Protein AF-A0A416VUP9-F1 (afdb_monomer)

Foldseek 3Di:
DFPWDPLQVVLLLDAQQFKKKWKDQVVPPDHIAIPVFFDFQFKKKWDFLDPDLFFFWQRADWIKIKTKTFQDPDWQAFTWIWMKMASADPLEDEAFQPQVDKHAAQRWHAYPVRFIKGFNHTFKDWDDWDWDWDDDPLQAIKTKTKDFALQQFFKKKKAQADADLPFKKKWKWFDFPVPDHTDIDIDRPDRIDIDTHDNRGGMIMIMMGGRDHPCPRVVSRSVRIIIMTGGGSPPDVNGIDTDPPDDRRPPGDMFTQDTFGWNGWAADPPNGMTMTMTIHPLVCLQVVFQDQLCVLVDPVQWAADDPLEPEAQDAQDWRAQFRKHKDKDWDDPPDPDIDIDIWMKGFRHIDDRVRSRDDLVCLQVVPDDVPVVHNSVNGMDIDPDGHWDKDFLLVSVVSLQVVCCVPPVAHADDDDALRRGPMFTDDRDPDGDGSSLSSSQSRLLRSFGWDQDSRVNYIYGFALDPDDAAEPEPSWPKPPKDWDPDKAWAQFEFEAEPVRHTPGDDPDPDHHYGYCGPRDVVPHHSVRSRVSSCVRPNVPHGDIFIWIWIKTFADSSDDANGKHKYKDWDWDQDPVGDTDTDIDIGIHGQSIWMWTGGSRTMITGGDRHDD

Nearest PDB structures (foldseek):
  6oyc-assembly4_C  TM=4.562E-01  e=1.116E-02  Streptococcus agalactiae 2603V/R
  5vae-assembly1_B  TM=4.341E-01  e=7.888E-02  Streptococcus gordonii
  8xmz-assembly2_B  TM=3.698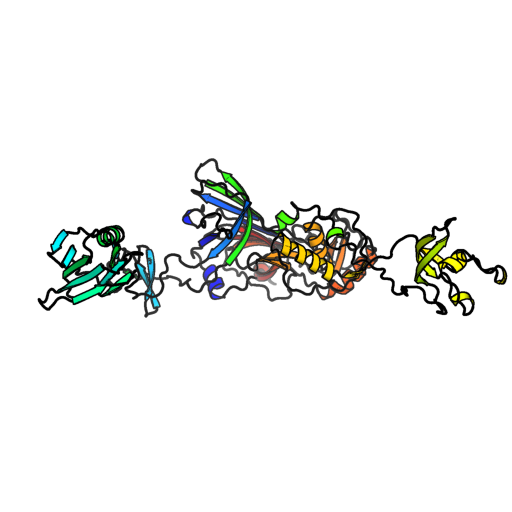E-01  e=6.012E-02  Aquimarina sp. BL5
  7a02-assembly1_A  TM=3.284E-01  e=8.328E-02  Bacillus cereus
  8sml-assembly1_A  TM=3.123E-01  e=9.086E-01  Homo sapiens

Radius of gyration: 38.59 Å; Cα contacts (8 Å, |Δi|>4): 1345; chains: 1; bounding box: 80×87×125 Å

Structure (mmCIF, N/CA/C/O backbone):
data_AF-A0A416VUP9-F1
#
_entry.id   AF-A0A416VUP9-F1
#
loop_
_atom_site.group_PDB
_atom_site.id
_atom_site.type_symbol
_atom_site.label_atom_id
_atom_site.label_alt_id
_atom_site.label_comp_id
_atom_site.label_asym_id
_atom_site.label_entity_id
_atom_site.label_seq_id
_atom_site.pdbx_PDB_ins_code
_atom_site.Cartn_x
_atom_site.Cartn_y
_atom_site.Cartn_z
_atom_site.occupancy
_atom_site.B_iso_or_equiv
_atom_site.auth_seq_id
_atom_site.auth_comp_id
_atom_site.auth_asym_id
_atom_site.auth_atom_id
_atom_site.pdbx_PDB_model_num
ATOM 1 N N . MET A 1 1 ? 12.050 -1.620 0.606 1.00 81.38 1 MET A N 1
ATOM 2 C CA . MET A 1 1 ? 11.192 -2.037 1.721 1.00 81.38 1 MET A CA 1
ATOM 3 C C . MET A 1 1 ? 10.584 -0.799 2.307 1.00 81.38 1 MET A C 1
ATOM 5 O O . MET A 1 1 ? 11.239 0.246 2.308 1.00 81.38 1 MET A O 1
ATOM 9 N N . LEU A 1 2 ? 9.367 -0.918 2.827 1.00 86.62 2 LEU A N 1
ATOM 10 C CA . LEU A 1 2 ? 8.722 0.182 3.527 1.00 86.62 2 LEU A CA 1
ATOM 11 C C . LEU A 1 2 ? 9.530 0.560 4.774 1.00 86.62 2 LEU A C 1
ATOM 13 O O . LEU A 1 2 ? 10.075 -0.298 5.476 1.00 86.62 2 LEU A O 1
ATOM 17 N N . ASN A 1 3 ? 9.617 1.862 5.040 1.00 86.25 3 ASN A N 1
ATOM 18 C CA . ASN A 1 3 ? 10.289 2.383 6.222 1.00 86.25 3 ASN A CA 1
ATOM 19 C C . ASN A 1 3 ? 9.387 2.207 7.451 1.00 86.25 3 ASN A C 1
ATOM 21 O O . ASN A 1 3 ? 8.679 3.124 7.851 1.00 86.25 3 ASN A O 1
ATOM 25 N N . VAL A 1 4 ? 9.397 0.995 7.997 1.00 90.38 4 VAL A N 1
ATOM 26 C CA . VAL A 1 4 ? 8.629 0.580 9.175 1.00 90.38 4 VAL A CA 1
ATOM 27 C C . VAL A 1 4 ? 9.578 0.417 10.364 1.00 90.38 4 VAL A C 1
ATOM 29 O O . VAL A 1 4 ? 10.718 -0.030 10.192 1.00 90.38 4 VAL A O 1
ATOM 32 N N . SER A 1 5 ? 9.124 0.780 11.564 1.00 91.94 5 SER A N 1
ATOM 33 C CA . SER A 1 5 ? 9.890 0.658 12.807 1.00 91.94 5 SER A CA 1
ATOM 34 C C . SER A 1 5 ? 10.304 -0.785 13.085 1.00 91.94 5 SER A C 1
ATOM 36 O O . SER A 1 5 ? 9.571 -1.737 12.809 1.00 91.94 5 SER A O 1
ATOM 38 N N . ASP A 1 6 ? 11.481 -0.955 13.685 1.00 89.62 6 ASP A N 1
ATOM 39 C CA . ASP A 1 6 ? 12.002 -2.287 14.001 1.00 89.62 6 ASP A CA 1
ATOM 40 C C . ASP A 1 6 ? 11.112 -3.017 15.015 1.00 89.62 6 ASP A C 1
ATOM 42 O O . ASP A 1 6 ? 10.849 -4.199 14.830 1.00 89.62 6 ASP A O 1
ATOM 46 N N . LYS A 1 7 ? 10.510 -2.296 15.976 1.00 90.56 7 LYS A N 1
ATOM 47 C CA . LYS A 1 7 ? 9.483 -2.841 16.886 1.00 90.56 7 LYS A CA 1
ATOM 48 C C . LYS A 1 7 ? 8.319 -3.470 16.113 1.00 90.56 7 LYS A C 1
ATOM 50 O O . LYS A 1 7 ? 7.882 -4.567 16.440 1.00 90.56 7 LYS A O 1
ATOM 55 N N . THR A 1 8 ? 7.815 -2.786 15.086 1.00 92.25 8 THR A N 1
ATOM 56 C CA . THR A 1 8 ? 6.719 -3.309 14.259 1.00 92.25 8 THR A CA 1
ATOM 57 C C . THR A 1 8 ? 7.163 -4.551 13.503 1.00 92.25 8 THR A C 1
ATOM 59 O O . THR A 1 8 ? 6.462 -5.559 13.545 1.00 92.25 8 THR A O 1
ATOM 62 N N . LYS A 1 9 ? 8.346 -4.515 12.871 1.00 90.25 9 LYS A N 1
ATOM 63 C CA . LYS A 1 9 ? 8.904 -5.684 12.175 1.00 90.25 9 LYS A CA 1
ATOM 64 C C . LYS A 1 9 ? 9.022 -6.875 13.117 1.00 90.25 9 LYS A C 1
ATOM 66 O O . LYS A 1 9 ? 8.493 -7.920 12.780 1.00 90.25 9 LYS A O 1
ATOM 71 N N . GLU A 1 10 ? 9.641 -6.700 14.285 1.00 88.25 10 GLU A N 1
ATOM 72 C CA . GLU A 1 10 ? 9.840 -7.740 15.303 1.00 88.25 10 GLU A CA 1
ATOM 73 C C . GLU A 1 10 ? 8.518 -8.351 15.781 1.00 88.25 10 GLU A C 1
ATOM 75 O O . GLU A 1 10 ? 8.405 -9.571 15.861 1.00 88.25 10 GLU A O 1
ATOM 80 N N . ILE A 1 11 ? 7.495 -7.534 16.054 1.00 88.88 11 ILE A N 1
ATOM 81 C CA . ILE A 1 11 ? 6.195 -8.040 16.520 1.00 88.88 11 ILE A CA 1
ATOM 82 C C . ILE A 1 11 ? 5.462 -8.805 15.410 1.00 88.88 11 ILE A C 1
ATOM 84 O O . ILE A 1 11 ? 4.829 -9.816 15.705 1.00 88.88 11 ILE A O 1
ATOM 88 N N . TYR A 1 12 ? 5.573 -8.391 14.141 1.00 87.38 12 TYR A N 1
ATOM 89 C CA . TYR A 1 12 ? 4.998 -9.147 13.016 1.00 87.38 12 TYR A CA 1
ATOM 90 C C . TYR A 1 12 ? 5.533 -10.584 12.925 1.00 87.38 12 TYR A C 1
ATOM 92 O O . TYR A 1 12 ? 4.841 -11.443 12.382 1.00 87.38 12 TYR A O 1
ATOM 100 N N . LEU A 1 13 ? 6.729 -10.845 13.467 1.00 82.94 13 LEU A N 1
ATOM 101 C CA . LEU A 1 13 ? 7.374 -12.159 13.445 1.00 82.94 13 LEU A CA 1
ATOM 102 C C . LEU A 1 13 ? 6.831 -13.116 14.516 1.00 82.94 13 LEU A C 1
ATOM 104 O O . LEU A 1 13 ? 7.152 -14.301 14.478 1.00 82.94 13 LEU A O 1
ATOM 108 N N . ASN A 1 14 ? 6.042 -12.626 15.473 1.00 83.06 14 ASN A N 1
ATOM 109 C CA . ASN A 1 14 ? 5.491 -13.451 16.541 1.00 83.06 14 ASN A CA 1
ATOM 110 C C . ASN A 1 14 ? 4.294 -14.272 16.039 1.00 83.06 14 ASN A C 1
ATOM 112 O O . ASN A 1 14 ? 3.268 -13.731 15.608 1.00 83.06 14 ASN A O 1
ATOM 116 N N . GLU A 1 15 ? 4.410 -15.593 16.163 1.00 67.62 15 GLU A N 1
ATOM 117 C CA . GLU A 1 15 ? 3.322 -16.543 15.944 1.00 67.62 15 GLU A CA 1
ATOM 118 C C . GLU A 1 15 ? 2.165 -16.193 16.896 1.00 67.62 15 GLU A C 1
ATOM 120 O O . GLU A 1 15 ? 2.350 -16.148 18.111 1.00 67.62 15 GLU A O 1
ATOM 125 N N . ASN A 1 16 ? 0.970 -15.935 16.357 1.00 75.69 16 ASN A N 1
ATOM 126 C CA . ASN A 1 16 ? -0.257 -15.536 17.074 1.00 75.69 16 ASN A CA 1
ATOM 127 C C . ASN A 1 16 ? -0.460 -14.045 17.372 1.00 75.69 16 ASN A C 1
ATOM 129 O O . ASN A 1 16 ? -1.394 -13.717 18.101 1.00 75.69 16 ASN A O 1
ATOM 133 N N . MET A 1 17 ? 0.316 -13.127 16.790 1.00 86.31 17 MET A N 1
ATOM 134 C CA . MET A 1 17 ? -0.066 -11.711 16.863 1.00 86.31 17 MET A CA 1
ATOM 135 C C . MET A 1 17 ? -1.314 -11.431 16.015 1.00 86.31 17 MET A C 1
ATOM 137 O O . MET A 1 17 ? -1.256 -11.650 14.792 1.00 86.31 17 MET A O 1
ATOM 141 N N . PRO A 1 18 ? -2.416 -10.934 16.622 1.00 88.06 18 PRO A N 1
ATOM 142 C CA . PRO A 1 18 ? -3.596 -10.510 15.884 1.00 88.06 18 PRO A CA 1
ATOM 143 C C . PRO A 1 18 ? -3.248 -9.381 14.922 1.00 88.06 18 PRO A C 1
ATOM 145 O O . PRO A 1 18 ? -2.429 -8.510 15.223 1.00 88.06 18 PRO A O 1
ATOM 148 N N . LYS A 1 19 ? -3.881 -9.409 13.752 1.00 91.12 19 LYS A N 1
ATOM 149 C CA . LYS A 1 19 ? -3.683 -8.420 12.697 1.00 91.12 19 LYS A CA 1
ATOM 150 C C . LYS A 1 19 ? -5.040 -7.874 12.291 1.00 91.12 19 LYS A C 1
ATOM 152 O O . LYS A 1 19 ? -5.973 -8.632 12.011 1.00 91.12 19 LYS A O 1
ATOM 157 N N . TYR A 1 20 ? -5.138 -6.557 12.257 1.00 91.94 20 TYR A N 1
ATOM 158 C CA . TYR A 1 20 ? -6.380 -5.851 12.000 1.00 91.94 20 TYR A CA 1
ATOM 159 C C . TYR A 1 20 ? -6.314 -5.191 10.633 1.00 91.94 20 TYR A C 1
ATOM 161 O O . TYR A 1 20 ? -5.423 -4.384 10.383 1.00 91.94 20 TYR A O 1
ATOM 169 N N . ILE A 1 21 ? -7.236 -5.554 9.747 1.00 95.31 21 ILE A N 1
ATOM 170 C CA . ILE A 1 21 ? -7.403 -4.938 8.438 1.00 95.31 21 ILE A CA 1
ATOM 171 C C . ILE A 1 21 ? -8.558 -3.947 8.509 1.00 95.31 21 ILE A C 1
ATOM 173 O O . ILE A 1 21 ? -9.668 -4.286 8.921 1.00 95.31 21 ILE A O 1
ATOM 177 N N . THR A 1 22 ? -8.294 -2.742 8.019 1.00 96.94 22 THR A N 1
ATOM 178 C CA . THR A 1 22 ? -9.299 -1.703 7.816 1.00 96.94 22 THR A CA 1
ATOM 179 C C . THR A 1 22 ? -9.321 -1.319 6.345 1.00 96.94 22 THR A C 1
ATOM 181 O O . THR A 1 22 ? -8.299 -0.917 5.785 1.00 96.94 22 THR A O 1
ATOM 184 N N . ILE A 1 23 ? -10.492 -1.419 5.721 1.00 98.12 23 ILE A N 1
ATOM 185 C CA . ILE A 1 23 ? -10.776 -0.857 4.401 1.00 98.12 23 ILE A CA 1
ATOM 186 C C . ILE A 1 23 ? -11.492 0.466 4.638 1.00 98.12 23 ILE A C 1
ATOM 188 O O . ILE A 1 23 ? -12.661 0.493 5.026 1.00 98.12 23 ILE A O 1
ATOM 192 N N . SER A 1 24 ? -10.770 1.554 4.414 1.00 97.81 24 SER A N 1
ATOM 193 C CA . SER A 1 24 ? -11.289 2.911 4.560 1.00 97.81 24 SER A CA 1
ATOM 194 C C . SER A 1 24 ? -11.754 3.477 3.225 1.00 97.81 24 SER A C 1
ATOM 196 O O . SER A 1 24 ? -11.226 3.101 2.174 1.00 97.81 24 SER A O 1
ATOM 198 N N . PHE A 1 25 ? -12.724 4.393 3.268 1.00 97.25 25 PHE A N 1
ATOM 199 C CA . PHE A 1 25 ? -13.273 5.082 2.096 1.00 97.25 25 PHE A CA 1
ATOM 200 C C . PHE A 1 25 ? -12.903 6.570 2.158 1.00 97.25 25 PHE A C 1
ATOM 202 O O . PHE A 1 25 ? -13.634 7.351 2.769 1.00 97.25 25 PHE A O 1
ATOM 209 N N . PRO A 1 26 ? -11.791 7.001 1.528 1.00 93.31 26 PRO A N 1
ATOM 210 C CA . PRO A 1 26 ? -11.247 8.354 1.695 1.00 93.31 26 PRO A CA 1
ATOM 211 C C . PRO A 1 26 ? -12.214 9.490 1.334 1.00 93.31 26 PRO A C 1
ATOM 213 O O . PRO A 1 26 ? -12.106 10.590 1.868 1.00 93.31 26 PRO A O 1
ATOM 216 N N . ASN A 1 27 ? -13.180 9.220 0.456 1.00 93.38 27 ASN A N 1
ATOM 217 C CA . ASN A 1 27 ? -14.196 10.186 0.039 1.00 93.38 27 ASN A CA 1
ATOM 218 C C . ASN A 1 27 ? -15.365 10.323 1.036 1.00 93.38 27 ASN A C 1
ATOM 220 O O . ASN A 1 27 ? -16.216 11.189 0.859 1.00 93.38 27 ASN A O 1
ATOM 224 N N . GLY A 1 28 ? -15.433 9.474 2.068 1.00 92.00 28 GLY A N 1
ATOM 225 C CA . GLY A 1 28 ? -16.546 9.432 3.023 1.00 92.00 28 GLY A CA 1
ATOM 226 C C . GLY A 1 28 ? -17.821 8.782 2.475 1.00 92.00 28 GLY A C 1
ATOM 227 O O . GLY A 1 28 ? -18.885 8.917 3.073 1.00 92.00 28 GLY A O 1
ATOM 228 N N . ASP A 1 29 ? -17.728 8.073 1.346 1.00 91.69 29 ASP A N 1
ATOM 229 C CA . ASP A 1 29 ? -18.882 7.493 0.647 1.00 91.69 29 ASP A CA 1
ATOM 230 C C . ASP A 1 29 ? -19.433 6.213 1.308 1.00 91.69 29 ASP A C 1
ATOM 232 O O . ASP A 1 29 ? -20.448 5.684 0.851 1.00 91.69 29 ASP A O 1
ATOM 236 N N . HIS A 1 30 ? -18.742 5.652 2.303 1.00 95.06 30 HIS A N 1
ATOM 237 C CA . HIS A 1 30 ? -19.152 4.482 3.088 1.00 95.06 30 HIS A CA 1
ATOM 238 C C . HIS A 1 30 ? -18.357 4.457 4.409 1.00 95.06 30 HIS A C 1
ATOM 240 O O . HIS A 1 30 ? -17.278 5.042 4.488 1.00 95.06 30 HIS A O 1
ATOM 246 N N . ALA A 1 31 ? -18.884 3.801 5.446 1.00 94.94 31 ALA A N 1
ATOM 247 C CA . ALA A 1 31 ? -18.154 3.599 6.699 1.00 94.94 31 ALA A CA 1
ATOM 248 C C . ALA A 1 31 ? -16.976 2.625 6.514 1.00 94.94 31 ALA A C 1
ATOM 250 O O . ALA A 1 31 ? -16.987 1.788 5.612 1.00 94.94 31 ALA A O 1
ATOM 251 N N . ASP A 1 32 ? -15.968 2.695 7.375 1.00 96.38 32 ASP A N 1
ATOM 252 C CA . ASP A 1 32 ? -14.846 1.761 7.297 1.00 96.38 32 ASP A CA 1
ATOM 253 C C . ASP A 1 32 ? -15.316 0.314 7.522 1.00 96.38 32 ASP A C 1
ATOM 255 O O . ASP A 1 32 ? -16.140 0.033 8.394 1.00 96.38 32 ASP A O 1
ATOM 259 N N . ILE A 1 33 ? -14.779 -0.609 6.727 1.00 96.50 33 ILE A N 1
ATOM 260 C CA . ILE A 1 33 ? -14.987 -2.051 6.892 1.00 96.50 33 ILE A CA 1
ATOM 261 C C . ILE A 1 33 ? -13.790 -2.588 7.672 1.00 96.50 33 ILE A C 1
ATOM 263 O O . ILE A 1 33 ? -12.647 -2.423 7.247 1.00 96.50 33 ILE A O 1
ATOM 267 N N . THR A 1 34 ? -14.047 -3.236 8.803 1.00 95.25 34 THR A N 1
ATOM 268 C CA . THR A 1 34 ? -13.015 -3.784 9.696 1.00 95.25 34 THR A CA 1
ATOM 269 C C . THR A 1 34 ? -13.111 -5.309 9.762 1.00 95.25 34 THR A C 1
ATOM 271 O O . THR A 1 34 ? -13.993 -5.907 9.141 1.00 95.25 34 THR A O 1
ATOM 274 N N . ASN A 1 35 ? -12.240 -5.961 10.540 1.00 91.75 35 ASN A N 1
ATOM 275 C CA . ASN A 1 35 ? -12.264 -7.415 10.744 1.00 91.75 35 ASN A CA 1
ATOM 276 C C . ASN A 1 35 ? -13.652 -7.974 11.109 1.00 91.75 35 ASN A C 1
ATOM 278 O O . ASN A 1 35 ? -13.949 -9.100 10.729 1.00 91.75 35 ASN A O 1
ATOM 282 N N . SER A 1 36 ? -14.527 -7.206 11.777 1.00 91.19 36 SER A N 1
ATOM 283 C CA . SER A 1 36 ? -15.895 -7.647 12.108 1.00 91.19 36 SER A CA 1
ATOM 284 C C . SER A 1 36 ? -16.762 -7.941 10.883 1.00 91.19 36 SER A C 1
ATOM 286 O O . SER A 1 36 ? -17.734 -8.686 10.974 1.00 91.19 36 SER A O 1
ATOM 288 N N . ASN A 1 37 ? -16.423 -7.343 9.744 1.00 94.50 37 ASN A N 1
ATOM 289 C CA . ASN A 1 37 ? -17.130 -7.469 8.478 1.00 94.50 37 ASN A CA 1
ATOM 290 C C . ASN A 1 37 ? -16.315 -8.244 7.442 1.00 94.50 37 ASN A C 1
ATOM 292 O O . ASN A 1 37 ? -16.714 -8.292 6.285 1.00 94.50 37 ASN A O 1
ATOM 296 N N . ILE A 1 38 ? -15.165 -8.812 7.799 1.00 95.00 38 ILE A N 1
ATOM 297 C CA . ILE A 1 38 ? -14.268 -9.474 6.852 1.00 95.00 38 ILE A CA 1
ATOM 298 C C . ILE A 1 38 ? -14.280 -10.973 7.134 1.00 95.00 38 ILE A C 1
ATOM 300 O O . ILE A 1 38 ? -14.120 -11.408 8.270 1.00 95.00 38 ILE A O 1
ATOM 304 N N . LEU A 1 39 ? -14.456 -11.777 6.085 1.00 94.31 39 LEU A N 1
ATOM 305 C CA . LEU A 1 39 ? -14.277 -13.219 6.197 1.00 94.31 39 LEU A CA 1
ATOM 306 C C . LEU A 1 39 ? -12.793 -13.514 6.445 1.00 94.31 39 LEU A C 1
ATOM 308 O O . LEU A 1 39 ? -11.940 -13.103 5.651 1.00 94.31 39 LEU A O 1
ATOM 312 N N . GLU A 1 40 ? -12.495 -14.232 7.525 1.00 90.50 40 GLU A N 1
ATOM 313 C CA . GLU A 1 40 ? -11.126 -14.592 7.904 1.00 90.50 40 GLU A CA 1
ATOM 314 C C . GLU A 1 40 ? -10.361 -15.258 6.754 1.00 90.50 40 GLU A C 1
ATOM 316 O O . GLU A 1 40 ? -10.924 -16.014 5.959 1.00 90.50 40 GLU A O 1
ATOM 321 N N . GLU A 1 41 ? -9.067 -14.936 6.662 1.00 93.50 41 GLU A N 1
ATOM 322 C CA . GLU A 1 41 ? -8.126 -15.458 5.660 1.00 93.50 41 GLU A CA 1
ATOM 323 C C . GLU A 1 41 ? -8.539 -15.257 4.183 1.00 93.50 41 GLU A C 1
ATOM 325 O O . GLU A 1 41 ? -7.942 -15.848 3.285 1.00 93.50 41 GLU A O 1
ATOM 330 N N . SER A 1 42 ? -9.533 -14.405 3.896 1.00 95.94 42 SER A N 1
ATOM 331 C CA . SER A 1 42 ? -10.026 -14.172 2.526 1.00 95.94 42 SER A CA 1
ATOM 332 C C . SER A 1 42 ? -9.241 -13.128 1.727 1.00 95.94 42 SER A C 1
ATOM 334 O O . SER A 1 42 ? -9.477 -12.984 0.527 1.00 95.94 42 SER A O 1
ATOM 336 N N . MET A 1 43 ? -8.342 -12.379 2.374 1.00 97.44 43 MET A N 1
ATOM 337 C CA . MET A 1 43 ? -7.576 -11.316 1.726 1.00 97.44 43 MET A CA 1
ATOM 338 C C . MET A 1 43 ? -6.507 -11.894 0.800 1.00 97.44 43 MET A C 1
ATOM 340 O O . MET A 1 43 ? -5.806 -12.844 1.157 1.00 97.44 43 MET A O 1
ATOM 344 N N . LYS A 1 44 ? -6.369 -11.287 -0.377 1.00 98.50 44 LYS A N 1
ATOM 345 C CA . LYS A 1 44 ? -5.308 -11.571 -1.337 1.00 98.50 44 LYS A CA 1
ATOM 346 C C . LYS A 1 44 ? -4.880 -10.290 -2.048 1.00 98.50 44 LYS A C 1
ATOM 348 O O . LYS A 1 44 ? -5.705 -9.568 -2.597 1.00 98.50 44 LYS A O 1
ATOM 353 N N . LEU A 1 45 ? -3.579 -10.036 -2.089 1.00 98.50 45 LEU A N 1
ATOM 354 C CA . LEU A 1 45 ? -2.954 -8.914 -2.778 1.00 98.50 45 LEU A CA 1
ATOM 355 C C . LEU A 1 45 ? -1.889 -9.444 -3.741 1.00 98.50 45 LEU A C 1
ATOM 357 O O . LEU A 1 45 ? -0.868 -9.984 -3.319 1.00 98.50 45 LEU A O 1
ATOM 361 N N . VAL A 1 46 ? -2.126 -9.276 -5.040 1.00 98.19 46 VAL A N 1
ATOM 362 C CA . VAL A 1 46 ? -1.194 -9.657 -6.108 1.00 98.19 46 VAL A CA 1
ATOM 363 C C . VAL A 1 46 ? -0.492 -8.408 -6.616 1.00 98.19 46 VAL A C 1
ATOM 365 O O . VAL A 1 46 ? -1.147 -7.439 -7.000 1.00 98.19 46 VAL A O 1
ATOM 368 N N . GLN A 1 47 ? 0.840 -8.433 -6.643 1.00 96.38 47 GLN A N 1
ATOM 369 C CA . GLN A 1 47 ? 1.653 -7.327 -7.150 1.00 96.38 47 GLN A CA 1
ATOM 370 C C . GLN A 1 47 ? 2.801 -7.860 -8.005 1.00 96.38 47 GLN A C 1
ATOM 372 O O . GLN A 1 47 ? 3.397 -8.894 -7.700 1.00 96.38 47 GLN A O 1
ATOM 377 N N . SER A 1 48 ? 3.147 -7.140 -9.068 1.00 94.06 48 SER A N 1
ATOM 378 C CA . SER A 1 48 ? 4.263 -7.495 -9.940 1.00 94.06 48 SER A CA 1
ATOM 379 C C . SER A 1 48 ? 4.889 -6.247 -10.547 1.00 94.06 48 SER A C 1
ATOM 381 O O . SER A 1 48 ? 4.199 -5.287 -10.863 1.00 94.06 48 SER A O 1
ATOM 383 N N . ILE A 1 49 ? 6.202 -6.282 -10.739 1.00 91.56 49 ILE A N 1
ATOM 384 C CA . ILE A 1 49 ? 6.942 -5.324 -11.567 1.00 91.56 49 ILE A CA 1
ATOM 385 C C . ILE A 1 49 ? 7.468 -5.970 -12.855 1.00 91.56 49 ILE A C 1
ATOM 387 O O . ILE A 1 49 ? 7.865 -5.266 -13.779 1.00 91.56 49 ILE A O 1
ATOM 391 N N . CYS A 1 50 ? 7.463 -7.305 -12.940 1.00 89.19 50 CYS A N 1
ATOM 392 C CA . CYS A 1 50 ? 7.858 -8.078 -14.114 1.00 89.19 50 CYS A CA 1
ATOM 393 C C . CYS A 1 50 ? 7.090 -9.408 -14.137 1.00 89.19 50 CYS A C 1
ATOM 395 O O . CYS A 1 50 ? 7.202 -10.202 -13.204 1.00 89.19 50 CYS A O 1
ATOM 397 N N . GLU A 1 51 ? 6.324 -9.655 -15.202 1.00 86.00 51 GLU A N 1
ATOM 398 C CA . GLU A 1 51 ? 5.579 -10.914 -15.414 1.00 86.00 51 GLU A CA 1
ATOM 399 C C . GLU A 1 51 ? 6.291 -11.870 -16.377 1.00 86.00 51 GLU A C 1
ATOM 401 O O . GLU A 1 51 ? 5.938 -13.040 -16.490 1.00 86.00 51 GLU A O 1
ATOM 406 N N . GLU A 1 52 ? 7.301 -11.362 -17.073 1.00 85.44 52 GLU A N 1
ATOM 407 C CA . GLU A 1 52 ? 8.011 -12.069 -18.126 1.00 85.44 52 GLU A CA 1
ATOM 408 C C . GLU A 1 52 ? 9.106 -12.962 -17.536 1.00 85.44 52 GLU A C 1
ATOM 410 O O . GLU A 1 52 ? 9.807 -12.572 -16.599 1.00 85.44 52 GLU A O 1
ATOM 415 N N . ASN A 1 53 ? 9.326 -14.129 -18.147 1.00 83.56 53 ASN A N 1
ATOM 416 C CA . ASN A 1 53 ? 10.417 -15.036 -17.767 1.00 83.56 53 ASN A CA 1
ATOM 417 C C . ASN A 1 53 ? 11.805 -14.462 -18.076 1.00 83.56 53 ASN A C 1
ATOM 419 O O . ASN A 1 53 ? 12.806 -14.984 -17.601 1.00 83.56 53 ASN A O 1
ATOM 423 N N . LYS A 1 54 ? 11.889 -13.405 -18.889 1.00 82.75 54 LYS A N 1
ATOM 424 C CA . LYS A 1 54 ? 13.115 -12.638 -19.121 1.00 82.75 54 LYS A CA 1
ATOM 425 C C . LYS A 1 54 ? 12.890 -11.224 -18.601 1.00 82.75 54 LYS A C 1
ATOM 427 O O . LYS A 1 54 ? 11.923 -10.601 -19.038 1.00 82.75 54 LYS A O 1
ATOM 432 N N . PRO A 1 55 ? 13.767 -10.683 -17.734 1.00 82.44 55 PRO A N 1
ATOM 433 C CA . PRO A 1 55 ? 13.652 -9.312 -17.263 1.00 82.44 55 PRO A CA 1
ATOM 434 C C . PRO A 1 55 ? 13.546 -8.330 -18.434 1.00 82.44 55 PRO A C 1
ATOM 436 O O . PRO A 1 55 ? 14.496 -8.117 -19.196 1.00 82.44 55 PRO A O 1
ATOM 439 N N . ILE A 1 56 ? 12.367 -7.729 -18.570 1.00 84.62 56 ILE A N 1
ATOM 440 C CA . ILE A 1 56 ? 12.071 -6.689 -19.550 1.00 84.62 56 ILE A CA 1
ATOM 441 C C . ILE A 1 56 ? 11.816 -5.399 -18.783 1.00 84.62 56 ILE A C 1
ATOM 443 O O . ILE A 1 56 ? 10.936 -5.339 -17.929 1.00 84.62 56 ILE A O 1
ATOM 447 N N . ALA A 1 57 ? 12.587 -4.355 -19.085 1.00 78.94 57 ALA A N 1
ATOM 448 C CA . ALA A 1 57 ? 12.419 -3.071 -18.415 1.00 78.94 57 ALA A CA 1
ATOM 449 C C . ALA A 1 57 ? 11.030 -2.483 -18.699 1.00 78.94 57 ALA A C 1
ATOM 451 O O . ALA A 1 57 ? 10.437 -2.730 -19.751 1.00 78.94 57 ALA A O 1
ATOM 452 N N . GLY A 1 58 ? 10.534 -1.629 -17.811 1.00 79.81 58 GLY A N 1
ATOM 453 C CA . GLY A 1 58 ? 9.302 -0.880 -18.039 1.00 79.81 58 GLY A CA 1
ATOM 454 C C . GLY A 1 58 ? 7.998 -1.608 -17.741 1.00 79.81 58 GLY A C 1
ATOM 455 O O . GLY A 1 58 ? 6.955 -1.129 -18.182 1.00 79.81 58 GLY A O 1
ATOM 456 N N . GLY A 1 59 ? 8.030 -2.714 -16.991 1.00 82.00 59 GLY A N 1
ATOM 457 C CA . GLY A 1 59 ? 6.812 -3.247 -16.375 1.00 82.00 59 GLY A CA 1
ATOM 458 C C . GLY A 1 59 ? 6.150 -2.167 -15.519 1.00 82.00 59 GLY A C 1
ATOM 459 O O . GLY A 1 59 ? 6.837 -1.509 -14.747 1.00 82.00 59 GLY A O 1
ATOM 460 N N . CYS A 1 60 ? 4.859 -1.925 -15.735 1.00 88.31 60 CYS A N 1
ATOM 461 C CA . CYS A 1 60 ? 4.024 -0.966 -15.000 1.00 88.31 60 CYS A CA 1
ATOM 462 C C . CYS A 1 60 ? 2.713 -1.680 -14.664 1.00 88.31 60 CYS A C 1
ATOM 464 O O . CYS A 1 60 ? 1.644 -1.297 -15.135 1.00 88.31 60 CYS A O 1
ATOM 466 N N . ASN A 1 61 ? 2.823 -2.802 -13.958 1.00 91.56 61 ASN A N 1
ATOM 467 C CA . ASN A 1 61 ? 1.695 -3.702 -13.768 1.00 91.56 61 ASN A CA 1
ATOM 468 C C . ASN A 1 61 ? 0.859 -3.209 -12.586 1.00 91.56 61 ASN A C 1
ATOM 470 O O . ASN A 1 61 ? 1.403 -2.810 -11.555 1.00 91.56 61 ASN A O 1
ATOM 474 N N . SER A 1 62 ? -0.461 -3.232 -12.741 1.00 93.12 62 SER A N 1
ATOM 475 C CA . SER A 1 62 ? -1.379 -2.865 -11.667 1.00 93.12 62 SER A CA 1
ATOM 476 C C . SER A 1 62 ? -1.409 -3.932 -10.580 1.00 93.12 62 SER A C 1
ATOM 478 O O . SER A 1 62 ? -1.494 -5.125 -10.877 1.00 93.12 62 SER A O 1
ATOM 480 N N . SER A 1 63 ? -1.431 -3.499 -9.328 1.00 96.12 63 SER A N 1
ATOM 481 C CA . SER A 1 63 ? -1.742 -4.347 -8.181 1.00 96.12 63 SER A CA 1
ATOM 482 C C . SER A 1 63 ? -3.229 -4.701 -8.173 1.00 96.12 63 SER A C 1
ATOM 484 O O . SER A 1 63 ? -4.077 -3.853 -8.460 1.00 96.12 63 SER A 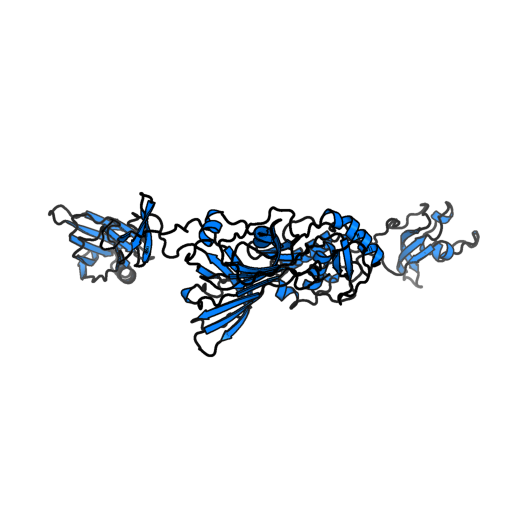O 1
ATOM 486 N N . GLN A 1 64 ? -3.544 -5.935 -7.787 1.00 98.00 64 GLN A N 1
ATOM 487 C CA . GLN A 1 64 ? -4.912 -6.420 -7.607 1.00 98.00 64 GLN A CA 1
ATOM 488 C C . GLN A 1 64 ? -5.134 -6.811 -6.150 1.00 98.00 64 GLN A C 1
ATOM 490 O O . GLN A 1 64 ? -4.388 -7.625 -5.606 1.00 98.00 64 GLN A O 1
ATOM 495 N N . PHE A 1 65 ? -6.178 -6.260 -5.543 1.00 98.62 65 PHE A N 1
ATOM 496 C CA . PHE A 1 65 ? -6.609 -6.578 -4.189 1.00 98.62 65 PHE A CA 1
ATOM 497 C C . PHE A 1 65 ? -7.963 -7.284 -4.217 1.00 98.62 65 PHE A C 1
ATOM 499 O O . PHE A 1 65 ? -8.901 -6.833 -4.874 1.00 98.62 65 PHE A O 1
ATOM 506 N N . GLU A 1 66 ? -8.068 -8.384 -3.483 1.00 98.50 66 GLU A N 1
ATOM 507 C CA . GLU A 1 66 ? -9.278 -9.179 -3.330 1.00 98.50 66 GLU A CA 1
ATOM 508 C C . GLU A 1 66 ? -9.555 -9.429 -1.849 1.00 98.50 66 GLU A C 1
ATOM 510 O O . GLU A 1 66 ? -8.635 -9.696 -1.073 1.00 98.50 66 GLU A O 1
ATOM 515 N N . ILE A 1 67 ? -10.827 -9.368 -1.455 1.00 97.88 67 ILE A N 1
ATOM 516 C CA . ILE A 1 67 ? -11.260 -9.733 -0.102 1.00 97.88 67 ILE A CA 1
ATOM 517 C C . ILE A 1 67 ? -12.751 -10.076 -0.078 1.00 97.88 67 ILE A C 1
ATOM 519 O O . ILE A 1 67 ? -13.541 -9.514 -0.842 1.00 97.88 67 ILE A O 1
ATOM 523 N N . THR A 1 68 ? -13.161 -10.981 0.811 1.00 96.88 68 THR A N 1
ATOM 524 C CA . THR A 1 68 ? -14.580 -11.279 1.040 1.00 96.88 68 THR A CA 1
ATOM 525 C C . THR A 1 68 ? -15.076 -10.542 2.283 1.00 96.88 68 THR A C 1
ATOM 527 O O . THR A 1 68 ? -14.529 -10.703 3.372 1.00 96.88 68 THR A O 1
ATOM 530 N N . VAL A 1 69 ? -16.158 -9.780 2.132 1.00 95.81 69 VAL A N 1
ATOM 531 C CA . VAL A 1 69 ? -16.813 -9.035 3.218 1.00 95.81 69 VAL A CA 1
ATOM 532 C C . VAL A 1 69 ? -18.204 -9.588 3.521 1.00 95.81 69 VAL A C 1
ATOM 534 O O . VAL A 1 69 ? -18.852 -10.162 2.644 1.00 95.81 69 VAL A O 1
ATOM 537 N N . ALA A 1 70 ? -18.664 -9.415 4.756 1.00 93.94 70 ALA A N 1
ATOM 538 C CA . ALA A 1 70 ? -19.944 -9.850 5.292 1.00 93.94 70 ALA A CA 1
ATOM 539 C C . ALA A 1 70 ? -20.807 -8.654 5.718 1.00 93.94 70 ALA A C 1
ATOM 541 O O . ALA A 1 70 ? -20.297 -7.628 6.169 1.00 93.94 70 ALA A O 1
ATOM 542 N N . ASP A 1 71 ? -22.124 -8.818 5.594 1.00 91.44 71 ASP A N 1
ATOM 543 C CA . ASP A 1 71 ? -23.150 -7.877 6.062 1.00 91.44 71 ASP A CA 1
ATOM 544 C C . ASP A 1 71 ? -23.031 -6.465 5.455 1.00 91.44 71 ASP A C 1
ATOM 546 O O . ASP A 1 71 ? -23.416 -5.464 6.053 1.00 91.44 71 ASP A O 1
ATOM 550 N N . ILE A 1 72 ? -22.535 -6.398 4.214 1.00 89.81 72 ILE A N 1
ATOM 551 C CA . ILE A 1 72 ? -22.537 -5.193 3.381 1.00 89.81 72 ILE A CA 1
ATOM 552 C C . ILE A 1 72 ? -23.683 -5.300 2.374 1.00 89.81 72 ILE A C 1
ATOM 554 O O . ILE A 1 72 ? -23.629 -6.087 1.424 1.00 89.81 72 ILE A O 1
ATOM 558 N N . ASP A 1 73 ? -24.741 -4.514 2.561 1.00 84.69 73 ASP A N 1
ATOM 559 C CA . ASP A 1 73 ? -25.907 -4.542 1.670 1.00 84.69 73 ASP A CA 1
ATOM 560 C C . ASP A 1 73 ? -25.726 -3.687 0.410 1.00 84.69 73 ASP A C 1
ATOM 562 O O . ASP A 1 73 ? -26.312 -4.000 -0.633 1.00 84.69 73 ASP A O 1
ATOM 566 N N . GLU A 1 74 ? -24.867 -2.673 0.469 1.00 88.62 74 GLU A N 1
ATOM 567 C CA . GLU A 1 74 ? -24.606 -1.734 -0.621 1.00 88.62 74 GLU A CA 1
ATOM 568 C C . GLU A 1 74 ? -23.676 -2.319 -1.699 1.00 88.62 74 GLU A C 1
ATOM 570 O O . GLU A 1 74 ? -22.873 -3.220 -1.451 1.00 88.62 74 GLU A O 1
ATOM 575 N N . ASP A 1 75 ? -23.797 -1.816 -2.930 1.00 90.88 75 ASP A N 1
ATOM 576 C CA . ASP A 1 75 ? -22.797 -2.048 -3.975 1.00 90.88 75 ASP A CA 1
ATOM 577 C C . ASP A 1 75 ? -21.681 -1.008 -3.826 1.00 90.88 75 ASP A C 1
ATOM 579 O O . ASP A 1 75 ? -21.932 0.198 -3.828 1.00 90.88 75 ASP A O 1
ATOM 583 N N . LEU A 1 76 ? -20.448 -1.488 -3.674 1.00 95.75 76 LEU A N 1
ATOM 584 C CA . LEU A 1 76 ? -19.268 -0.657 -3.443 1.00 95.75 76 LEU A CA 1
ATOM 585 C C . LEU A 1 76 ? -18.465 -0.385 -4.725 1.00 95.75 76 LEU A C 1
ATOM 587 O O . LEU A 1 76 ? -17.423 0.263 -4.667 1.00 95.75 76 LEU A O 1
ATOM 591 N N . THR A 1 77 ? -18.927 -0.878 -5.877 1.00 96.00 77 THR A N 1
ATOM 592 C CA . THR A 1 77 ? -18.258 -0.694 -7.172 1.00 96.00 77 THR A CA 1
ATOM 593 C C . THR A 1 77 ? -18.019 0.795 -7.471 1.00 96.00 77 THR A C 1
ATOM 595 O O . THR A 1 77 ? -18.882 1.634 -7.217 1.00 96.00 77 THR A O 1
ATOM 598 N N . ASN A 1 78 ? -16.851 1.125 -8.030 1.00 93.75 78 ASN A N 1
ATOM 599 C CA . ASN A 1 78 ? -16.328 2.474 -8.293 1.00 93.75 78 ASN A CA 1
ATOM 600 C C . ASN A 1 78 ? -15.944 3.327 -7.073 1.00 93.75 78 ASN A C 1
ATOM 602 O O . ASN A 1 78 ? -15.474 4.449 -7.267 1.00 93.75 78 ASN A O 1
ATOM 606 N N . LYS A 1 79 ? -16.093 2.839 -5.836 1.00 95.81 79 LYS A N 1
ATOM 607 C CA . LYS A 1 79 ? -15.610 3.578 -4.661 1.00 95.81 79 LYS A CA 1
ATOM 608 C C . LYS A 1 79 ? -14.089 3.449 -4.527 1.00 95.81 79 LYS A C 1
ATOM 610 O O . LYS A 1 79 ? -13.520 2.382 -4.772 1.00 95.81 79 LYS A O 1
ATOM 615 N N . MET A 1 80 ? -13.452 4.545 -4.121 1.00 95.44 80 MET A N 1
ATOM 616 C CA . MET A 1 80 ? -12.036 4.572 -3.753 1.00 95.44 80 MET A CA 1
ATOM 617 C C . MET A 1 80 ? -11.851 3.952 -2.373 1.00 95.44 80 MET A C 1
ATOM 619 O O . MET A 1 80 ? -12.637 4.235 -1.465 1.00 95.44 80 MET A O 1
ATOM 623 N N . ILE A 1 81 ? -10.810 3.140 -2.217 1.00 97.31 81 ILE A N 1
ATOM 624 C CA . ILE A 1 81 ? -10.475 2.478 -0.962 1.00 97.31 81 ILE A CA 1
ATOM 625 C C . ILE A 1 81 ? -8.997 2.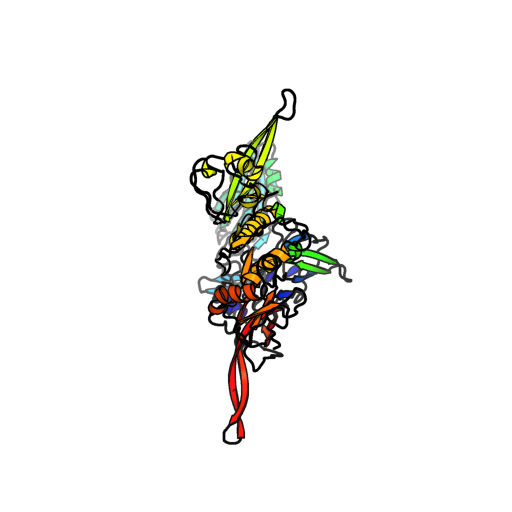610 -0.626 1.00 97.31 81 ILE A C 1
ATOM 627 O O . ILE A 1 81 ? -8.135 2.616 -1.505 1.00 97.31 81 ILE A O 1
ATOM 631 N N . LYS A 1 82 ? -8.716 2.627 0.675 1.00 97.69 82 LYS A N 1
ATOM 632 C CA . LYS A 1 82 ? -7.374 2.451 1.224 1.00 97.69 82 LYS A CA 1
ATOM 633 C C . LYS A 1 82 ? -7.405 1.337 2.255 1.00 97.69 82 LYS A C 1
ATOM 635 O O . LYS A 1 82 ? -8.176 1.402 3.214 1.00 97.69 82 LYS A O 1
ATOM 640 N N . VAL A 1 83 ? -6.585 0.319 2.027 1.00 98.06 83 VAL A N 1
ATOM 641 C CA . VAL A 1 83 ? -6.495 -0.877 2.862 1.00 98.06 83 VAL A CA 1
ATOM 642 C C . VAL A 1 83 ? -5.256 -0.773 3.730 1.00 98.06 83 VAL A C 1
ATOM 644 O O . VAL A 1 83 ? -4.134 -0.695 3.226 1.00 98.06 83 VAL A O 1
ATOM 647 N N . THR A 1 84 ? -5.470 -0.814 5.036 1.00 97.38 84 THR A N 1
ATOM 648 C CA . THR A 1 84 ? -4.417 -0.722 6.044 1.00 97.38 84 THR A CA 1
ATOM 649 C C . THR A 1 84 ? -4.437 -1.967 6.910 1.00 97.38 84 THR A C 1
ATOM 651 O O . THR A 1 84 ? -5.511 -2.442 7.275 1.00 97.38 84 THR A O 1
ATOM 654 N N . ILE A 1 85 ? -3.257 -2.473 7.256 1.00 95.31 85 ILE A N 1
ATOM 655 C CA . ILE A 1 85 ? -3.074 -3.513 8.262 1.00 95.31 85 ILE A CA 1
ATOM 656 C C . ILE A 1 85 ? -2.355 -2.942 9.486 1.00 95.31 85 ILE A C 1
ATOM 658 O O . ILE A 1 85 ? -1.376 -2.203 9.361 1.00 95.31 85 ILE A O 1
ATOM 662 N N . SER A 1 86 ? -2.849 -3.278 10.673 1.00 94.12 86 SER A N 1
ATOM 663 C CA . SER A 1 86 ? -2.333 -2.802 11.953 1.00 94.12 86 SER A CA 1
ATOM 664 C C . SER A 1 86 ? -2.160 -3.949 12.942 1.00 94.12 86 SER A C 1
ATOM 666 O O . SER A 1 86 ? -2.933 -4.907 12.948 1.00 94.12 86 SER A O 1
ATOM 668 N N . LEU A 1 87 ? -1.150 -3.826 13.802 1.00 93.31 87 LEU A N 1
ATOM 669 C CA . LEU A 1 87 ? -0.972 -4.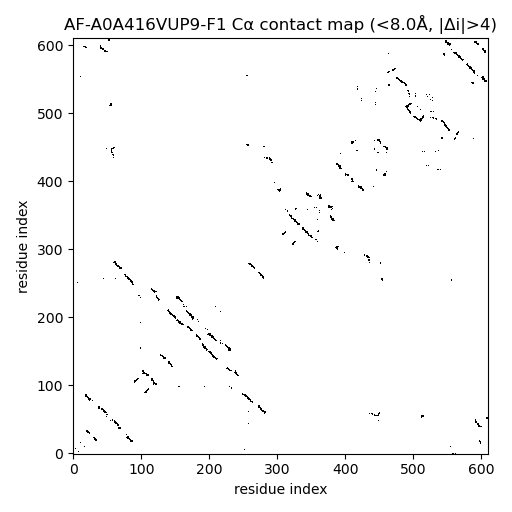676 14.982 1.00 93.31 87 LEU A CA 1
ATOM 670 C C . LEU A 1 87 ? -1.585 -4.050 16.241 1.00 93.31 87 LEU A C 1
ATOM 672 O O . LEU A 1 87 ? -1.612 -4.697 17.289 1.00 93.31 87 LEU A O 1
ATOM 676 N N . LYS A 1 88 ? -2.034 -2.790 16.174 1.00 92.44 88 LYS A N 1
ATOM 677 C CA . LYS A 1 88 ? -2.575 -2.071 17.330 1.00 92.44 88 LYS A CA 1
ATOM 678 C C . LYS A 1 88 ? -3.818 -2.781 17.830 1.00 92.44 88 LYS A C 1
ATOM 680 O O . LYS A 1 88 ? -4.776 -2.952 17.081 1.00 92.44 88 LYS A O 1
ATOM 685 N N . ASP A 1 89 ? -3.795 -3.160 19.100 1.00 89.25 89 ASP A N 1
ATOM 686 C CA . ASP A 1 89 ? -4.947 -3.772 19.740 1.00 89.25 89 ASP A CA 1
ATOM 687 C C . ASP A 1 89 ? -6.084 -2.735 19.864 1.00 89.25 89 ASP A C 1
ATOM 689 O O . ASP A 1 89 ? -5.919 -1.734 20.575 1.00 89.25 89 ASP A O 1
ATOM 693 N N . PRO A 1 90 ? -7.241 -2.941 19.202 1.00 87.81 90 PRO A N 1
ATOM 694 C CA . PRO A 1 90 ? -8.387 -2.049 19.315 1.00 87.81 90 PRO A CA 1
ATOM 695 C C . PRO A 1 90 ? -8.998 -2.045 20.720 1.00 87.81 90 PRO A C 1
ATOM 697 O O . PRO A 1 90 ? -9.816 -1.170 21.009 1.00 87.81 90 PRO A O 1
ATOM 700 N N . HIS A 1 91 ? -8.614 -2.971 21.601 1.00 89.06 91 HIS A N 1
ATOM 701 C CA . HIS A 1 91 ? -9.033 -3.030 22.999 1.00 89.06 91 HIS A CA 1
ATOM 702 C C . HIS A 1 91 ? -8.074 -2.315 23.955 1.00 89.06 91 HIS A C 1
ATOM 704 O O . HIS A 1 91 ? -8.436 -2.064 25.102 1.00 89.06 91 HIS A O 1
ATOM 710 N N . TYR A 1 92 ? -6.893 -1.879 23.507 1.00 91.19 92 TYR A N 1
ATOM 711 C CA . TYR A 1 92 ? -5.985 -1.129 24.371 1.00 91.19 92 TYR A CA 1
ATOM 712 C C . TYR A 1 92 ? -6.514 0.288 24.659 1.00 91.19 92 TYR A C 1
ATOM 714 O O . TYR A 1 92 ? -6.903 1.041 23.761 1.00 91.19 92 TYR A O 1
ATOM 722 N N . ARG A 1 93 ? -6.532 0.680 25.937 1.00 90.06 93 ARG A N 1
ATOM 723 C CA . ARG A 1 93 ? -7.078 1.965 26.428 1.00 90.06 93 ARG A CA 1
ATOM 724 C C . ARG A 1 93 ? -6.034 2.865 27.097 1.00 90.06 93 ARG A C 1
ATOM 726 O O . ARG A 1 93 ? -6.373 3.944 27.605 1.00 90.06 93 ARG A O 1
ATOM 733 N N . GLY A 1 94 ? -4.759 2.478 27.042 1.00 88.94 94 GLY A N 1
ATOM 734 C CA . GLY A 1 94 ? -3.632 3.246 27.572 1.00 88.94 94 GLY A CA 1
ATOM 735 C C . GLY A 1 94 ? -3.342 2.961 29.046 1.00 88.94 94 GLY A C 1
ATOM 736 O O . GLY A 1 94 ? -3.465 1.829 29.509 1.00 88.94 94 GLY A O 1
ATOM 737 N N . PHE A 1 95 ? -2.910 3.984 29.787 1.00 88.38 95 PHE A N 1
ATOM 738 C CA . PHE A 1 95 ? -2.524 3.820 31.189 1.00 88.38 95 PHE A CA 1
ATOM 739 C C . PHE A 1 95 ? -3.716 3.557 32.111 1.00 88.38 95 PHE A C 1
ATOM 741 O O . PHE A 1 95 ? -4.749 4.222 32.039 1.00 88.38 95 PHE A O 1
ATOM 748 N N . PHE A 1 96 ? -3.510 2.621 33.030 1.00 85.19 96 PHE A N 1
ATOM 749 C CA . PHE A 1 96 ? -4.399 2.331 34.140 1.00 85.19 96 PHE A CA 1
ATOM 750 C C . PHE A 1 96 ? -4.430 3.495 35.130 1.00 85.19 96 PHE A C 1
ATOM 752 O O . PHE A 1 96 ? -3.399 4.124 35.380 1.00 85.19 96 PHE A O 1
ATOM 759 N N . GLY A 1 97 ? -5.586 3.745 35.744 1.00 74.44 97 GLY A N 1
ATOM 760 C CA . GLY A 1 97 ? -5.731 4.809 36.742 1.00 74.44 97 GLY A CA 1
ATOM 761 C C . GLY A 1 97 ? -6.480 6.051 36.261 1.00 74.44 97 GLY A C 1
ATOM 762 O O . GLY A 1 97 ? -6.715 6.956 37.059 1.00 74.44 97 GLY A O 1
ATOM 763 N N . ASP A 1 98 ? -6.858 6.121 34.982 1.00 79.69 98 ASP A N 1
ATOM 764 C CA . ASP A 1 98 ? -7.725 7.193 34.492 1.00 79.69 98 ASP A CA 1
ATOM 765 C C . ASP A 1 98 ? -9.181 6.910 34.882 1.00 79.69 98 ASP A C 1
ATOM 767 O O . ASP A 1 98 ? -9.904 6.191 34.190 1.00 79.69 98 ASP A O 1
ATOM 771 N N . LEU A 1 99 ? -9.586 7.488 36.015 1.00 73.38 99 LEU A N 1
ATOM 772 C CA . LEU A 1 99 ? -10.922 7.364 36.605 1.00 73.38 99 LEU A CA 1
ATOM 773 C C . LEU A 1 99 ? -12.033 8.027 35.769 1.00 73.38 99 LEU A C 1
ATOM 775 O O . LEU A 1 99 ? -13.205 7.916 36.120 1.00 73.38 99 LEU A O 1
ATOM 779 N N . SER A 1 100 ? -11.690 8.742 34.692 1.00 73.88 100 SER A N 1
ATOM 780 C CA . SER A 1 100 ? -12.670 9.363 33.791 1.00 73.88 100 SER A CA 1
ATOM 781 C C . SER A 1 100 ? -13.091 8.474 32.618 1.00 73.88 100 SER A C 1
ATOM 783 O O . SER A 1 100 ? -14.056 8.794 31.912 1.00 73.88 100 SER A O 1
ATOM 785 N N . LYS A 1 101 ? -12.361 7.377 32.394 1.00 85.38 101 LYS A N 1
ATOM 786 C CA . LYS A 1 101 ? -12.588 6.459 31.282 1.00 85.38 101 LYS A CA 1
ATOM 787 C C . LYS A 1 101 ? -13.547 5.344 31.664 1.00 85.38 101 LYS A C 1
ATOM 789 O O . LYS A 1 101 ? -13.531 4.821 32.773 1.00 85.38 101 LYS A O 1
ATOM 794 N N . GLU A 1 102 ? -14.357 4.980 30.686 1.00 88.50 102 GLU A N 1
ATOM 795 C CA . GLU A 1 102 ? -15.235 3.822 30.734 1.00 88.50 102 GLU A CA 1
ATOM 796 C C . GLU A 1 102 ? -14.496 2.658 30.080 1.00 88.50 102 GLU A C 1
ATOM 798 O O . GLU A 1 102 ? -13.973 2.814 28.973 1.00 88.50 102 GLU A O 1
ATOM 803 N N . TYR A 1 103 ? -14.437 1.524 30.773 1.00 89.50 103 TYR A N 1
ATOM 804 C CA . TYR A 1 103 ? -13.820 0.305 30.268 1.00 89.50 103 TYR A CA 1
ATOM 805 C C . TYR A 1 103 ? -14.896 -0.766 30.118 1.00 89.50 103 TYR A C 1
ATOM 807 O O . TYR A 1 103 ? -15.711 -0.973 31.024 1.00 89.50 103 TYR A O 1
ATOM 815 N N . ASN A 1 104 ? -14.920 -1.404 28.952 1.00 91.94 104 ASN A N 1
ATOM 816 C CA . ASN A 1 104 ? -15.778 -2.549 28.669 1.00 91.94 104 ASN A CA 1
ATOM 817 C C . ASN A 1 104 ? -15.010 -3.851 28.901 1.00 91.94 104 ASN A C 1
ATOM 819 O O . ASN A 1 104 ? -13.781 -3.860 28.899 1.00 91.94 104 ASN A O 1
ATOM 823 N N . GLU A 1 105 ? -15.742 -4.954 29.044 1.00 92.38 105 GLU A N 1
ATOM 824 C CA . GLU A 1 105 ? -15.139 -6.288 29.066 1.00 92.38 105 GLU A CA 1
ATOM 825 C C . GLU A 1 105 ? -14.268 -6.514 27.811 1.00 92.38 105 GLU A C 1
ATOM 827 O O . GLU A 1 105 ? -14.669 -6.169 26.696 1.00 92.38 105 GLU A O 1
ATOM 832 N N . GLY A 1 106 ? -13.058 -7.037 28.013 1.00 91.00 106 GLY A N 1
ATOM 833 C CA . GLY A 1 106 ? -12.005 -7.211 27.011 1.00 91.00 106 GLY A CA 1
ATOM 834 C C . GLY A 1 106 ? -11.045 -6.023 26.856 1.00 91.00 106 GLY A C 1
ATOM 835 O O . GLY A 1 106 ? -9.987 -6.188 26.257 1.00 91.00 106 GLY A O 1
ATOM 836 N N . ASP A 1 107 ? -11.353 -4.830 27.386 1.00 92.38 107 ASP A N 1
ATOM 837 C CA . ASP A 1 107 ? -10.443 -3.678 27.284 1.00 92.38 107 ASP A CA 1
ATOM 838 C C . ASP A 1 107 ? -9.142 -3.901 28.081 1.00 92.38 107 ASP A C 1
ATOM 840 O O . ASP A 1 107 ? -9.164 -4.363 29.221 1.00 92.38 107 ASP A O 1
ATOM 844 N N . VAL A 1 108 ? -7.997 -3.497 27.518 1.00 92.25 108 VAL A N 1
ATOM 845 C CA . VAL A 1 108 ? -6.665 -3.692 28.116 1.00 92.25 108 VAL A CA 1
ATOM 846 C C . VAL A 1 108 ? -6.023 -2.365 28.518 1.00 92.25 108 VAL A C 1
ATOM 848 O O . VAL A 1 108 ? -6.084 -1.364 27.802 1.00 92.25 108 VAL A O 1
ATOM 851 N N . VAL A 1 109 ? -5.346 -2.349 29.665 1.00 91.06 109 VAL A N 1
ATOM 852 C CA . VAL A 1 109 ? -4.685 -1.169 30.246 1.00 91.06 109 VAL A CA 1
ATOM 853 C C . VAL A 1 109 ? -3.301 -1.494 30.797 1.00 91.06 109 VAL A C 1
ATOM 855 O O . VAL A 1 109 ? -3.026 -2.613 31.227 1.00 91.06 109 VAL A O 1
ATOM 858 N N . LYS A 1 110 ? -2.425 -0.487 30.834 1.00 91.56 110 LYS A N 1
ATOM 859 C CA . LYS A 1 110 ? -1.049 -0.590 31.337 1.00 91.56 110 LYS A CA 1
ATOM 860 C C . LYS A 1 110 ? -0.892 0.100 32.68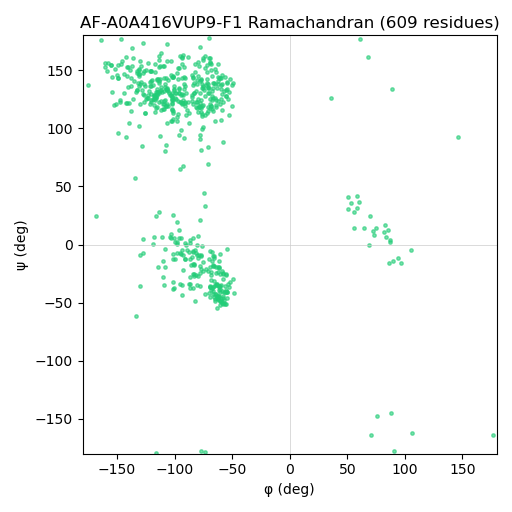4 1.00 91.56 110 LYS A C 1
ATOM 862 O O . LYS A 1 110 ? -1.071 1.309 32.804 1.00 91.56 110 LYS A O 1
ATOM 867 N N . SER A 1 111 ? -0.520 -0.644 33.713 1.00 88.69 111 SER A N 1
ATOM 868 C CA . SER A 1 111 ? -0.230 -0.089 35.037 1.00 88.69 111 SER A CA 1
ATOM 869 C C . SER A 1 111 ? 1.048 0.759 35.056 1.00 88.69 111 SER A C 1
ATOM 871 O O . SER A 1 111 ? 1.936 0.610 34.216 1.00 88.69 111 SER A O 1
ATOM 873 N N . GLY A 1 112 ? 1.192 1.613 36.075 1.00 85.06 112 GLY A N 1
ATOM 874 C CA . GLY A 1 112 ? 2.427 2.377 36.300 1.00 85.06 112 GLY A CA 1
ATOM 875 C C . GLY A 1 112 ? 3.663 1.509 36.588 1.00 85.06 112 GLY A C 1
ATOM 876 O O . GLY A 1 112 ? 4.783 1.976 36.402 1.00 85.06 112 GLY A O 1
ATOM 877 N N . SER A 1 113 ? 3.477 0.248 37.003 1.00 85.38 113 SER A N 1
ATOM 878 C CA . SER A 1 113 ? 4.543 -0.757 37.146 1.00 85.38 113 SER A CA 1
ATOM 879 C C . SER A 1 113 ? 4.915 -1.448 35.827 1.00 85.38 113 SER A C 1
ATOM 881 O O . SER A 1 113 ? 5.860 -2.231 35.809 1.00 85.38 113 SER A O 1
ATOM 883 N N . GLY A 1 114 ? 4.209 -1.160 34.728 1.00 87.12 114 GLY A N 1
ATOM 884 C CA . GLY A 1 114 ? 4.440 -1.754 33.407 1.00 87.12 114 GLY A CA 1
ATOM 885 C C . GLY A 1 114 ? 3.699 -3.071 33.152 1.00 87.12 114 GLY A C 1
ATOM 886 O O . GLY A 1 114 ? 3.855 -3.646 32.081 1.00 87.12 114 GLY A O 1
ATOM 887 N N . GLU A 1 115 ? 2.890 -3.541 34.102 1.00 91.06 115 GLU A N 1
ATOM 888 C CA . GLU A 1 115 ? 2.053 -4.741 33.965 1.00 91.06 115 GLU A CA 1
ATOM 889 C C . GLU A 1 115 ? 0.746 -4.415 33.232 1.00 91.06 115 GLU A C 1
ATOM 891 O O . GLU A 1 115 ? 0.209 -3.318 33.422 1.00 91.06 115 GLU A O 1
ATOM 896 N N . TYR A 1 116 ? 0.209 -5.372 32.475 1.00 92.94 116 TYR A N 1
ATOM 897 C CA . TYR A 1 116 ? -1.057 -5.229 31.752 1.00 92.94 116 TYR A CA 1
ATOM 898 C C . TYR A 1 116 ? -2.206 -5.917 32.480 1.00 92.94 116 TYR A C 1
ATOM 900 O O . TYR A 1 116 ? -2.023 -6.976 33.084 1.00 92.94 116 TYR A O 1
ATOM 908 N N . TYR A 1 117 ? -3.385 -5.307 32.402 1.00 91.31 117 TYR A N 1
ATOM 909 C CA . TYR A 1 117 ? -4.624 -5.824 32.971 1.00 91.31 117 TYR A CA 1
ATOM 910 C C . TYR A 1 117 ? -5.721 -5.788 31.913 1.00 91.31 117 TYR A C 1
ATOM 912 O O . TYR A 1 117 ? -5.828 -4.813 31.173 1.00 91.31 117 TYR A O 1
ATOM 920 N N . GLU A 1 118 ? -6.513 -6.848 31.857 1.00 92.94 118 GLU A N 1
ATOM 921 C CA . GLU A 1 118 ? -7.714 -6.955 31.038 1.00 92.94 118 GLU A CA 1
ATOM 922 C C . GLU A 1 118 ? -8.938 -6.710 31.921 1.00 92.94 118 GLU A C 1
ATOM 924 O O . GLU A 1 118 ? -9.010 -7.185 33.060 1.00 92.94 118 GLU A O 1
ATOM 929 N N . CYS A 1 119 ? -9.879 -5.932 31.402 1.00 91.94 119 CYS A N 1
ATOM 930 C CA . CYS A 1 119 ? -11.161 -5.686 32.026 1.00 91.94 119 CYS A CA 1
ATOM 931 C C . CYS A 1 119 ? -12.045 -6.920 31.819 1.00 91.94 119 CYS A C 1
ATOM 933 O O . CYS A 1 119 ? -12.436 -7.220 30.699 1.00 91.94 119 CYS A O 1
ATOM 935 N N . ILE A 1 120 ? -12.366 -7.645 32.885 1.00 92.69 120 ILE A N 1
ATOM 936 C CA . ILE A 1 120 ? -13.204 -8.860 32.829 1.00 92.69 120 ILE A CA 1
ATOM 937 C C . ILE A 1 120 ? -14.681 -8.572 33.117 1.00 92.69 120 ILE A C 1
ATOM 939 O O . ILE A 1 120 ? -15.535 -9.446 32.999 1.00 92.69 120 ILE A O 1
ATOM 943 N N . LYS A 1 121 ? -14.985 -7.340 33.526 1.00 90.75 121 LYS A N 1
ATOM 944 C CA . LYS A 1 121 ? -16.334 -6.853 33.792 1.00 90.75 121 LYS A CA 1
ATOM 945 C C . LYS A 1 121 ? -16.338 -5.343 33.615 1.00 90.75 121 LYS A C 1
ATOM 947 O O . LYS A 1 121 ? -15.488 -4.665 34.187 1.00 90.75 121 LYS A O 1
ATOM 952 N N . GLN A 1 122 ? -17.307 -4.828 32.858 1.00 90.06 122 GLN A N 1
ATOM 953 C CA . GLN A 1 122 ? -17.431 -3.392 32.590 1.00 90.06 122 GLN A CA 1
ATOM 954 C C . GLN A 1 122 ? -17.348 -2.554 33.879 1.00 90.06 122 GLN A C 1
ATOM 956 O O . GLN A 1 122 ? -17.938 -2.908 34.900 1.00 90.06 122 GLN A O 1
ATOM 961 N N . THR A 1 123 ? -16.642 -1.425 33.829 1.00 88.62 123 THR A N 1
ATOM 962 C CA . THR A 1 123 ? -16.355 -0.601 35.021 1.00 88.62 123 THR A CA 1
ATOM 963 C C . THR A 1 123 ? -17.331 0.553 35.216 1.00 88.62 123 THR A C 1
ATOM 965 O O . THR A 1 123 ? -17.048 1.483 35.976 1.00 88.62 123 THR A O 1
ATOM 968 N N . TYR A 1 124 ? -18.441 0.552 34.483 1.00 88.88 124 TYR A N 1
ATOM 969 C CA . TYR A 1 124 ? -19.441 1.604 34.543 1.00 88.88 124 TYR A CA 1
ATOM 970 C C . TYR A 1 124 ? -20.857 1.038 34.518 1.00 88.88 124 TYR A C 1
ATOM 972 O O . TYR A 1 124 ? -21.130 0.003 33.910 1.00 88.88 124 TYR A O 1
ATOM 980 N N . GLU A 1 125 ? -21.764 1.765 35.159 1.00 89.44 125 GLU A N 1
ATOM 981 C CA . GLU A 1 125 ? -23.193 1.489 35.153 1.00 89.44 125 GLU A CA 1
ATOM 982 C C . GLU A 1 125 ? -23.949 2.727 34.661 1.00 89.44 125 GLU A C 1
ATOM 984 O O . GLU A 1 125 ? -23.781 3.833 35.188 1.00 89.44 125 GLU A O 1
ATOM 989 N N . ILE A 1 126 ? -24.788 2.539 33.641 1.00 89.56 126 ILE A N 1
ATOM 990 C CA . ILE A 1 126 ? -25.675 3.583 33.121 1.00 89.56 126 ILE A CA 1
ATOM 991 C C . ILE A 1 126 ? -26.897 3.673 34.034 1.00 89.56 126 ILE A C 1
ATOM 993 O O . ILE A 1 126 ? -27.621 2.693 34.210 1.00 89.56 126 ILE A O 1
ATOM 997 N N . GLN A 1 127 ? -27.152 4.858 34.585 1.00 91.69 127 GLN A N 1
ATOM 998 C CA . GLN A 1 127 ? -28.226 5.061 35.548 1.00 91.69 127 GLN A CA 1
ATOM 999 C C . GLN A 1 127 ? -29.519 5.510 34.872 1.00 91.69 127 GLN A C 1
ATOM 1001 O O . GLN A 1 127 ? -29.561 6.504 34.148 1.00 91.69 127 GLN A O 1
ATOM 1006 N N . SER A 1 128 ? -30.609 4.809 35.179 1.00 86.38 128 SER A N 1
ATOM 1007 C CA . SER A 1 128 ? -31.960 5.255 34.834 1.00 86.38 128 SER A CA 1
ATOM 1008 C C . SER A 1 128 ? -32.498 6.151 35.948 1.00 86.38 128 SER A C 1
ATOM 1010 O O . SER A 1 128 ? -32.725 5.692 37.065 1.00 86.38 128 SER A O 1
ATOM 1012 N N . LEU A 1 129 ? -32.690 7.440 35.660 1.00 89.31 129 LEU A N 1
ATOM 1013 C CA . LEU A 1 129 ? -33.120 8.427 36.653 1.00 89.31 129 LEU A CA 1
ATOM 1014 C C . LEU A 1 129 ? -34.637 8.622 36.651 1.00 89.31 129 LEU A C 1
ATOM 1016 O O . LEU A 1 129 ? -35.221 9.067 35.662 1.00 89.31 129 LEU A O 1
ATOM 1020 N N . GLU A 1 130 ? -35.266 8.397 37.803 1.00 88.81 130 GLU A N 1
ATOM 1021 C CA . GLU A 1 130 ? -36.661 8.766 38.040 1.00 88.81 130 GLU A CA 1
ATOM 1022 C C . GLU A 1 130 ? -36.741 10.106 38.781 1.00 88.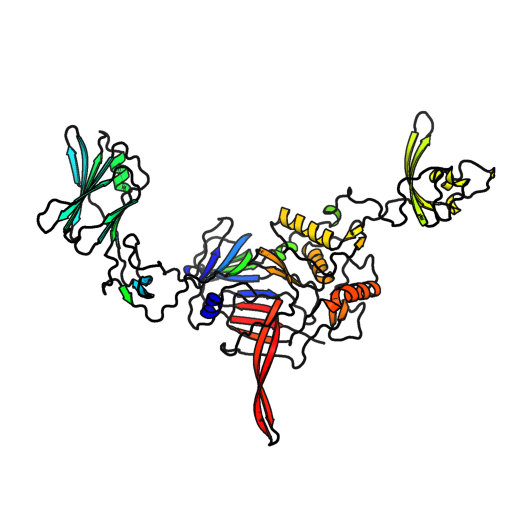81 130 GLU A C 1
ATOM 1024 O O . GLU A 1 130 ? -36.390 10.222 39.958 1.00 88.81 130 GLU A O 1
ATOM 1029 N N . PHE A 1 131 ? -37.205 11.148 38.087 1.00 89.12 131 PHE A N 1
ATOM 1030 C CA . PHE A 1 131 ? -37.322 12.486 38.662 1.00 89.12 131 PHE A CA 1
ATOM 1031 C C . PHE A 1 131 ? -38.673 12.704 39.347 1.00 89.12 131 PHE A C 1
ATOM 1033 O O . PHE A 1 131 ? -39.731 12.684 38.716 1.00 89.12 131 PHE A O 1
ATOM 1040 N N . SER A 1 132 ? -38.625 13.041 40.632 1.00 86.69 132 SER A N 1
ATOM 1041 C CA . SER A 1 132 ? -39.757 13.623 41.356 1.00 86.69 132 SER A CA 1
ATOM 1042 C C . SER A 1 132 ? -39.852 15.127 41.071 1.00 86.69 132 SER A C 1
ATOM 1044 O O . SER A 1 132 ? -38.830 15.802 40.948 1.00 86.69 132 SER A O 1
ATOM 1046 N N . THR A 1 133 ? -41.071 15.660 40.932 1.00 80.12 133 THR A N 1
ATOM 1047 C CA . THR A 1 133 ? -41.303 17.087 40.638 1.00 80.12 133 THR A CA 1
ATOM 1048 C C . THR A 1 133 ? -41.846 17.802 41.866 1.00 80.12 133 THR A C 1
ATOM 1050 O O . THR A 1 133 ? -42.788 17.322 42.497 1.00 80.12 133 THR A O 1
ATOM 1053 N N . GLN A 1 134 ? -41.285 18.970 42.171 1.00 77.31 134 GLN A N 1
ATOM 1054 C CA . GLN A 1 134 ? -41.785 19.868 43.201 1.00 77.31 134 GLN A CA 1
ATOM 1055 C C . GLN A 1 134 ? -41.906 21.286 42.636 1.00 77.31 134 GLN A C 1
ATOM 1057 O O . GLN A 1 134 ? -40.918 21.887 42.210 1.00 77.31 134 GLN A O 1
ATOM 1062 N N . ASP A 1 135 ? -43.119 21.838 42.665 1.00 69.38 135 ASP A N 1
ATOM 1063 C CA . ASP A 1 135 ? -43.343 23.251 42.360 1.00 69.38 135 ASP A CA 1
ATOM 1064 C C . ASP A 1 135 ? -42.970 24.090 43.583 1.00 69.38 135 ASP A C 1
ATOM 1066 O O . ASP A 1 135 ? -43.565 23.942 44.656 1.00 69.38 135 ASP A O 1
ATOM 1070 N N . ILE A 1 136 ? -41.979 24.973 43.435 1.00 67.62 136 ILE A N 1
ATOM 1071 C CA . ILE A 1 136 ? -41.549 25.852 44.524 1.00 67.62 136 ILE A CA 1
ATOM 1072 C C . ILE A 1 136 ? -42.134 27.249 44.288 1.00 67.62 136 ILE A C 1
ATOM 1074 O O . ILE A 1 136 ? -41.761 27.919 43.316 1.00 67.62 136 ILE A O 1
ATOM 1078 N N . PRO A 1 137 ? -43.024 27.737 45.175 1.00 62.72 137 PRO A N 1
ATOM 1079 C CA . PRO A 1 137 ? -43.626 29.057 45.031 1.00 62.72 137 PRO A CA 1
ATOM 1080 C C . PRO A 1 137 ? -42.559 30.151 44.883 1.00 62.72 137 PRO A C 1
ATOM 1082 O O . PRO A 1 137 ? -41.695 30.290 45.745 1.00 62.72 137 PRO A O 1
ATOM 1085 N N . ASN A 1 138 ? -42.651 30.946 43.811 1.00 62.75 138 ASN A N 1
ATOM 1086 C CA . ASN A 1 138 ? -41.773 32.087 43.497 1.00 62.75 138 ASN A CA 1
ATOM 1087 C C . ASN A 1 138 ? -40.289 31.758 43.211 1.00 62.75 138 ASN A C 1
ATOM 1089 O O . ASN A 1 138 ? -39.467 32.672 43.210 1.00 62.75 138 ASN A O 1
ATOM 1093 N N . VAL A 1 139 ? -39.936 30.487 42.974 1.00 59.53 139 VAL A N 1
ATOM 1094 C CA . VAL A 1 139 ? -38.531 30.033 42.842 1.00 59.53 139 VAL A CA 1
ATOM 1095 C C . VAL A 1 139 ? -38.279 29.174 41.582 1.00 59.53 139 VAL A C 1
ATOM 1097 O O . VAL A 1 139 ? -37.121 28.928 41.236 1.00 59.53 139 VAL A O 1
ATOM 1100 N N . GLY A 1 140 ? -39.339 28.782 40.862 1.00 74.88 140 GLY A N 1
ATOM 1101 C CA . GLY A 1 140 ? -39.271 28.020 39.607 1.00 74.88 140 GLY A CA 1
ATOM 1102 C C . GLY A 1 140 ? -39.685 26.550 39.765 1.00 74.88 140 GLY A C 1
ATOM 1103 O O . GLY A 1 140 ? -40.333 26.191 40.754 1.00 74.88 140 GLY A O 1
ATOM 1104 N N . LYS A 1 141 ? -39.323 25.699 38.796 1.00 83.44 141 LYS A N 1
ATOM 1105 C CA . LYS A 1 141 ? -39.564 24.243 38.852 1.00 83.44 141 LYS A CA 1
ATOM 1106 C C . LYS A 1 141 ? -38.325 23.517 39.371 1.00 83.44 141 LYS A C 1
ATOM 1108 O O . LYS A 1 141 ? -37.216 23.782 38.908 1.00 83.44 141 LYS A O 1
ATOM 1113 N N . LEU A 1 142 ? -38.517 22.584 40.305 1.00 87.06 142 LEU A N 1
ATOM 1114 C CA . LEU A 1 142 ? -37.458 21.719 40.823 1.00 87.06 142 LEU A CA 1
ATOM 1115 C C . LEU A 1 142 ? -37.766 20.261 40.484 1.00 87.06 142 LEU A C 1
ATOM 1117 O O . LEU A 1 142 ? -38.853 19.764 40.788 1.00 87.06 142 LEU A O 1
ATOM 1121 N N . LYS A 1 143 ? -36.792 19.565 39.898 1.00 90.25 143 LYS A N 1
ATOM 1122 C CA . LYS A 1 143 ? -36.835 18.112 39.740 1.00 90.25 143 LYS A CA 1
ATOM 1123 C C . LYS A 1 143 ? -35.652 17.464 40.438 1.00 90.25 143 LYS A C 1
ATOM 1125 O O . LYS A 1 143 ? -34.525 17.942 40.328 1.00 90.25 143 LYS A O 1
ATOM 1130 N N . THR A 1 144 ? -35.925 16.371 41.141 1.00 91.69 144 THR A N 1
ATOM 1131 C CA . THR A 1 144 ? -34.925 15.675 41.951 1.00 91.69 144 THR A CA 1
ATOM 1132 C C . THR A 1 144 ? -34.975 14.175 41.701 1.00 91.69 144 THR A C 1
ATOM 1134 O O . THR A 1 144 ? -36.054 13.583 41.770 1.00 91.69 144 THR A O 1
ATOM 1137 N N . ALA A 1 145 ? -33.814 13.575 41.450 1.00 94.31 145 ALA A N 1
ATOM 1138 C CA . ALA A 1 145 ? -33.604 12.132 41.366 1.00 94.31 145 ALA A CA 1
ATOM 1139 C C . ALA A 1 145 ? -32.572 11.694 42.416 1.00 94.31 145 ALA A C 1
ATOM 1141 O O . ALA A 1 145 ? -31.687 12.473 42.782 1.00 94.31 145 ALA A O 1
ATOM 1142 N N . ILE A 1 146 ? -32.697 10.465 42.916 1.00 93.81 146 ILE A N 1
ATOM 1143 C CA . ILE A 1 146 ? -31.818 9.909 43.952 1.00 93.81 146 ILE A CA 1
ATOM 1144 C C . ILE A 1 146 ? -31.254 8.581 43.456 1.00 93.81 146 ILE A C 1
ATOM 1146 O O . ILE A 1 146 ? -32.009 7.706 43.044 1.00 93.81 146 ILE A O 1
ATOM 1150 N N . LEU A 1 147 ? -29.935 8.444 43.539 1.00 92.88 147 LEU A N 1
ATOM 1151 C CA . LEU A 1 147 ? -29.199 7.205 43.332 1.00 92.88 147 LEU A CA 1
ATOM 1152 C C . LEU A 1 147 ? -28.775 6.661 44.701 1.00 92.88 147 LEU A C 1
ATOM 1154 O O . LEU A 1 147 ? -28.201 7.404 45.504 1.00 92.88 147 LEU A O 1
ATOM 1158 N N . ASN A 1 148 ? -29.071 5.392 44.972 1.00 90.00 148 ASN A N 1
ATOM 1159 C CA . ASN A 1 148 ? -28.731 4.707 46.224 1.00 90.00 148 ASN A CA 1
ATOM 1160 C C . ASN A 1 148 ? -27.586 3.708 45.998 1.00 90.00 148 ASN A C 1
ATOM 1162 O O . ASN A 1 148 ? -27.185 3.488 44.862 1.00 90.00 148 ASN A O 1
ATOM 1166 N N . ASP A 1 149 ? -27.072 3.121 47.081 1.00 84.94 149 ASP A N 1
ATOM 1167 C CA . ASP A 1 149 ? -26.095 2.020 47.051 1.00 84.94 149 ASP A CA 1
ATOM 1168 C C . ASP A 1 149 ? -24.782 2.352 46.311 1.00 84.94 149 ASP A C 1
ATOM 1170 O O . ASP A 1 149 ? -24.202 1.545 45.599 1.00 84.94 149 ASP A O 1
ATOM 1174 N N . ILE A 1 150 ? -24.261 3.564 46.535 1.00 87.25 150 ILE A N 1
ATOM 1175 C CA . ILE A 1 150 ? -23.112 4.126 45.794 1.00 87.25 150 ILE A CA 1
ATOM 1176 C C . ILE A 1 150 ? -21.740 3.606 46.284 1.00 87.25 150 ILE A C 1
ATOM 1178 O O . ILE A 1 150 ? -20.686 4.074 45.865 1.00 87.25 150 ILE A O 1
ATOM 1182 N N . THR A 1 151 ? -21.714 2.632 47.191 1.00 76.31 151 THR A N 1
ATOM 1183 C CA . THR A 1 151 ? -20.519 2.292 47.983 1.00 76.31 151 THR A CA 1
ATOM 1184 C C . THR A 1 151 ? -19.344 1.713 47.192 1.00 76.31 151 THR A C 1
ATOM 1186 O O . THR A 1 151 ? -18.224 1.729 47.696 1.00 76.31 151 THR A O 1
ATOM 1189 N N . GLU A 1 152 ? -19.573 1.212 45.979 1.00 77.81 152 GLU A N 1
ATOM 1190 C CA . GLU A 1 152 ? -18.539 0.639 45.100 1.00 77.81 152 GLU A CA 1
ATOM 1191 C C . GLU A 1 152 ? -18.010 1.622 44.037 1.00 77.81 152 GLU A C 1
ATOM 1193 O O . GLU A 1 152 ? -17.018 1.351 43.358 1.00 77.81 152 GLU A O 1
ATOM 1198 N N . TYR A 1 153 ? -18.615 2.808 43.919 1.00 87.06 153 TYR A N 1
ATOM 1199 C CA . TYR A 1 153 ? -18.312 3.766 42.859 1.00 87.06 153 TYR A CA 1
ATOM 1200 C C . TYR A 1 153 ? -17.408 4.902 43.333 1.00 87.06 153 TYR A C 1
ATOM 1202 O O . TYR A 1 153 ? -17.505 5.396 44.455 1.00 87.06 153 TYR A O 1
ATOM 1210 N N . SER A 1 154 ? -16.517 5.349 42.450 1.00 87.38 154 SER A N 1
ATOM 1211 C CA . SER A 1 154 ? -15.558 6.426 42.739 1.00 87.38 154 SER A CA 1
ATOM 1212 C C . SER A 1 154 ? -15.778 7.679 41.912 1.00 87.38 154 SER A C 1
ATOM 1214 O O . SER A 1 154 ? -15.298 8.747 42.294 1.00 87.38 154 SER A O 1
ATOM 1216 N N . VAL A 1 155 ? -16.490 7.576 40.791 1.00 91.00 155 VAL A N 1
ATOM 1217 C CA . VAL A 1 155 ? -16.738 8.705 39.897 1.00 91.00 155 VAL A CA 1
ATOM 1218 C C . VAL A 1 155 ? -18.183 8.702 39.418 1.00 91.00 155 VAL A C 1
ATOM 1220 O O . VAL A 1 155 ? -18.731 7.671 39.044 1.00 91.00 155 VAL A O 1
ATOM 1223 N N . LEU A 1 156 ? -18.787 9.888 39.416 1.00 92.50 156 LEU A N 1
ATOM 1224 C CA . LEU A 1 156 ? -20.046 10.187 38.755 1.00 92.50 156 LEU A CA 1
ATOM 1225 C C . LEU A 1 156 ? -19.732 11.013 37.510 1.00 92.50 156 LEU A C 1
ATOM 1227 O O . LEU A 1 156 ? -19.193 12.119 37.610 1.00 92.50 156 LEU A O 1
ATOM 1231 N N . LYS A 1 157 ? -20.090 10.491 36.344 1.00 92.12 157 LYS A N 1
ATOM 1232 C CA . LYS A 1 157 ? -20.003 11.213 35.079 1.00 92.12 157 LYS A CA 1
ATOM 1233 C C . LYS A 1 157 ? -21.393 11.689 34.687 1.00 92.12 157 LYS A C 1
ATOM 1235 O O . LYS A 1 157 ? -22.338 10.903 34.674 1.00 92.12 157 LYS A O 1
ATOM 1240 N N . VAL A 1 158 ? -21.509 12.980 34.398 1.00 91.94 158 VAL A N 1
ATOM 1241 C CA . VAL A 1 158 ? -22.773 13.636 34.057 1.00 91.94 158 VAL A CA 1
ATOM 1242 C C . VAL A 1 158 ? -22.610 14.342 32.722 1.00 91.94 158 VAL A C 1
ATOM 1244 O O . VAL A 1 158 ? -21.878 15.325 32.620 1.00 91.94 158 VAL A O 1
ATOM 1247 N N . ASN A 1 159 ? -23.322 13.862 31.709 1.00 91.56 159 ASN A N 1
ATOM 1248 C CA . ASN A 1 159 ? -23.400 14.502 30.406 1.00 91.56 159 ASN A CA 1
ATOM 1249 C C . ASN A 1 159 ? -24.790 15.106 30.224 1.00 91.56 159 ASN A C 1
ATOM 1251 O O . ASN A 1 159 ? -25.811 14.434 30.354 1.00 91.56 159 ASN A O 1
ATOM 1255 N N . THR A 1 160 ? -24.821 16.402 29.949 1.00 87.88 160 THR A N 1
ATOM 1256 C CA . THR A 1 160 ? -26.056 17.188 29.851 1.00 87.88 160 THR A CA 1
ATOM 1257 C C . THR A 1 160 ? -26.474 17.439 28.401 1.00 87.88 160 THR A C 1
ATOM 1259 O O . THR A 1 160 ? -27.579 17.921 28.140 1.00 87.88 160 THR A O 1
ATOM 1262 N N . GLY A 1 161 ? -25.609 17.086 27.441 1.00 84.06 161 GLY A N 1
ATOM 1263 C CA . GLY A 1 161 ? -25.747 17.445 26.036 1.00 84.06 161 GLY A CA 1
ATOM 1264 C C . GLY A 1 161 ? -25.739 18.962 25.812 1.00 84.06 161 GLY A C 1
ATOM 1265 O O . GLY A 1 161 ? -25.700 19.766 26.739 1.00 84.06 161 GLY A O 1
ATOM 1266 N N . SER A 1 162 ? -25.797 19.395 24.550 1.00 85.69 162 SER A N 1
ATOM 1267 C CA . SER A 1 162 ? -25.889 20.831 24.258 1.00 85.69 162 SER A CA 1
ATOM 1268 C C . SER A 1 162 ? -27.256 21.392 24.680 1.00 85.69 162 SER A C 1
ATOM 1270 O O . SER A 1 162 ? -28.298 20.968 24.154 1.00 85.69 162 SER A O 1
ATOM 1272 N N . ILE A 1 163 ? -27.237 22.328 25.636 1.00 86.44 163 ILE A N 1
ATOM 1273 C CA . ILE A 1 163 ? -28.411 22.994 26.205 1.00 86.44 163 ILE A CA 1
ATOM 1274 C C . ILE A 1 163 ? -28.102 24.433 26.652 1.00 86.44 163 ILE A C 1
ATOM 1276 O O . ILE A 1 163 ? -26.955 24.765 26.955 1.00 86.44 163 ILE A O 1
ATOM 1280 N N . ASP A 1 164 ? -29.130 25.284 26.691 1.00 85.81 164 ASP A N 1
ATOM 1281 C CA . ASP A 1 164 ? -29.049 26.635 27.252 1.00 85.81 164 ASP A CA 1
ATOM 1282 C C . ASP A 1 164 ? -29.187 26.598 28.781 1.00 85.81 164 ASP A C 1
ATOM 1284 O O . ASP A 1 164 ? -30.216 26.197 29.324 1.00 85.81 164 ASP A O 1
ATOM 1288 N N . TRP A 1 165 ? -28.143 27.051 29.473 1.00 88.88 165 TRP A N 1
ATOM 1289 C CA . TRP A 1 165 ? -28.070 27.069 30.930 1.00 88.88 165 TRP A CA 1
ATOM 1290 C C . TRP A 1 165 ? -28.571 28.367 31.578 1.00 88.88 165 TRP A C 1
ATOM 1292 O O . TRP A 1 165 ? -28.545 28.481 32.801 1.00 88.88 165 TRP A O 1
ATOM 1302 N N . SER A 1 166 ? -29.055 29.342 30.801 1.00 87.69 166 SER A N 1
ATOM 1303 C CA . SER A 1 166 ? -29.385 30.697 31.283 1.00 87.69 166 SER A CA 1
ATOM 1304 C C . SER A 1 166 ? -30.303 30.733 32.515 1.00 87.69 166 SER A C 1
ATOM 1306 O O . SER A 1 166 ? -30.168 31.624 33.353 1.00 87.69 166 SER A O 1
ATOM 1308 N N . ASN A 1 167 ? -31.205 29.755 32.651 1.00 86.31 167 ASN A N 1
ATOM 1309 C CA . ASN A 1 167 ? -32.109 29.618 33.799 1.00 86.31 167 ASN A CA 1
ATOM 1310 C C . ASN A 1 167 ? -31.928 28.309 34.582 1.00 86.31 167 ASN A C 1
ATOM 1312 O O . ASN A 1 167 ? -32.629 28.104 35.574 1.00 86.31 167 ASN A O 1
ATOM 1316 N N . LEU A 1 168 ? -31.001 27.441 34.170 1.00 88.69 168 LEU A N 1
ATOM 1317 C CA . LEU A 1 168 ? -30.810 26.122 34.763 1.00 88.69 168 LEU A CA 1
ATOM 1318 C C . LEU A 1 168 ? -29.684 26.127 35.794 1.00 88.69 168 LEU A C 1
ATOM 1320 O O . LEU A 1 168 ? -28.641 26.756 35.628 1.00 88.69 168 LEU A O 1
ATOM 1324 N N . GLN A 1 169 ? -29.888 25.371 36.863 1.00 90.31 169 GLN A N 1
ATOM 1325 C CA . GLN A 1 169 ? -28.856 25.060 37.836 1.00 90.31 169 GLN A CA 1
ATOM 1326 C C . GLN A 1 169 ? -29.020 23.610 38.275 1.00 90.31 169 GLN A C 1
ATOM 1328 O O . GLN A 1 169 ? -30.068 23.237 38.799 1.00 90.31 169 GLN A O 1
ATOM 1333 N N . MET A 1 170 ? -27.978 22.803 38.092 1.00 92.94 170 MET A N 1
ATOM 1334 C CA . MET A 1 170 ? -27.943 21.426 38.572 1.00 92.94 170 MET A CA 1
ATOM 1335 C C . MET A 1 170 ? -27.032 21.341 39.794 1.00 92.94 170 MET A C 1
ATOM 1337 O O . MET A 1 170 ? -25.916 21.849 39.781 1.00 92.94 170 MET A O 1
ATOM 1341 N N . ASN A 1 171 ? -27.502 20.701 40.857 1.00 94.06 171 ASN A N 1
ATOM 1342 C CA . ASN A 1 171 ? -26.732 20.412 42.055 1.00 94.06 171 ASN A CA 1
ATOM 1343 C C . ASN A 1 171 ? -26.644 18.898 42.237 1.00 94.06 171 ASN A C 1
ATOM 1345 O O . ASN A 1 171 ? -27.663 18.207 42.262 1.00 94.06 171 ASN A O 1
ATOM 1349 N N . ILE A 1 172 ? -25.424 18.409 42.400 1.00 95.88 172 ILE A N 1
ATOM 1350 C CA . ILE A 1 172 ? -25.100 17.031 42.747 1.00 95.88 172 ILE A CA 1
ATOM 1351 C C . ILE A 1 172 ? -24.752 17.019 44.229 1.00 95.88 172 ILE A C 1
ATOM 1353 O O . ILE A 1 172 ? -23.807 17.682 44.651 1.00 95.88 172 ILE A O 1
ATOM 1357 N N . ILE A 1 173 ? -25.545 16.310 45.023 1.00 95.75 173 ILE A N 1
ATOM 1358 C CA . ILE A 1 173 ? -25.465 16.311 46.483 1.00 95.75 173 ILE A CA 1
ATOM 1359 C C . ILE A 1 173 ? -25.115 14.897 46.939 1.00 95.75 173 ILE A C 1
ATOM 1361 O O . ILE A 1 173 ? -25.913 13.978 46.776 1.00 95.75 173 ILE A O 1
ATOM 1365 N N . GLN A 1 174 ? -23.935 14.723 47.523 1.00 95.56 174 GLN A N 1
ATOM 1366 C CA . GLN A 1 174 ? -23.443 13.436 48.008 1.00 95.56 174 GLN A CA 1
ATOM 1367 C C . GLN A 1 174 ? -23.701 13.310 49.512 1.00 95.56 174 GLN A C 1
ATOM 1369 O O . GLN A 1 174 ? -23.101 14.032 50.316 1.00 95.56 174 GLN A O 1
ATOM 1374 N N . ALA A 1 175 ? -24.589 12.398 49.909 1.00 92.38 175 ALA A N 1
ATOM 1375 C CA . ALA A 1 175 ? -24.865 12.115 51.315 1.00 92.38 175 ALA A CA 1
ATOM 1376 C C . ALA A 1 175 ? -23.801 11.177 51.900 1.00 92.38 175 ALA A C 1
ATOM 1378 O O . ALA A 1 175 ? -23.409 10.211 51.246 1.00 92.38 175 ALA A O 1
ATOM 1379 N N . LYS A 1 176 ? -23.350 11.443 53.132 1.00 87.25 176 LYS A N 1
ATOM 1380 C CA . LYS A 1 176 ? -22.256 10.708 53.789 1.00 87.25 176 LYS A CA 1
ATOM 1381 C C . LYS A 1 176 ? -22.765 9.814 54.917 1.00 87.25 176 LYS A C 1
ATOM 1383 O O . LYS A 1 176 ? -23.582 10.239 55.733 1.00 87.25 176 LYS A O 1
ATOM 1388 N N . SER A 1 177 ? -22.220 8.602 55.007 1.00 85.62 177 SER A N 1
ATOM 1389 C CA . SER A 1 177 ? -22.554 7.613 56.047 1.00 85.62 177 SER A CA 1
ATOM 1390 C C . SER A 1 177 ? -22.192 8.049 57.469 1.00 85.62 177 SER A C 1
ATOM 1392 O O . SER A 1 177 ? -22.794 7.572 58.428 1.00 85.62 177 SER A O 1
ATOM 1394 N N . ASP A 1 178 ? -21.227 8.956 57.626 1.00 84.19 178 ASP A N 1
ATOM 1395 C CA . ASP A 1 178 ? -20.725 9.404 58.930 1.00 84.19 178 ASP A CA 1
ATOM 1396 C C . ASP A 1 178 ? -21.518 10.570 59.546 1.00 84.19 178 ASP A C 1
ATOM 1398 O O . ASP A 1 178 ? -21.145 11.081 60.602 1.00 84.19 178 ASP A O 1
ATOM 1402 N N . GLY A 1 179 ? -22.610 10.994 58.899 1.00 77.75 179 GLY A N 1
ATOM 1403 C CA . GLY A 1 179 ? -23.475 12.074 59.375 1.00 77.75 179 GLY A CA 1
ATOM 1404 C C . GLY A 1 179 ? -22.875 13.477 59.238 1.00 77.75 179 GLY A C 1
ATOM 1405 O O . GLY A 1 179 ? -23.454 14.435 59.753 1.00 77.75 179 GLY A O 1
ATOM 1406 N N . THR A 1 180 ? -21.731 13.625 58.562 1.00 88.50 180 THR A N 1
ATOM 1407 C CA . THR A 1 180 ? -21.181 14.945 58.226 1.00 88.50 180 THR A CA 1
ATOM 1408 C C . THR A 1 180 ? -21.972 15.613 57.097 1.00 88.50 180 THR A C 1
ATOM 1410 O O . THR A 1 180 ? -22.730 14.963 56.374 1.00 88.50 180 THR A O 1
ATOM 1413 N N . SER A 1 181 ? -21.820 16.936 56.949 1.00 88.81 181 SER A N 1
ATOM 1414 C CA . SER A 1 181 ? -22.518 17.701 55.909 1.00 88.81 181 SER A CA 1
ATOM 1415 C C . SER A 1 181 ? -22.269 17.117 54.510 1.00 88.81 181 SER A C 1
ATOM 1417 O O . SER A 1 181 ? -21.121 16.755 54.206 1.00 88.81 181 SER A O 1
ATOM 1419 N N . PRO A 1 182 ? -23.308 17.048 53.654 1.00 91.75 182 PRO A N 1
ATOM 1420 C CA . PRO A 1 182 ? -23.176 16.508 52.308 1.00 91.75 182 PRO A CA 1
ATOM 1421 C C . PRO A 1 182 ? -22.232 17.366 51.463 1.00 91.75 182 PRO A C 1
ATOM 1423 O O . PRO A 1 182 ? -22.163 18.585 51.644 1.00 91.75 182 PRO A O 1
ATOM 1426 N N . ASP A 1 183 ? -21.523 16.730 50.531 1.00 92.38 183 ASP A N 1
ATOM 1427 C CA . ASP A 1 183 ? -20.742 17.459 49.529 1.00 92.38 183 ASP A CA 1
ATOM 1428 C C . ASP A 1 183 ? -21.683 17.903 48.405 1.00 92.38 183 ASP A C 1
ATOM 1430 O O . ASP A 1 183 ? -22.491 17.108 47.926 1.00 92.38 183 ASP A O 1
ATOM 1434 N N . VAL A 1 184 ? -21.606 19.172 48.000 1.00 94.25 184 VAL A N 1
ATOM 1435 C CA . VAL A 1 184 ? -22.463 19.736 46.948 1.00 94.25 184 VAL A CA 1
ATOM 1436 C C . VAL A 1 184 ? -21.600 20.256 45.809 1.00 94.25 184 VAL A C 1
ATOM 1438 O O . VAL A 1 184 ? -20.759 21.132 46.009 1.00 94.25 184 VAL A O 1
ATOM 1441 N N . THR A 1 185 ? -21.842 19.747 44.606 1.00 95.00 185 THR A N 1
ATOM 1442 C CA . THR A 1 185 ? -21.237 20.230 43.363 1.00 95.00 185 THR A CA 1
ATOM 1443 C C . THR A 1 185 ? -22.314 20.876 42.505 1.00 95.00 185 THR A C 1
ATOM 1445 O O . THR A 1 185 ? -23.317 20.242 42.188 1.00 95.00 185 THR A O 1
ATOM 1448 N N . THR A 1 186 ? -22.118 22.135 42.121 1.00 93.38 186 THR A N 1
ATOM 1449 C CA . THR A 1 186 ? -23.060 22.867 41.267 1.00 93.38 186 THR A CA 1
ATOM 1450 C C . THR A 1 186 ? -22.539 22.942 39.834 1.00 93.38 186 THR A C 1
ATOM 1452 O O . THR A 1 186 ? -21.416 23.386 39.609 1.00 93.38 186 THR A O 1
ATOM 1455 N N . ILE A 1 187 ? -23.379 22.560 38.874 1.00 89.19 187 ILE A N 1
ATOM 1456 C CA . ILE A 1 187 ? -23.142 22.662 37.433 1.00 89.19 187 ILE A CA 1
ATOM 1457 C C . ILE A 1 187 ? -24.047 23.770 36.878 1.00 89.19 187 ILE A C 1
ATOM 1459 O O . ILE A 1 187 ? -25.266 23.746 37.077 1.00 89.19 187 ILE A O 1
ATOM 1463 N N . THR A 1 188 ? -23.447 24.755 36.200 1.00 84.00 188 THR A N 1
ATOM 1464 C CA . THR A 1 188 ? -24.165 25.916 35.637 1.00 84.00 188 THR A CA 1
ATOM 1465 C C . THR A 1 188 ? -23.905 26.177 34.157 1.00 84.00 188 THR A C 1
ATOM 1467 O O . THR A 1 188 ? -24.524 27.085 33.621 1.00 84.00 188 THR A O 1
ATOM 1470 N N . ASN A 1 189 ? -22.972 25.479 33.502 1.00 81.81 189 ASN A N 1
ATOM 1471 C CA . ASN A 1 189 ? -22.663 25.678 32.075 1.00 81.81 189 ASN A CA 1
ATOM 1472 C C . ASN A 1 189 ? -21.762 24.586 31.465 1.00 81.81 189 ASN A C 1
ATOM 1474 O O . ASN A 1 189 ? -21.059 24.859 30.493 1.00 81.81 189 ASN A O 1
ATOM 1478 N N . ASP A 1 190 ? -21.745 23.379 32.029 1.00 74.31 190 ASP A N 1
ATOM 1479 C CA . ASP A 1 190 ? -20.848 22.313 31.575 1.00 74.31 190 ASP A CA 1
ATOM 1480 C C . ASP A 1 190 ? -21.624 21.206 30.850 1.00 74.31 190 ASP A C 1
ATOM 1482 O O . ASP A 1 190 ? -22.694 20.775 31.292 1.00 74.31 190 ASP A O 1
ATOM 1486 N N . PHE A 1 191 ? -21.079 20.768 29.716 1.00 78.88 191 PHE A N 1
ATOM 1487 C CA . PHE A 1 191 ? -21.644 19.702 28.895 1.00 78.88 191 PHE A CA 1
ATOM 1488 C C . PHE A 1 191 ? -21.257 18.312 29.398 1.00 78.88 191 PHE A C 1
ATOM 1490 O O . PHE A 1 191 ? -22.005 17.364 29.170 1.00 78.88 191 PHE A O 1
ATOM 1497 N N . ASN A 1 192 ? -20.109 18.175 30.068 1.00 87.06 192 ASN A N 1
ATOM 1498 C CA . ASN A 1 192 ? -19.602 16.884 30.517 1.00 87.06 192 ASN A CA 1
ATOM 1499 C C . ASN A 1 192 ? -18.789 17.044 31.805 1.00 87.06 192 ASN A C 1
ATOM 1501 O O . ASN A 1 192 ? -17.595 17.340 31.769 1.00 87.06 192 ASN A O 1
ATOM 1505 N N . SER A 1 193 ? -19.443 16.823 32.942 1.00 89.94 193 SER A N 1
ATOM 1506 C CA . SER A 1 193 ? -18.832 16.968 34.259 1.00 89.94 193 SER A CA 1
ATOM 1507 C C . SER A 1 193 ? -18.427 15.612 34.831 1.00 89.94 193 SER A C 1
ATOM 1509 O O . SER A 1 193 ? -19.210 14.662 34.848 1.00 89.94 193 SER A O 1
ATOM 1511 N N . ILE A 1 194 ? -17.204 15.544 35.356 1.00 90.56 194 ILE A N 1
ATOM 1512 C CA . ILE A 1 194 ? -16.667 14.387 36.078 1.00 90.56 194 ILE A CA 1
ATOM 1513 C C . ILE A 1 194 ? -16.554 14.772 37.550 1.00 90.56 194 ILE A C 1
ATOM 1515 O O . ILE A 1 194 ? -15.871 15.736 37.898 1.00 90.56 194 ILE A O 1
ATOM 1519 N N . ILE A 1 195 ? -17.235 14.028 38.416 1.00 91.44 195 ILE A N 1
ATOM 1520 C CA . ILE A 1 195 ? -17.336 14.326 39.844 1.00 91.44 195 ILE A CA 1
ATOM 1521 C C . ILE A 1 195 ? -16.784 13.141 40.625 1.00 91.44 195 ILE A C 1
ATOM 1523 O O . ILE A 1 195 ? -17.295 12.029 40.526 1.00 91.44 195 ILE A O 1
ATOM 1527 N N . MET A 1 196 ? -15.756 13.389 41.436 1.00 91.31 196 MET A N 1
ATOM 1528 C CA . MET A 1 196 ? -15.246 12.389 42.371 1.00 91.31 196 MET A CA 1
ATOM 1529 C C . MET A 1 196 ? -16.292 12.116 43.453 1.00 91.31 196 MET A C 1
ATOM 1531 O O . MET A 1 196 ? -16.790 13.040 44.105 1.00 91.31 196 MET A O 1
ATOM 1535 N N . ILE A 1 197 ? -16.606 10.842 43.648 1.00 90.56 197 ILE A N 1
ATOM 1536 C CA . ILE A 1 197 ? -17.506 10.380 44.694 1.00 90.56 197 ILE A CA 1
ATOM 1537 C C . ILE A 1 197 ? -16.705 10.248 45.990 1.00 90.56 197 ILE A C 1
ATOM 1539 O O . ILE A 1 197 ? -15.618 9.672 46.030 1.00 90.56 197 ILE A O 1
ATOM 1543 N N . ASN A 1 198 ? -17.230 10.819 47.069 1.00 89.50 198 ASN A N 1
ATOM 1544 C CA . ASN A 1 198 ? -16.647 10.696 48.393 1.00 89.50 198 ASN A CA 1
ATOM 1545 C C . ASN A 1 198 ? -16.668 9.222 48.827 1.00 89.50 198 ASN A C 1
ATOM 1547 O O . ASN A 1 198 ? -17.707 8.577 48.738 1.00 89.50 198 ASN A O 1
ATOM 1551 N N . SER A 1 199 ? -15.571 8.699 49.380 1.00 85.31 199 SER A N 1
ATOM 1552 C CA . SER A 1 199 ? -15.489 7.292 49.811 1.00 85.31 199 SER A CA 1
ATOM 1553 C C . SER A 1 199 ? -16.488 6.901 50.908 1.00 85.31 199 SER A C 1
ATOM 1555 O O . SER A 1 199 ? -16.687 5.721 51.176 1.00 85.31 199 SER A O 1
ATOM 1557 N N . LYS A 1 200 ? -17.118 7.882 51.566 1.00 88.00 200 LYS A N 1
ATOM 1558 C CA . LYS A 1 200 ? -18.192 7.677 52.547 1.00 88.00 200 LYS A CA 1
ATOM 1559 C C . LYS A 1 200 ? -19.590 7.916 51.972 1.00 88.00 200 LYS A C 1
ATOM 1561 O O . LYS A 1 200 ? -20.550 7.937 52.746 1.00 88.00 200 LYS A O 1
ATOM 1566 N N . CYS A 1 201 ? -19.711 8.164 50.669 1.00 90.38 201 CYS A N 1
ATOM 1567 C CA . CYS A 1 201 ? -20.985 8.440 50.026 1.00 90.38 201 CYS A CA 1
ATOM 1568 C C . CYS A 1 201 ? -21.880 7.196 50.043 1.00 90.38 201 CYS A C 1
ATOM 1570 O O . CYS A 1 201 ? -21.438 6.102 49.708 1.00 90.38 201 CYS A O 1
ATOM 1572 N N . THR A 1 202 ? -23.137 7.363 50.449 1.00 89.88 202 THR A N 1
ATOM 1573 C CA . THR A 1 202 ? -24.141 6.284 50.430 1.00 89.88 202 THR A CA 1
ATOM 1574 C C . THR A 1 202 ? -25.225 6.507 49.387 1.00 89.88 202 THR A C 1
ATOM 1576 O O . THR A 1 202 ? -25.810 5.548 48.895 1.00 89.88 202 THR A O 1
ATOM 1579 N N . SER A 1 203 ? -25.505 7.767 49.055 1.00 92.69 203 SER A N 1
ATOM 1580 C CA . SER A 1 203 ? -26.474 8.150 48.031 1.00 92.69 203 SER A CA 1
ATOM 1581 C C . SER A 1 203 ? -26.100 9.486 47.401 1.00 92.69 203 SER A C 1
ATOM 1583 O O . SER A 1 203 ? -25.498 10.355 48.045 1.00 92.69 203 SER A O 1
ATOM 1585 N N . ILE A 1 204 ? -26.485 9.652 46.139 1.00 95.62 204 ILE A N 1
ATOM 1586 C CA . ILE A 1 204 ? -26.302 10.881 45.371 1.00 95.62 204 ILE A CA 1
ATOM 1587 C C . ILE A 1 204 ? -27.676 11.411 44.988 1.00 95.62 204 ILE A C 1
ATOM 1589 O O . ILE A 1 204 ? -28.477 10.720 44.369 1.00 95.62 204 ILE A O 1
ATOM 1593 N N . THR A 1 205 ? -27.943 12.664 45.334 1.00 95.44 205 THR A N 1
ATOM 1594 C CA . THR A 1 205 ? -29.139 13.382 44.895 1.00 95.44 205 THR A CA 1
ATOM 1595 C C . THR A 1 205 ? -28.773 14.341 43.770 1.00 95.44 205 THR A C 1
ATOM 1597 O O . THR A 1 205 ? -27.916 15.207 43.941 1.00 95.44 205 THR A O 1
ATOM 1600 N N . ILE A 1 206 ? -29.449 14.207 42.633 1.00 95.31 206 ILE A N 1
ATOM 1601 C CA . ILE A 1 206 ? -29.340 15.110 41.488 1.00 95.31 206 ILE A CA 1
ATOM 1602 C C . ILE A 1 206 ? -30.554 16.024 41.514 1.00 95.31 206 ILE A C 1
ATOM 1604 O O . ILE A 1 206 ? -31.686 15.571 41.354 1.00 95.31 206 ILE A O 1
ATOM 1608 N N . SER A 1 207 ? -30.319 17.313 41.725 1.00 92.94 207 SER A N 1
ATOM 1609 C CA . SER A 1 207 ? -31.363 18.326 41.817 1.00 92.94 207 SER A CA 1
ATOM 1610 C C . SER A 1 207 ? -31.189 19.349 40.708 1.00 92.94 207 SER A C 1
ATOM 1612 O O . SER A 1 207 ? -30.154 20.003 40.629 1.00 92.94 207 SER A O 1
ATOM 1614 N N . ILE A 1 208 ? -32.192 19.490 39.847 1.00 91.81 208 ILE A N 1
ATOM 1615 C CA . ILE A 1 208 ? -32.173 20.431 38.731 1.00 91.81 208 ILE A CA 1
ATOM 1616 C C . ILE A 1 208 ? -33.259 21.470 38.959 1.00 91.81 208 ILE A C 1
ATOM 1618 O O . ILE A 1 208 ? -34.448 21.150 39.028 1.00 91.81 208 ILE A O 1
ATOM 1622 N N . GLN A 1 209 ? -32.829 22.717 39.079 1.00 89.19 209 GLN A N 1
ATOM 1623 C CA . GLN A 1 209 ? -33.691 23.871 39.222 1.00 89.19 209 GLN A CA 1
ATOM 1624 C C . GLN A 1 209 ? -33.736 24.643 37.908 1.00 89.19 209 GLN A C 1
ATOM 1626 O O . GLN A 1 209 ? -32.694 25.006 37.364 1.00 89.19 209 GLN A O 1
ATOM 1631 N N . ASP A 1 210 ? -34.943 24.956 37.455 1.00 88.25 210 ASP A N 1
ATOM 1632 C CA . ASP A 1 210 ? -35.184 25.924 36.392 1.00 88.25 210 ASP A CA 1
ATOM 1633 C C . ASP A 1 210 ? -35.839 27.164 36.991 1.00 88.25 210 ASP A C 1
ATOM 1635 O O . ASP A 1 210 ? -36.929 27.092 37.561 1.00 88.25 210 ASP A O 1
ATOM 1639 N N . LYS A 1 211 ? -35.139 28.296 36.902 1.00 84.50 211 LYS A N 1
ATOM 1640 C CA . LYS A 1 211 ? -35.582 29.597 37.421 1.00 84.50 211 LYS A CA 1
ATOM 1641 C C . LYS A 1 211 ? -36.622 30.258 36.512 1.00 84.50 211 LYS A C 1
ATOM 1643 O O . LYS A 1 211 ? -37.217 31.260 36.911 1.00 84.50 211 LYS A O 1
ATOM 1648 N N . SER A 1 212 ? -36.848 29.723 35.311 1.00 79.31 212 SER A N 1
ATOM 1649 C CA . SER A 1 212 ? -37.943 30.141 34.442 1.00 79.31 212 SER A CA 1
ATOM 1650 C C . SER A 1 212 ? -39.283 29.584 34.936 1.00 79.31 212 SER A C 1
ATOM 1652 O O . SER A 1 212 ? -39.357 28.609 35.685 1.00 79.31 212 SER A O 1
ATOM 1654 N N . SER A 1 213 ? -40.379 30.217 34.519 1.00 69.75 213 SER A N 1
ATOM 1655 C CA . SER A 1 213 ? -41.731 29.741 34.820 1.00 69.75 213 SER A CA 1
ATOM 1656 C C . SER A 1 213 ? -42.224 28.651 33.858 1.00 69.75 213 SER A C 1
ATOM 1658 O O . SER A 1 213 ? -43.186 27.958 34.191 1.00 69.75 213 SER A O 1
ATOM 1660 N N . ASP A 1 214 ? -41.602 28.480 32.683 1.00 75.31 214 ASP A N 1
ATOM 1661 C CA . ASP A 1 214 ? -42.070 27.535 31.659 1.00 75.31 214 ASP A CA 1
ATOM 1662 C C . ASP A 1 214 ? -41.533 26.103 31.854 1.00 75.31 214 ASP A C 1
ATOM 1664 O O . ASP A 1 214 ? -42.288 25.143 31.666 1.00 75.31 214 ASP A O 1
ATOM 1668 N N . GLY A 1 215 ? -40.302 25.928 32.352 1.00 72.44 215 GLY A N 1
ATOM 1669 C CA . GLY A 1 215 ? -39.693 24.613 32.583 1.00 72.44 215 GLY A CA 1
ATOM 1670 C C . GLY A 1 215 ? -39.274 23.861 31.318 1.00 72.44 215 GLY A C 1
ATOM 1671 O O . GLY A 1 215 ? -39.014 22.662 31.381 1.00 72.44 215 GLY A O 1
ATOM 1672 N N . SER A 1 216 ? -39.263 24.521 30.163 1.00 80.19 216 SER A N 1
ATOM 1673 C CA . SER A 1 216 ? -38.981 23.888 28.871 1.00 80.19 216 SER A CA 1
ATOM 1674 C C . SER A 1 216 ? -37.534 23.397 28.773 1.00 80.19 216 SER A C 1
ATOM 1676 O O . SER A 1 216 ? -37.282 22.286 28.304 1.00 80.19 216 SER A O 1
ATOM 1678 N N . ALA A 1 217 ? -36.584 24.184 29.283 1.00 82.25 217 ALA A N 1
ATOM 1679 C CA . ALA A 1 217 ? -35.176 23.812 29.339 1.00 82.25 217 ALA A CA 1
ATOM 1680 C C . ALA A 1 217 ? -34.943 22.637 30.307 1.00 82.25 217 ALA A C 1
ATOM 1682 O O . ALA A 1 217 ? -34.159 21.738 30.007 1.00 82.25 217 ALA A O 1
ATOM 1683 N N . LEU A 1 218 ? -35.676 22.589 31.425 1.00 86.00 218 LEU A N 1
ATOM 1684 C CA . LEU A 1 218 ? -35.630 21.478 32.380 1.00 86.00 218 LEU A CA 1
ATOM 1685 C C . LEU A 1 218 ? -36.023 20.140 31.744 1.00 86.00 218 LEU A C 1
ATOM 1687 O O . LEU A 1 218 ? -35.338 19.136 31.935 1.00 86.00 218 LEU A O 1
ATOM 1691 N N . ASP A 1 219 ? -37.122 20.121 30.990 1.00 84.50 219 ASP A N 1
ATOM 1692 C CA . ASP A 1 219 ? -37.616 18.895 30.361 1.00 84.50 219 ASP A CA 1
ATOM 1693 C C . ASP A 1 219 ? -36.687 18.417 29.233 1.00 84.50 219 ASP A C 1
ATOM 1695 O O . ASP A 1 219 ? -36.456 17.214 29.101 1.00 84.50 219 ASP A O 1
ATOM 1699 N N . ILE A 1 220 ? -36.087 19.341 28.471 1.00 86.62 220 ILE A N 1
ATOM 1700 C CA . ILE A 1 220 ? -35.071 19.016 27.455 1.00 86.62 220 ILE A CA 1
ATOM 1701 C C . ILE A 1 220 ? -33.808 18.444 28.107 1.00 86.62 220 ILE A C 1
ATOM 1703 O O . ILE A 1 220 ? -33.256 17.470 27.594 1.00 86.62 220 ILE A O 1
ATOM 1707 N N . LEU A 1 221 ? -33.355 19.022 29.227 1.00 88.25 221 LEU A N 1
ATOM 1708 C CA . LEU A 1 221 ? -32.186 18.526 29.952 1.00 88.25 221 LEU A CA 1
ATOM 1709 C C . LEU A 1 221 ? -32.400 17.081 30.387 1.00 88.25 221 LEU A C 1
ATOM 1711 O O . LEU A 1 221 ? -31.569 16.232 30.103 1.00 88.25 221 LEU A O 1
ATOM 1715 N N . ILE A 1 222 ? -33.534 16.789 31.022 1.00 88.56 222 ILE A N 1
ATOM 1716 C CA . ILE A 1 222 ? -33.835 15.448 31.539 1.00 88.56 222 ILE A CA 1
ATOM 1717 C C . ILE A 1 222 ? -33.878 14.399 30.426 1.00 88.56 222 ILE A C 1
ATOM 1719 O O . ILE A 1 222 ? -33.431 13.281 30.643 1.00 88.56 222 ILE A O 1
ATOM 1723 N N . GLN A 1 223 ? -34.363 14.750 29.231 1.00 87.19 223 GLN A N 1
ATOM 1724 C CA . GLN A 1 223 ? -34.366 13.831 28.086 1.00 87.19 223 GLN A CA 1
ATOM 1725 C C . GLN A 1 223 ? -32.965 13.512 27.550 1.00 87.19 223 GLN A C 1
ATOM 1727 O O . GLN A 1 223 ? -32.777 12.470 26.930 1.00 87.19 223 GLN A O 1
ATOM 1732 N N . LYS A 1 224 ? -32.000 14.417 27.739 1.00 88.50 224 LYS A N 1
ATOM 1733 C CA . LYS A 1 224 ? -30.622 14.273 27.247 1.00 88.50 224 LYS A CA 1
ATOM 1734 C C . LYS A 1 224 ? -29.631 13.836 28.321 1.00 88.50 224 LYS A C 1
ATOM 1736 O O . LYS A 1 224 ? -28.496 13.520 27.982 1.00 88.50 224 LYS A O 1
ATOM 1741 N N . LEU A 1 225 ? -30.036 13.891 29.587 1.00 90.94 225 LEU A N 1
ATOM 1742 C CA . LEU A 1 225 ? -29.165 13.669 30.724 1.00 90.94 225 LEU A CA 1
ATOM 1743 C C . LEU A 1 225 ? -28.698 12.210 30.748 1.00 90.94 225 LEU A C 1
ATOM 1745 O O . LEU A 1 225 ? -29.498 11.302 30.955 1.00 90.94 225 LEU A O 1
ATOM 1749 N N . ASP A 1 226 ? -27.397 12.011 30.572 1.00 92.12 226 ASP A N 1
ATOM 1750 C CA . ASP A 1 226 ? -26.732 10.717 30.690 1.00 92.12 226 ASP A CA 1
ATOM 1751 C C . ASP A 1 226 ? -25.871 10.732 31.954 1.00 92.12 226 ASP A C 1
ATOM 1753 O O . ASP A 1 226 ? -24.953 11.549 32.095 1.00 92.12 226 ASP A O 1
ATOM 1757 N N . VAL A 1 227 ? -26.215 9.864 32.905 1.00 92.88 227 VAL A N 1
ATOM 1758 C CA . VAL A 1 227 ? -25.516 9.737 34.183 1.00 92.88 227 VAL A CA 1
ATOM 1759 C C . VAL A 1 227 ? -24.949 8.341 34.302 1.00 92.88 227 VAL A C 1
ATOM 1761 O O . VAL A 1 227 ? -25.673 7.349 34.219 1.00 92.88 227 VAL A O 1
ATOM 1764 N N . ARG A 1 228 ? -23.641 8.278 34.541 1.00 92.69 228 ARG A N 1
ATOM 1765 C CA . ARG A 1 228 ? -22.903 7.026 34.682 1.00 92.69 228 ARG A CA 1
ATOM 1766 C C . ARG A 1 228 ? -22.152 7.011 36.001 1.00 92.69 228 ARG A C 1
ATOM 1768 O O . ARG A 1 228 ? -21.527 8.006 36.377 1.00 92.69 228 ARG A O 1
ATOM 1775 N N . LEU A 1 229 ? -22.214 5.878 36.686 1.00 91.56 229 LEU A N 1
ATOM 1776 C CA . LEU A 1 229 ? -21.386 5.591 37.850 1.00 91.56 229 LEU A CA 1
ATOM 1777 C C . LEU A 1 229 ? -20.208 4.738 37.403 1.00 91.56 229 LEU A C 1
ATOM 1779 O O . LEU A 1 229 ? -20.399 3.762 36.688 1.00 91.56 229 LEU A O 1
ATOM 1783 N N . LEU A 1 230 ? -18.999 5.136 37.783 1.00 89.69 230 LEU A N 1
ATOM 1784 C CA . LEU A 1 230 ? -17.763 4.453 37.423 1.00 89.69 230 LEU A CA 1
ATOM 1785 C C . LEU A 1 230 ? -17.110 3.896 38.689 1.00 89.69 230 LEU A C 1
ATOM 1787 O O . LEU A 1 230 ? -16.942 4.605 39.693 1.00 89.69 230 LEU A O 1
ATOM 1791 N N . VAL A 1 231 ? -16.753 2.616 38.635 1.00 85.50 231 VAL A N 1
ATOM 1792 C CA . VAL A 1 231 ? -16.019 1.920 39.697 1.00 85.50 231 VAL A CA 1
ATOM 1793 C C . VAL A 1 231 ? -14.603 2.490 39.769 1.00 85.50 231 VAL A C 1
ATOM 1795 O O . VAL A 1 231 ? -14.055 2.982 38.779 1.00 85.50 231 VAL A O 1
ATOM 1798 N N . SER A 1 232 ? -14.003 2.471 40.961 1.00 68.69 232 SER A N 1
ATOM 1799 C CA . SER A 1 232 ? -12.599 2.858 41.109 1.00 68.69 232 SER A CA 1
ATOM 1800 C C . SER A 1 232 ? -11.735 2.005 40.177 1.00 68.69 232 SER A C 1
ATOM 1802 O O . SER A 1 232 ? -11.839 0.783 40.196 1.00 68.69 232 SER A O 1
ATOM 1804 N N . SER A 1 233 ? -10.819 2.611 39.423 1.00 62.19 233 SER A N 1
ATOM 1805 C CA . SER A 1 233 ? -9.800 1.876 38.660 1.00 62.19 233 SER A CA 1
ATOM 1806 C C . SER A 1 233 ? -8.704 1.305 39.579 1.00 62.19 233 SER A C 1
ATOM 1808 O O . SER A 1 233 ? -7.520 1.332 39.245 1.00 62.19 233 SER A O 1
ATOM 1810 N N . GLY A 1 234 ? -9.057 0.911 40.803 1.00 61.28 234 GLY A N 1
ATOM 1811 C CA . GLY A 1 234 ? -8.192 0.131 41.672 1.00 61.28 234 GLY A CA 1
ATOM 1812 C C . GLY A 1 234 ? -8.044 -1.278 41.107 1.00 61.28 234 GLY A C 1
ATOM 1813 O O . GLY A 1 234 ? -8.895 -1.738 40.353 1.00 61.28 234 GLY A O 1
ATOM 1814 N N . ARG A 1 235 ? -6.956 -1.970 41.459 1.00 60.50 235 ARG A N 1
ATOM 1815 C CA . ARG A 1 235 ? -6.800 -3.402 41.161 1.00 60.50 235 ARG A CA 1
ATOM 1816 C C . ARG A 1 235 ? -7.753 -4.201 42.055 1.00 60.50 235 ARG A C 1
ATOM 1818 O O . ARG A 1 235 ? -7.306 -4.811 43.023 1.00 60.50 235 ARG A O 1
ATOM 1825 N N . ASP A 1 236 ? -9.053 -4.097 41.814 1.00 72.25 236 ASP A N 1
ATOM 1826 C CA . ASP A 1 236 ? -9.987 -5.081 42.333 1.00 72.25 236 ASP A CA 1
ATOM 1827 C C . ASP A 1 236 ? -9.914 -6.331 41.446 1.00 72.25 236 ASP A C 1
ATOM 1829 O O . ASP A 1 236 ? -9.721 -6.255 40.235 1.00 72.25 236 ASP A O 1
ATOM 1833 N N . GLU A 1 237 ? -9.979 -7.506 42.066 1.00 77.94 237 GLU A N 1
ATOM 1834 C CA . GLU A 1 237 ? -9.964 -8.783 41.338 1.00 77.94 237 GLU A CA 1
ATOM 1835 C C . GLU A 1 237 ? -11.327 -9.069 40.675 1.00 77.94 237 GLU A C 1
ATOM 1837 O O . GLU A 1 237 ? -11.492 -10.089 40.012 1.00 77.94 237 GLU A O 1
ATOM 1842 N N . GLU A 1 238 ? -12.315 -8.183 40.864 1.00 86.19 238 GLU A N 1
ATOM 1843 C CA . GLU A 1 238 ? -13.668 -8.319 40.319 1.00 86.19 238 GLU A CA 1
ATOM 1844 C C . GLU A 1 238 ? -13.808 -7.754 38.901 1.00 86.19 238 GLU A C 1
ATOM 1846 O O . GLU A 1 238 ? -14.541 -8.333 38.099 1.00 86.19 238 GLU A O 1
ATOM 1851 N N . HIS A 1 239 ? -13.137 -6.640 38.583 1.00 87.12 239 HIS A N 1
ATOM 1852 C CA . HIS A 1 239 ? -13.209 -6.009 37.262 1.00 87.12 239 HIS A CA 1
ATOM 1853 C C . HIS A 1 239 ? -11.929 -6.186 36.452 1.00 87.12 239 HIS A C 1
ATOM 1855 O O . HIS A 1 239 ? -11.974 -6.051 35.229 1.00 87.12 239 HIS A O 1
ATOM 1861 N N . TRP A 1 240 ? -10.804 -6.507 37.100 1.00 88.88 240 TRP A N 1
ATOM 1862 C CA . TRP A 1 240 ? -9.497 -6.557 36.451 1.00 88.88 240 TRP A CA 1
ATOM 1863 C C . TRP A 1 240 ? -8.759 -7.865 36.702 1.00 88.88 240 TRP A C 1
ATOM 1865 O O . TRP A 1 240 ? -8.583 -8.304 37.837 1.00 88.88 240 TRP A O 1
ATOM 1875 N N . GLN A 1 241 ? -8.220 -8.436 35.627 1.00 91.69 241 GLN A N 1
ATOM 1876 C CA . GLN A 1 241 ? -7.339 -9.596 35.678 1.00 91.69 241 GLN A CA 1
ATOM 1877 C C . GLN A 1 241 ? -5.991 -9.263 35.038 1.00 91.69 241 GLN A C 1
ATOM 1879 O O . GLN A 1 241 ? -5.929 -8.634 33.985 1.00 91.69 241 GLN A O 1
ATOM 1884 N N . GLN A 1 242 ? -4.884 -9.679 35.663 1.00 91.69 242 GLN A N 1
ATOM 1885 C CA . GLN A 1 242 ? -3.557 -9.487 35.074 1.00 91.69 242 GLN A CA 1
ATOM 1886 C C . GLN A 1 242 ? -3.426 -10.309 33.782 1.00 91.69 242 GLN A C 1
ATOM 1888 O O . GLN A 1 242 ? -3.614 -11.527 33.797 1.00 91.69 242 GLN A O 1
ATOM 1893 N N . SER A 1 243 ? -3.058 -9.648 32.682 1.00 89.50 243 SER A N 1
ATOM 1894 C CA . SER A 1 243 ? -2.849 -10.281 31.378 1.00 89.50 243 SER A CA 1
ATOM 1895 C C . SER A 1 243 ? -1.371 -10.630 31.202 1.00 89.50 243 SER A C 1
ATOM 1897 O O . SER A 1 243 ? -0.522 -9.780 30.913 1.00 89.50 243 SER A O 1
ATOM 1899 N N . TYR A 1 244 ? -1.034 -11.894 31.452 1.00 87.38 244 TYR A N 1
ATOM 1900 C CA . TYR A 1 244 ? 0.332 -12.386 31.299 1.00 87.38 244 TYR A CA 1
ATOM 1901 C C . TYR A 1 244 ? 0.661 -12.625 29.825 1.00 87.38 244 TYR A C 1
ATOM 1903 O O . TYR A 1 244 ? -0.071 -13.315 29.124 1.00 87.38 244 TYR A O 1
ATOM 1911 N N . GLY A 1 245 ? 1.802 -12.099 29.373 1.00 84.25 245 GLY A N 1
ATOM 1912 C CA . GLY A 1 245 ? 2.261 -12.270 27.991 1.00 84.25 245 GLY A CA 1
ATOM 1913 C C . GLY A 1 245 ? 1.658 -11.283 26.991 1.00 84.25 245 GLY A C 1
ATOM 1914 O O . GLY A 1 245 ? 1.930 -11.415 25.803 1.00 84.25 245 GLY A O 1
ATOM 1915 N N . TYR A 1 246 ? 0.892 -10.284 27.447 1.00 88.50 246 TYR A N 1
ATOM 1916 C CA . TYR A 1 246 ? 0.413 -9.207 26.581 1.00 88.50 246 TYR A CA 1
ATOM 1917 C C . TYR A 1 246 ? 1.586 -8.455 25.935 1.00 88.50 246 TYR A C 1
ATOM 1919 O O . TYR A 1 246 ? 2.520 -8.018 26.617 1.00 88.50 246 TYR A O 1
ATOM 1927 N N . ILE A 1 247 ? 1.523 -8.290 24.615 1.00 88.12 247 ILE A N 1
ATOM 1928 C CA . ILE A 1 247 ? 2.531 -7.588 23.821 1.00 88.12 247 ILE A CA 1
ATOM 1929 C C . ILE A 1 247 ? 2.000 -6.194 23.493 1.00 88.12 247 ILE A C 1
ATOM 1931 O O . ILE A 1 247 ? 0.957 -6.042 22.868 1.00 88.12 247 ILE A O 1
ATOM 1935 N N . ASP A 1 248 ? 2.737 -5.164 23.904 1.00 88.06 248 ASP A N 1
ATOM 1936 C CA . ASP A 1 248 ? 2.340 -3.769 23.709 1.00 88.06 248 ASP A CA 1
ATOM 1937 C C . ASP A 1 248 ? 2.533 -3.305 22.264 1.00 88.06 248 ASP A C 1
ATOM 1939 O O . ASP A 1 248 ? 3.645 -2.954 21.839 1.00 88.06 248 ASP A O 1
ATOM 1943 N N . THR A 1 249 ? 1.431 -3.265 21.523 1.00 91.25 249 THR A N 1
ATOM 1944 C CA . THR A 1 249 ? 1.400 -2.852 20.121 1.00 91.25 249 THR A CA 1
ATOM 1945 C C . THR A 1 249 ? 1.059 -1.375 19.916 1.00 91.25 249 THR A C 1
ATOM 1947 O O . THR A 1 249 ? 0.965 -0.945 18.767 1.00 91.25 249 THR A O 1
ATOM 1950 N N . SER A 1 250 ? 0.929 -0.559 20.975 1.00 88.19 250 SER A N 1
ATOM 1951 C CA . SER A 1 250 ? 0.475 0.840 20.842 1.00 88.19 250 SER A CA 1
ATOM 1952 C C . SER A 1 250 ? 1.368 1.699 19.949 1.00 88.19 250 SER A C 1
ATOM 1954 O O . SER A 1 250 ? 0.878 2.565 19.227 1.00 88.19 250 SER A O 1
ATOM 1956 N N . ASP A 1 251 ? 2.673 1.429 19.983 1.00 89.50 251 ASP A N 1
ATOM 1957 C CA . ASP A 1 251 ? 3.693 2.181 19.241 1.00 89.50 251 ASP A CA 1
ATOM 1958 C C . ASP A 1 251 ? 4.087 1.492 17.924 1.00 89.50 251 ASP A C 1
ATOM 1960 O O . ASP A 1 251 ? 5.184 1.719 17.417 1.00 89.50 251 ASP A O 1
ATOM 1964 N N . THR A 1 252 ? 3.251 0.582 17.417 1.00 94.19 252 THR A N 1
ATOM 1965 C CA . THR A 1 252 ? 3.474 -0.042 16.105 1.00 94.19 252 THR A CA 1
ATOM 1966 C C . THR A 1 252 ? 2.974 0.852 14.974 1.00 94.19 252 THR A C 1
ATOM 1968 O O . THR A 1 252 ? 2.098 1.699 15.168 1.00 94.19 252 THR A O 1
ATOM 1971 N N . ASP A 1 253 ? 3.544 0.679 13.785 1.00 94.81 253 ASP A N 1
ATOM 1972 C CA . ASP A 1 253 ? 3.140 1.408 12.588 1.00 94.81 253 ASP A CA 1
ATOM 1973 C C . ASP A 1 253 ? 1.948 0.728 11.912 1.00 94.81 253 ASP A C 1
ATOM 1975 O O . ASP A 1 253 ? 1.873 -0.501 11.823 1.00 94.81 253 ASP A O 1
ATOM 1979 N N . ASP A 1 254 ? 1.049 1.546 11.370 1.00 94.88 254 ASP A N 1
ATOM 1980 C CA . ASP A 1 254 ? -0.002 1.076 10.476 1.00 94.88 254 ASP A CA 1
ATOM 1981 C C . ASP A 1 254 ? 0.561 1.006 9.051 1.00 94.88 254 ASP A C 1
ATOM 1983 O O . ASP A 1 254 ? 1.157 1.966 8.554 1.00 94.88 254 ASP A O 1
ATOM 1987 N N . ILE A 1 255 ? 0.389 -0.133 8.382 1.00 95.75 255 ILE A N 1
ATOM 1988 C CA . ILE A 1 255 ? 0.968 -0.378 7.059 1.00 95.75 255 ILE A CA 1
ATOM 1989 C C . ILE A 1 255 ? -0.142 -0.328 6.015 1.00 95.75 255 ILE A C 1
ATOM 1991 O O . ILE A 1 255 ? -1.085 -1.115 6.055 1.00 95.75 255 ILE A O 1
ATOM 1995 N N . VAL A 1 256 ? -0.019 0.582 5.050 1.00 96.56 256 VAL A N 1
ATOM 1996 C CA . VAL A 1 256 ? -0.931 0.642 3.903 1.00 96.56 256 VAL A CA 1
ATOM 1997 C C . VAL A 1 256 ? -0.550 -0.459 2.917 1.00 96.56 256 VAL A C 1
ATOM 1999 O O . VAL A 1 256 ? 0.533 -0.425 2.336 1.00 96.56 256 VAL A O 1
ATOM 2002 N N . LEU A 1 257 ? -1.443 -1.430 2.735 1.00 96.25 257 LEU A N 1
ATOM 2003 C CA . LEU A 1 257 ? -1.258 -2.551 1.812 1.00 96.25 257 LEU A CA 1
ATOM 2004 C C . LEU A 1 257 ? -1.664 -2.192 0.386 1.00 96.25 257 LEU A C 1
ATOM 2006 O O . LEU A 1 257 ? -1.044 -2.651 -0.571 1.00 96.25 257 LEU A O 1
ATOM 2010 N N . PHE A 1 258 ? -2.729 -1.404 0.243 1.00 97.62 258 PHE A N 1
ATOM 2011 C CA . PHE A 1 258 ? -3.341 -1.127 -1.049 1.00 97.62 258 PHE A CA 1
ATOM 2012 C C . PHE A 1 258 ? -4.075 0.217 -1.047 1.00 97.62 258 PHE A C 1
ATOM 2014 O O . PHE A 1 258 ? -4.684 0.606 -0.050 1.00 97.62 258 PHE A O 1
ATOM 2021 N N . ASP A 1 259 ? -4.032 0.910 -2.180 1.00 95.69 259 ASP A N 1
ATOM 2022 C CA . ASP A 1 259 ? -4.730 2.169 -2.440 1.00 95.69 259 ASP A CA 1
ATOM 2023 C C . ASP A 1 259 ? -5.219 2.127 -3.895 1.00 95.69 259 ASP A C 1
ATOM 2025 O O . ASP A 1 259 ? -4.431 1.885 -4.815 1.00 95.69 259 ASP A O 1
ATOM 2029 N N . GLY A 1 260 ? -6.527 2.258 -4.106 1.00 95.12 260 GLY A N 1
ATOM 2030 C CA . GLY A 1 260 ? -7.118 2.033 -5.420 1.00 95.12 260 GLY A CA 1
ATOM 2031 C C . GLY A 1 260 ? -8.636 2.140 -5.446 1.00 95.12 260 GLY A C 1
ATOM 2032 O O . GLY A 1 260 ? -9.265 2.676 -4.535 1.00 95.12 260 GLY A O 1
ATOM 2033 N N . LYS A 1 261 ? -9.240 1.621 -6.514 1.00 95.06 261 LYS A N 1
ATOM 2034 C CA . LYS A 1 261 ? -10.688 1.684 -6.754 1.00 95.06 261 LYS A CA 1
ATOM 2035 C C . LYS A 1 261 ? -11.269 0.281 -6.867 1.00 95.06 261 LYS A C 1
ATOM 2037 O O . LYS A 1 261 ? -10.662 -0.594 -7.487 1.00 95.06 261 LYS A O 1
ATOM 2042 N N . ILE A 1 262 ? -12.455 0.085 -6.295 1.00 97.25 262 ILE A N 1
ATOM 2043 C CA . ILE A 1 262 ? -13.211 -1.164 -6.414 1.00 97.25 262 ILE A CA 1
ATOM 2044 C C . ILE A 1 262 ? -13.740 -1.301 -7.841 1.00 97.25 262 ILE A C 1
ATOM 2046 O O . ILE A 1 262 ? -14.566 -0.503 -8.284 1.00 97.25 262 ILE A O 1
ATOM 2050 N N . GLU A 1 263 ? -13.307 -2.356 -8.521 1.00 96.75 263 GLU A N 1
ATOM 2051 C CA . GLU A 1 263 ? -13.758 -2.718 -9.865 1.00 96.75 263 GLU A CA 1
ATOM 2052 C C . GLU A 1 263 ? -15.010 -3.598 -9.810 1.00 96.75 263 GLU A C 1
ATOM 2054 O O . GLU A 1 263 ? -15.905 -3.494 -10.646 1.00 96.75 263 GLU A O 1
ATOM 2059 N N . SER A 1 264 ? -15.126 -4.458 -8.794 1.00 96.69 264 SER A N 1
ATOM 2060 C CA . SER A 1 264 ? -16.342 -5.248 -8.610 1.00 96.69 264 SER A CA 1
ATOM 2061 C C . SER A 1 264 ? -16.650 -5.564 -7.151 1.00 96.69 264 SER A C 1
ATOM 2063 O O . SER A 1 264 ? -15.749 -5.844 -6.365 1.00 96.69 264 SER A O 1
ATOM 2065 N N . CYS A 1 265 ? -17.943 -5.556 -6.813 1.00 94.81 265 CYS A N 1
ATOM 2066 C CA . CYS A 1 265 ? -18.479 -5.980 -5.518 1.00 94.81 265 CYS A CA 1
ATOM 2067 C C . CYS A 1 265 ? -19.615 -7.002 -5.727 1.00 94.81 265 CYS A C 1
ATOM 2069 O O . CYS A 1 265 ? -20.802 -6.668 -5.811 1.00 94.81 265 CYS A O 1
ATOM 2071 N N . LYS A 1 266 ? -19.256 -8.282 -5.880 1.00 92.62 266 LYS A N 1
ATOM 2072 C CA . LYS A 1 266 ? -20.194 -9.335 -6.305 1.00 92.62 266 LYS A CA 1
ATOM 2073 C C . LYS A 1 266 ? -20.770 -10.093 -5.122 1.00 92.62 266 LYS A C 1
ATOM 2075 O O . LYS A 1 266 ? -20.045 -10.606 -4.281 1.00 92.62 266 LYS A O 1
ATOM 2080 N N . LYS A 1 267 ? -22.095 -10.231 -5.097 1.00 88.94 267 LYS A N 1
ATOM 2081 C CA . LYS A 1 267 ? -22.808 -11.017 -4.085 1.00 88.94 267 LYS A CA 1
ATOM 2082 C C . LYS A 1 267 ? -22.552 -12.516 -4.272 1.00 88.94 267 LYS A C 1
ATOM 2084 O O . LYS A 1 267 ? -22.728 -13.029 -5.378 1.00 88.94 267 LYS A O 1
ATOM 2089 N N . LYS A 1 268 ? -22.180 -13.213 -3.197 1.00 84.44 268 LYS A N 1
ATOM 2090 C CA . LYS A 1 268 ? -22.039 -14.676 -3.181 1.00 84.44 268 LYS A CA 1
ATOM 2091 C C . LYS A 1 268 ? -23.405 -15.367 -3.069 1.00 84.44 268 LYS A C 1
ATOM 2093 O O . LYS A 1 268 ? -24.437 -14.734 -2.841 1.00 84.44 268 LYS A O 1
ATOM 2098 N N . ASN A 1 269 ? -23.408 -16.693 -3.248 1.00 79.56 269 ASN A N 1
ATOM 2099 C CA . ASN A 1 269 ? -24.611 -17.526 -3.095 1.00 79.56 269 ASN A CA 1
ATOM 2100 C C . ASN A 1 269 ? -25.254 -17.350 -1.711 1.00 79.56 269 ASN A C 1
ATOM 2102 O O . ASN A 1 269 ? -26.479 -17.290 -1.598 1.00 79.56 269 ASN A O 1
ATOM 2106 N N . ASP A 1 270 ? -24.423 -17.235 -0.674 1.00 73.75 270 ASP A N 1
ATOM 2107 C CA . ASP A 1 270 ? -24.856 -16.746 0.627 1.00 73.75 270 ASP A CA 1
ATOM 2108 C C . ASP A 1 270 ? -25.006 -15.223 0.559 1.00 73.75 270 ASP A C 1
ATOM 2110 O O . ASP A 1 270 ? -24.056 -14.486 0.291 1.00 73.75 270 ASP A O 1
ATOM 2114 N N . ARG A 1 271 ? -26.234 -14.759 0.797 1.00 70.81 271 ARG A N 1
ATOM 2115 C CA . ARG A 1 271 ? -26.637 -13.365 0.610 1.00 70.81 271 ARG A CA 1
ATOM 2116 C C . ARG A 1 271 ? -25.949 -12.388 1.566 1.00 70.81 271 ARG A C 1
ATOM 2118 O O . ARG A 1 271 ? -26.130 -11.189 1.358 1.00 70.81 271 ARG A O 1
ATOM 2125 N N . ARG A 1 272 ? -25.229 -12.878 2.578 1.00 85.44 272 ARG A N 1
ATOM 2126 C CA . ARG A 1 272 ? -24.464 -12.054 3.522 1.00 85.44 272 ARG A CA 1
ATOM 2127 C C . ARG A 1 272 ? -23.082 -11.679 3.007 1.00 85.44 272 ARG A C 1
ATOM 2129 O O . ARG A 1 272 ? -22.571 -10.648 3.415 1.00 85.44 272 ARG A O 1
ATOM 2136 N N . PHE A 1 273 ? -22.498 -12.472 2.106 1.00 92.69 273 PHE A N 1
ATOM 2137 C CA . PHE A 1 273 ? -21.122 -12.266 1.659 1.00 92.69 273 PHE A CA 1
ATOM 2138 C C . PHE A 1 273 ? -21.035 -11.594 0.288 1.00 92.69 273 PHE A C 1
ATOM 2140 O O . PHE A 1 273 ? -21.822 -11.876 -0.627 1.00 92.69 273 PHE A O 1
ATOM 2147 N N . ARG A 1 274 ? -20.022 -10.744 0.126 1.00 94.12 274 ARG A N 1
ATOM 2148 C CA . ARG A 1 274 ? -19.637 -10.135 -1.147 1.00 94.12 274 ARG A CA 1
ATOM 2149 C C . ARG A 1 274 ? -18.138 -10.268 -1.369 1.00 94.12 274 ARG A C 1
ATOM 2151 O O . ARG A 1 274 ? -17.363 -10.074 -0.441 1.00 94.12 274 ARG A O 1
ATOM 2158 N N . ASP A 1 275 ? -17.748 -10.569 -2.599 1.00 95.62 275 ASP A N 1
ATOM 2159 C CA . ASP A 1 275 ? -16.354 -10.538 -3.031 1.00 95.62 275 ASP A CA 1
ATOM 2160 C C . ASP A 1 275 ? -16.050 -9.164 -3.622 1.00 95.62 275 ASP A C 1
ATOM 2162 O O . ASP A 1 275 ? -16.716 -8.725 -4.567 1.00 95.62 275 ASP A O 1
ATOM 2166 N N . ILE A 1 276 ? -15.059 -8.495 -3.042 1.00 97.44 276 ILE A N 1
ATOM 2167 C CA . ILE A 1 276 ? -14.508 -7.237 -3.528 1.00 97.44 276 ILE A CA 1
ATOM 2168 C C . ILE A 1 276 ? -13.268 -7.562 -4.351 1.00 97.44 276 ILE A C 1
ATOM 2170 O O . ILE A 1 276 ? -12.387 -8.279 -3.884 1.00 97.44 276 ILE A O 1
ATOM 2174 N N . VAL A 1 277 ? -13.200 -7.001 -5.556 1.00 98.19 277 VAL A N 1
ATOM 2175 C CA . VAL A 1 277 ? -11.987 -6.952 -6.380 1.00 98.19 277 VAL A CA 1
ATOM 2176 C C . VAL A 1 277 ? -11.702 -5.491 -6.686 1.00 98.19 277 VAL A C 1
ATOM 2178 O O . VAL A 1 277 ? -12.580 -4.779 -7.181 1.00 98.19 277 VAL A O 1
ATOM 2181 N N . ALA A 1 278 ? -10.492 -5.047 -6.382 1.00 98.12 278 ALA A N 1
ATOM 2182 C CA . ALA A 1 278 ? -10.033 -3.686 -6.589 1.00 98.12 278 ALA A CA 1
ATOM 2183 C C . ALA A 1 278 ? -8.682 -3.678 -7.304 1.00 98.12 278 ALA A C 1
ATOM 2185 O O . ALA A 1 278 ? -7.866 -4.585 -7.132 1.00 98.12 278 ALA A O 1
ATOM 2186 N N . TYR A 1 279 ? -8.446 -2.617 -8.066 1.00 96.94 279 TYR A N 1
ATOM 2187 C CA . TYR A 1 279 ? -7.171 -2.365 -8.726 1.00 96.94 279 TYR A CA 1
ATOM 2188 C C . TYR A 1 279 ? -6.624 -0.994 -8.349 1.00 96.94 279 TYR A C 1
ATOM 2190 O O . TYR A 1 279 ? -7.387 -0.076 -8.022 1.00 96.94 279 TYR A O 1
ATOM 2198 N N . ASP A 1 280 ? -5.301 -0.878 -8.341 1.00 94.38 280 ASP A N 1
ATOM 2199 C CA . ASP A 1 280 ? -4.645 0.406 -8.133 1.00 94.38 280 ASP A CA 1
ATOM 2200 C C . ASP A 1 280 ? -4.833 1.341 -9.342 1.00 94.38 280 ASP A C 1
ATOM 2202 O O . ASP A 1 280 ? -5.440 0.997 -10.362 1.00 94.38 280 ASP A O 1
ATOM 2206 N N . TYR A 1 281 ? -4.316 2.563 -9.226 1.00 88.44 281 TYR A N 1
ATOM 2207 C CA . TYR A 1 281 ? -4.473 3.590 -10.256 1.00 88.44 281 TYR A CA 1
ATOM 2208 C C . TYR A 1 281 ? -3.880 3.206 -11.614 1.00 88.44 281 TYR A C 1
ATOM 2210 O O . TYR A 1 281 ? -4.358 3.718 -12.627 1.00 88.44 281 TYR A O 1
ATOM 2218 N N . LEU A 1 282 ? -2.880 2.314 -11.665 1.00 90.38 282 LEU A N 1
ATOM 2219 C CA . LEU A 1 282 ? -2.268 1.905 -12.928 1.00 90.38 282 LEU A CA 1
ATOM 2220 C C . LEU A 1 282 ? -3.302 1.230 -13.831 1.00 90.38 282 LEU A C 1
ATOM 2222 O O . LEU A 1 282 ? -3.357 1.536 -15.018 1.00 90.38 282 LEU A O 1
ATOM 2226 N N . HIS A 1 283 ? -4.198 0.416 -13.276 1.00 90.25 283 HIS A N 1
ATOM 2227 C CA . HIS A 1 283 ? -5.235 -0.272 -14.050 1.00 90.25 283 HIS A CA 1
ATOM 2228 C C . HIS A 1 283 ? -6.094 0.689 -14.888 1.00 90.25 283 HIS A C 1
ATOM 2230 O O . HIS A 1 283 ? -6.366 0.457 -16.065 1.00 90.25 283 HIS A O 1
ATOM 2236 N N . TYR A 1 284 ? -6.441 1.840 -14.313 1.00 82.25 284 TYR A N 1
ATOM 2237 C CA . TYR A 1 284 ? -7.336 2.816 -14.936 1.00 82.25 284 TYR A CA 1
ATOM 2238 C C . TYR A 1 284 ? -6.635 3.770 -15.914 1.00 82.25 284 TYR A C 1
ATOM 2240 O O . TYR A 1 284 ? -7.308 4.538 -16.615 1.00 82.25 284 TYR A O 1
ATOM 2248 N N . LEU A 1 285 ? -5.299 3.718 -16.005 1.00 79.81 285 LEU A N 1
ATOM 2249 C CA . LEU A 1 285 ? -4.547 4.443 -17.034 1.00 79.81 285 LEU A CA 1
ATOM 2250 C C . LEU A 1 285 ? -4.750 3.837 -18.430 1.00 79.81 285 LEU A C 1
ATOM 2252 O O . LEU A 1 285 ? -4.571 4.549 -19.422 1.00 79.81 285 LEU A O 1
ATOM 2256 N N . ASP A 1 286 ? -5.139 2.561 -18.515 1.00 67.06 286 ASP A N 1
ATOM 2257 C CA . ASP A 1 286 ? -5.472 1.891 -19.776 1.00 67.06 286 ASP A CA 1
ATOM 2258 C C . ASP A 1 286 ? -6.935 2.089 -20.197 1.00 67.06 286 ASP A C 1
ATOM 2260 O O . ASP A 1 286 ? -7.219 2.140 -21.393 1.00 67.06 286 ASP A O 1
ATOM 2264 N N . GLU A 1 287 ? -7.866 2.291 -19.264 1.00 58.88 287 GLU A N 1
ATOM 2265 C CA . GLU A 1 287 ? -9.297 2.438 -19.582 1.00 58.88 287 GLU A CA 1
ATOM 2266 C C . GLU A 1 287 ? -9.673 3.829 -20.129 1.00 58.88 287 GLU A C 1
ATOM 2268 O O . GLU A 1 287 ? -10.630 3.969 -20.890 1.00 58.88 287 GLU A O 1
ATOM 2273 N N . ASN A 1 288 ? -8.891 4.868 -19.810 1.00 56.38 288 ASN A N 1
ATOM 2274 C CA . ASN A 1 288 ? -9.185 6.273 -20.151 1.00 56.38 288 ASN A CA 1
ATOM 2275 C C . ASN A 1 288 ? -8.396 6.817 -21.364 1.00 56.38 288 ASN A C 1
ATOM 2277 O O . ASN A 1 288 ? -8.116 8.012 -21.468 1.00 56.38 288 ASN A O 1
ATOM 2281 N N . SER A 1 289 ? -7.957 5.953 -22.278 1.00 54.12 289 SER A N 1
ATOM 2282 C CA . SER A 1 289 ? -6.600 6.092 -22.815 1.00 54.12 289 SER A CA 1
ATOM 2283 C C . SER A 1 289 ? -6.426 6.464 -24.293 1.00 54.12 289 SER A C 1
ATOM 2285 O O . SER A 1 289 ? -5.378 6.205 -24.881 1.00 54.12 289 SER A O 1
ATOM 2287 N N . ASN A 1 290 ? -7.377 7.169 -24.902 1.00 53.72 290 ASN A N 1
ATOM 2288 C CA . ASN A 1 290 ? -7.098 7.848 -26.173 1.00 53.72 290 ASN A CA 1
ATOM 2289 C C . ASN A 1 290 ? -6.651 9.285 -25.918 1.00 53.72 290 ASN A C 1
ATOM 2291 O O . ASN A 1 290 ? -7.366 10.223 -26.266 1.00 53.72 290 ASN A O 1
ATOM 2295 N N . ILE A 1 291 ? -5.469 9.465 -25.323 1.00 52.88 291 ILE A N 1
ATOM 2296 C CA . ILE A 1 291 ? -4.846 10.786 -25.329 1.00 52.88 291 ILE A CA 1
ATOM 2297 C C . ILE A 1 291 ? -3.908 10.873 -26.516 1.00 52.88 291 ILE A C 1
ATOM 2299 O O . ILE A 1 291 ? -2.968 10.091 -26.675 1.00 52.88 291 ILE A O 1
ATOM 2303 N N . ILE A 1 292 ? -4.169 11.853 -27.372 1.00 54.16 292 ILE A N 1
ATOM 2304 C CA . ILE A 1 292 ? -3.241 12.186 -28.433 1.00 54.16 292 ILE A CA 1
ATOM 2305 C C . ILE A 1 292 ? -2.085 12.898 -27.746 1.00 54.16 292 ILE A C 1
ATOM 2307 O O . ILE A 1 292 ? -2.248 14.004 -27.243 1.00 54.16 292 ILE A O 1
ATOM 2311 N N . ILE A 1 293 ? -0.902 12.279 -27.704 1.00 52.38 293 ILE A N 1
ATOM 2312 C CA . ILE A 1 293 ? 0.246 12.873 -27.004 1.00 52.38 293 ILE A CA 1
ATOM 2313 C C . ILE A 1 293 ? 0.551 14.290 -27.537 1.00 52.38 293 ILE A C 1
ATOM 2315 O O . ILE A 1 293 ? 1.050 15.145 -26.808 1.00 52.38 293 ILE A O 1
ATOM 2319 N N . SER A 1 294 ? 0.188 14.583 -28.794 1.00 52.03 294 SER A N 1
ATOM 2320 C CA . SER A 1 294 ? 0.285 15.929 -29.366 1.00 52.03 294 SER A CA 1
ATOM 2321 C C . SER A 1 294 ? -0.566 16.991 -28.664 1.00 52.03 294 SER A C 1
ATOM 2323 O O . SER A 1 294 ? -0.265 18.164 -28.832 1.00 52.03 294 SER A O 1
ATOM 2325 N N . ASP A 1 295 ? -1.584 16.625 -27.888 1.00 51.53 295 ASP A N 1
ATOM 2326 C CA . ASP A 1 295 ? -2.427 17.569 -27.147 1.00 51.53 295 ASP A CA 1
ATOM 2327 C C . ASP A 1 295 ? -1.743 18.050 -25.852 1.00 51.53 295 ASP A C 1
ATOM 2329 O O . ASP A 1 295 ? -1.950 19.193 -25.435 1.00 51.53 295 ASP A O 1
ATOM 2333 N N . PHE A 1 296 ? -0.846 17.240 -25.263 1.00 53.94 296 PHE A N 1
ATOM 2334 C CA . PHE A 1 296 ? -0.004 17.634 -24.113 1.00 53.94 296 PHE A CA 1
ATOM 2335 C C . PHE A 1 296 ? 1.047 18.683 -24.483 1.00 53.94 296 PHE A C 1
ATOM 2337 O O . PHE A 1 296 ? 1.483 19.509 -23.677 1.00 53.94 296 PHE A O 1
ATOM 2344 N N . PHE A 1 297 ? 1.491 18.639 -25.731 1.00 51.22 297 PHE A N 1
ATOM 2345 C CA . PHE A 1 297 ? 2.451 19.571 -26.283 1.00 51.22 297 PHE A CA 1
ATOM 2346 C C . PHE A 1 297 ? 1.666 20.485 -27.230 1.00 51.22 297 PHE A C 1
ATOM 2348 O O . PHE A 1 297 ? 1.554 20.199 -28.415 1.00 51.22 297 PHE A O 1
ATOM 2355 N N . LYS A 1 298 ? 1.054 21.558 -26.716 1.00 47.66 298 LYS A N 1
ATOM 2356 C CA . LYS A 1 298 ? 0.258 22.496 -27.531 1.00 47.66 298 LYS A CA 1
ATOM 2357 C C . LYS A 1 298 ? 1.113 23.135 -28.628 1.00 47.66 298 LYS A C 1
ATOM 2359 O O . LYS A 1 298 ? 2.274 23.473 -28.410 1.00 47.66 298 LYS A O 1
ATOM 2364 N N . SER A 1 299 ? 0.513 23.356 -29.800 1.00 44.31 299 SER A N 1
ATOM 2365 C CA . SER A 1 299 ? 1.128 23.851 -31.048 1.00 44.31 299 SER A CA 1
ATOM 2366 C C . SER A 1 299 ? 1.901 25.184 -30.960 1.00 44.31 299 SER A C 1
ATOM 2368 O O . SER A 1 299 ? 2.498 25.591 -31.953 1.00 44.31 299 SER A O 1
ATOM 2370 N N . GLY A 1 300 ? 1.907 25.858 -29.805 1.00 44.09 300 GLY A N 1
ATOM 2371 C CA . GLY A 1 300 ? 2.680 27.076 -29.535 1.00 44.09 300 GLY A CA 1
ATOM 2372 C C . GLY A 1 300 ? 4.120 26.842 -29.057 1.00 44.09 300 GLY A C 1
ATOM 2373 O O . GLY A 1 300 ? 4.937 27.746 -29.189 1.00 44.09 300 GLY A O 1
ATOM 2374 N N . ASP A 1 301 ? 4.462 25.638 -28.580 1.00 42.88 301 ASP A N 1
ATOM 2375 C CA . ASP A 1 301 ? 5.815 25.307 -28.087 1.00 42.88 301 ASP A CA 1
ATOM 2376 C C . ASP A 1 301 ? 6.775 24.846 -29.212 1.00 42.88 301 ASP A C 1
ATOM 2378 O O . ASP A 1 301 ? 7.930 24.493 -28.961 1.00 42.88 301 ASP A O 1
ATOM 2382 N N . TYR A 1 302 ? 6.313 24.827 -30.469 1.00 47.50 302 TYR A N 1
ATOM 2383 C CA . TYR A 1 302 ? 7.015 24.200 -31.594 1.00 47.50 302 TYR A CA 1
ATOM 2384 C C . TYR A 1 302 ? 7.615 25.206 -32.575 1.00 47.50 302 TYR A C 1
ATOM 2386 O O . TYR A 1 302 ? 7.079 25.458 -33.655 1.00 47.50 302 TYR A O 1
ATOM 2394 N N . GLY A 1 303 ? 8.776 25.742 -32.216 1.00 41.59 303 GLY A N 1
ATOM 2395 C CA . GLY A 1 303 ? 9.685 26.401 -33.154 1.00 41.59 303 GLY A CA 1
ATOM 2396 C C . GLY A 1 303 ? 10.747 25.445 -33.713 1.00 41.59 303 GLY A C 1
ATOM 2397 O O . GLY A 1 303 ? 11.028 24.392 -33.140 1.00 41.59 303 GLY A O 1
ATOM 2398 N N . LEU A 1 304 ? 11.362 25.832 -34.835 1.00 36.53 304 LEU A N 1
ATOM 2399 C CA . LEU A 1 304 ? 12.448 25.098 -35.490 1.00 36.53 304 LEU A CA 1
ATOM 2400 C C . LEU A 1 304 ? 13.680 24.945 -34.590 1.00 36.53 304 LEU A C 1
ATOM 2402 O O . LEU A 1 304 ? 14.337 25.942 -34.291 1.00 36.53 304 LEU A O 1
ATOM 2406 N N . VAL A 1 305 ? 14.089 23.708 -34.299 1.00 41.69 305 VAL A N 1
ATOM 2407 C CA . VAL A 1 305 ? 15.422 23.429 -33.746 1.00 41.69 305 VAL A CA 1
ATOM 2408 C C . VAL A 1 305 ? 16.295 22.798 -34.833 1.00 41.69 305 VAL A C 1
ATOM 2410 O O . VAL A 1 305 ? 16.139 21.639 -35.206 1.00 41.69 305 VAL A O 1
ATOM 2413 N N . ASP A 1 306 ? 17.210 23.590 -35.379 1.00 40.88 306 ASP A N 1
ATOM 2414 C CA . ASP A 1 306 ? 18.383 23.114 -36.114 1.00 40.88 306 ASP A CA 1
ATOM 2415 C C . ASP A 1 306 ? 19.603 23.856 -35.559 1.00 40.88 306 ASP A C 1
ATOM 2417 O O . ASP A 1 306 ? 19.532 25.061 -35.334 1.00 40.88 306 ASP A O 1
ATOM 2421 N N . SER A 1 307 ? 20.718 23.158 -35.327 1.00 42.50 307 SER A N 1
ATOM 2422 C CA . SER A 1 307 ? 21.987 23.770 -34.900 1.00 42.50 307 SER A CA 1
ATOM 2423 C C . SER A 1 307 ? 22.536 24.774 -35.928 1.00 42.50 307 SER A C 1
ATOM 2425 O O . SER A 1 307 ? 23.334 25.656 -35.601 1.00 42.50 307 SER A O 1
ATOM 2427 N N . HIS A 1 308 ? 22.083 24.658 -37.177 1.00 51.50 308 HIS A N 1
ATOM 2428 C CA . HIS A 1 308 ? 22.314 25.566 -38.294 1.00 51.50 308 HIS A CA 1
ATOM 2429 C C . HIS A 1 308 ? 21.114 26.473 -38.608 1.00 51.50 308 HIS A C 1
ATOM 2431 O O . HIS A 1 308 ? 21.187 27.252 -39.559 1.00 51.50 308 HIS A O 1
ATOM 2437 N N . ASN A 1 309 ? 20.049 26.451 -37.793 1.00 61.00 309 ASN A N 1
ATOM 2438 C CA . ASN A 1 309 ? 19.000 27.462 -37.860 1.00 61.00 309 ASN A CA 1
ATOM 2439 C C . ASN A 1 309 ? 19.610 28.817 -37.487 1.00 61.00 309 ASN A C 1
ATOM 2441 O O . ASN A 1 309 ? 20.142 28.984 -36.389 1.00 61.00 309 ASN A O 1
ATOM 2445 N N . LYS A 1 310 ? 19.554 29.780 -38.403 1.00 67.50 310 LYS A N 1
ATOM 2446 C CA . LYS A 1 310 ? 20.030 31.149 -38.188 1.00 67.50 310 LYS A CA 1
ATOM 2447 C C . LYS A 1 310 ? 18.891 32.144 -37.963 1.00 67.50 310 LYS A C 1
ATOM 2449 O O . LYS A 1 310 ? 19.170 33.331 -37.843 1.00 67.50 310 LYS A O 1
ATOM 2454 N N . GLY A 1 311 ? 17.650 31.662 -37.850 1.00 62.91 311 GLY A N 1
ATOM 2455 C CA . GLY A 1 311 ? 16.464 32.484 -37.617 1.00 62.91 311 GLY A CA 1
ATOM 2456 C C . GLY A 1 311 ? 16.021 33.226 -38.875 1.00 62.91 311 GLY A C 1
ATOM 2457 O O . GLY A 1 311 ? 16.172 32.715 -39.984 1.00 62.91 311 GLY A O 1
ATOM 2458 N N . GLU A 1 312 ? 15.458 34.419 -38.714 1.00 77.44 312 GLU A N 1
ATOM 2459 C CA . GLU A 1 312 ? 15.095 35.279 -39.842 1.00 77.44 312 GLU A CA 1
ATOM 2460 C C . GLU A 1 312 ? 16.326 35.684 -40.665 1.00 77.44 312 GLU A C 1
ATOM 2462 O O . GLU A 1 312 ? 17.433 35.874 -40.152 1.00 77.44 312 GLU A O 1
ATOM 2467 N N . TRP A 1 313 ? 16.145 35.792 -41.976 1.00 84.25 313 TRP A N 1
ATOM 2468 C CA . TRP A 1 313 ? 17.195 36.229 -42.883 1.00 84.25 313 TRP A CA 1
ATOM 2469 C C . TRP A 1 313 ? 17.597 37.690 -42.633 1.00 84.25 313 TRP A C 1
ATOM 2471 O O . TRP A 1 313 ? 16.747 38.561 -42.468 1.00 84.25 313 TRP A O 1
ATOM 2481 N N . VAL A 1 314 ? 18.904 37.972 -42.691 1.00 81.31 314 VAL A N 1
ATOM 2482 C CA . VAL A 1 314 ? 19.478 39.311 -42.498 1.00 81.31 314 VAL A CA 1
ATOM 2483 C C . VAL A 1 314 ? 20.332 39.705 -43.700 1.00 81.31 314 VAL A C 1
ATOM 2485 O O . VAL A 1 314 ? 21.291 39.012 -44.059 1.00 81.31 314 VAL A O 1
ATOM 2488 N N . GLN A 1 315 ? 20.028 40.859 -44.292 1.00 86.88 315 GLN A N 1
ATOM 2489 C CA . GLN A 1 315 ? 20.754 41.385 -45.445 1.00 86.88 315 GLN A CA 1
ATOM 2490 C C . GLN A 1 315 ? 22.246 41.608 -45.146 1.00 86.88 315 GLN A C 1
ATOM 2492 O O . GLN A 1 315 ? 22.632 42.135 -44.107 1.00 86.88 315 GLN A O 1
ATOM 2497 N N . GLY A 1 316 ? 23.103 41.235 -46.095 1.00 81.06 316 GLY A N 1
ATOM 2498 C CA . GLY A 1 316 ? 24.557 41.392 -46.030 1.00 81.06 316 GLY A CA 1
ATOM 2499 C C . GLY A 1 316 ? 25.286 40.241 -45.331 1.00 81.06 316 GLY A C 1
ATOM 2500 O O . GLY A 1 316 ? 26.492 40.086 -45.542 1.00 81.06 316 GLY A O 1
ATOM 2501 N N . THR A 1 317 ? 24.566 39.396 -44.588 1.00 84.44 317 THR A N 1
ATOM 2502 C CA . THR A 1 317 ? 25.118 38.258 -43.842 1.00 84.44 317 THR A CA 1
ATOM 2503 C C . THR A 1 317 ? 25.578 37.131 -44.770 1.00 84.44 317 THR A C 1
ATOM 2505 O O . THR A 1 317 ? 24.894 36.753 -45.721 1.00 84.44 317 THR A O 1
ATOM 2508 N N . LEU A 1 318 ? 26.769 36.589 -44.498 1.00 85.56 318 LEU A N 1
ATOM 2509 C CA . LEU A 1 318 ? 27.362 35.491 -45.267 1.00 85.56 318 LEU A CA 1
ATOM 2510 C C . LEU A 1 318 ? 26.982 34.150 -44.636 1.00 85.56 318 LEU A C 1
ATOM 2512 O O . LEU A 1 318 ? 27.664 33.656 -43.737 1.00 85.56 318 LEU A O 1
ATOM 2516 N N . TYR A 1 319 ? 25.883 33.580 -45.116 1.00 84.00 319 TYR A N 1
ATOM 2517 C CA . TYR A 1 319 ? 25.415 32.262 -44.702 1.00 84.00 319 TYR A CA 1
ATOM 2518 C C . TYR A 1 319 ? 26.231 31.150 -45.364 1.00 84.00 319 TYR A C 1
ATOM 2520 O O . TYR A 1 319 ? 26.662 31.259 -46.517 1.00 84.00 319 TYR A O 1
ATOM 2528 N N . LYS A 1 320 ? 26.486 30.081 -44.614 1.00 82.81 320 LYS A N 1
ATOM 2529 C CA . LYS A 1 320 ? 27.257 28.924 -45.073 1.00 82.81 320 LYS A CA 1
ATOM 2530 C C . LYS A 1 320 ? 26.323 27.863 -45.647 1.00 82.81 320 LYS A C 1
ATOM 2532 O O . LYS A 1 320 ? 25.126 27.841 -45.379 1.00 82.81 320 LYS A O 1
ATOM 2537 N N . LYS A 1 321 ? 26.898 26.934 -46.410 1.00 84.19 321 LYS A N 1
ATOM 2538 C CA . LYS A 1 321 ? 26.186 25.731 -46.849 1.00 84.19 321 LYS A CA 1
ATOM 2539 C C . LYS A 1 321 ? 25.624 24.979 -45.634 1.00 84.19 321 LYS A C 1
ATOM 2541 O O . LYS A 1 321 ? 26.382 24.670 -44.718 1.00 84.19 321 LYS A O 1
ATOM 2546 N N . GLY A 1 322 ? 24.333 24.669 -45.673 1.00 64.00 322 GLY A N 1
ATOM 2547 C CA . GLY A 1 322 ? 23.572 24.016 -44.610 1.00 64.00 322 GLY A CA 1
ATOM 2548 C C . GLY A 1 322 ? 22.853 24.977 -43.660 1.00 64.00 322 GLY A C 1
ATOM 2549 O O . GLY A 1 322 ? 22.003 24.520 -42.904 1.00 64.00 322 GLY A O 1
ATOM 2550 N N . ASP A 1 323 ? 23.139 26.287 -43.697 1.00 76.19 323 ASP A N 1
ATOM 2551 C CA . ASP A 1 323 ? 22.415 27.253 -42.865 1.00 76.19 323 ASP A CA 1
ATOM 2552 C C . ASP A 1 323 ? 20.951 27.353 -43.312 1.00 76.19 323 ASP A C 1
ATOM 2554 O O . ASP A 1 323 ? 20.649 27.452 -44.508 1.00 76.19 323 ASP A O 1
ATOM 2558 N N . VAL A 1 324 ? 20.043 27.342 -42.334 1.00 75.12 324 VAL A N 1
ATOM 2559 C CA . VAL A 1 324 ? 18.597 27.431 -42.557 1.00 75.12 324 VAL A CA 1
ATOM 2560 C C . VAL A 1 324 ? 18.049 28.712 -41.960 1.00 75.12 324 VAL A C 1
ATOM 2562 O O . VAL A 1 324 ? 18.363 29.061 -40.827 1.00 75.12 324 VAL A O 1
ATOM 2565 N N . ILE A 1 325 ? 17.224 29.407 -42.731 1.00 73.00 325 ILE A N 1
ATOM 2566 C CA . ILE A 1 325 ? 16.738 30.754 -42.434 1.00 73.00 325 ILE A CA 1
ATOM 2567 C C . ILE A 1 325 ? 15.264 30.915 -42.808 1.00 73.00 325 ILE A C 1
ATOM 2569 O O . ILE A 1 325 ? 14.759 30.255 -43.717 1.00 73.00 325 ILE A O 1
ATOM 2573 N N . HIS A 1 326 ? 14.573 31.814 -42.126 1.00 77.81 326 HIS A N 1
ATOM 2574 C CA . HIS A 1 326 ? 13.185 32.183 -42.388 1.00 77.81 326 HIS A CA 1
ATOM 2575 C C . HIS A 1 326 ? 13.102 33.492 -43.155 1.00 77.81 326 HIS A C 1
ATOM 2577 O O . HIS A 1 326 ? 13.933 34.377 -42.965 1.00 77.81 326 HIS A O 1
ATOM 2583 N N . CYS A 1 327 ? 12.126 33.620 -44.044 1.00 78.94 327 CYS A N 1
ATOM 2584 C CA . CYS A 1 327 ? 11.889 34.855 -44.771 1.00 78.94 327 CYS A CA 1
ATOM 2585 C C . CYS A 1 327 ? 10.402 35.052 -45.065 1.00 78.94 327 CYS A C 1
ATOM 2587 O O . CYS A 1 327 ? 9.769 34.231 -45.741 1.00 78.94 327 CYS A O 1
ATOM 2589 N N . ASP A 1 328 ? 9.904 36.200 -44.616 1.00 78.38 328 ASP A N 1
ATOM 2590 C CA . ASP A 1 328 ? 8.615 36.769 -44.994 1.00 78.38 328 ASP A CA 1
ATOM 2591 C C . ASP A 1 328 ? 8.792 37.750 -46.158 1.00 78.38 328 ASP A C 1
ATOM 2593 O O . ASP A 1 328 ? 9.808 38.441 -46.253 1.00 78.38 328 ASP A O 1
ATOM 2597 N N . TYR A 1 329 ? 7.833 37.776 -47.083 1.00 73.56 329 TYR A N 1
ATOM 2598 C CA . TYR A 1 329 ? 7.864 38.641 -48.263 1.00 73.56 329 TYR A CA 1
ATOM 2599 C C . TYR A 1 329 ? 6.468 38.826 -48.869 1.00 73.56 329 TYR A C 1
ATOM 2601 O O . TYR A 1 329 ? 5.611 37.948 -48.790 1.00 73.56 329 TYR A O 1
ATOM 2609 N N . THR A 1 330 ? 6.260 39.958 -49.539 1.00 76.06 330 THR A N 1
ATOM 2610 C CA . THR A 1 330 ? 4.964 40.352 -50.107 1.00 76.06 330 THR A CA 1
ATOM 2611 C C . THR A 1 330 ? 5.011 40.333 -51.631 1.00 76.06 330 THR A C 1
ATOM 2613 O O . THR A 1 330 ? 5.929 40.896 -52.230 1.00 76.06 330 THR A O 1
ATOM 2616 N N . ILE A 1 331 ? 4.003 39.734 -52.274 1.00 71.19 331 ILE A N 1
ATOM 2617 C CA . ILE A 1 331 ? 3.857 39.750 -53.738 1.00 71.19 331 ILE A CA 1
ATOM 2618 C C . ILE A 1 331 ? 2.608 40.540 -54.184 1.00 71.19 331 ILE A C 1
ATOM 2620 O O . ILE A 1 331 ? 1.548 40.405 -53.569 1.00 71.19 331 ILE A O 1
ATOM 2624 N N . PRO A 1 332 ? 2.670 41.354 -55.257 1.00 71.50 332 PRO A N 1
ATOM 2625 C CA . PRO A 1 332 ? 1.486 42.019 -55.814 1.00 71.50 332 PRO A CA 1
ATOM 2626 C C . PRO A 1 332 ? 0.614 41.019 -56.595 1.00 71.50 332 PRO A C 1
ATOM 2628 O O . PRO A 1 332 ? 1.144 40.298 -57.438 1.00 71.50 332 PRO A O 1
ATOM 2631 N N . GLN A 1 333 ? -0.710 40.990 -56.382 1.00 65.56 333 GLN A N 1
ATOM 2632 C CA . GLN A 1 333 ? -1.616 40.057 -57.093 1.00 65.56 333 GLN A CA 1
ATOM 2633 C C . GLN A 1 333 ? -2.444 40.673 -58.236 1.00 65.56 333 GLN A C 1
ATOM 2635 O O . GLN A 1 333 ? -3.282 40.005 -58.835 1.00 65.56 333 GLN A O 1
ATOM 2640 N N . GLY A 1 334 ? -2.165 41.914 -58.631 1.00 60.06 334 GLY A N 1
ATOM 2641 C CA . GLY A 1 334 ? -2.949 42.620 -59.645 1.00 60.06 334 GLY A CA 1
ATOM 2642 C C . GLY A 1 334 ? -4.123 43.378 -59.018 1.00 60.06 334 GLY A C 1
ATOM 2643 O O . GLY A 1 334 ? -4.823 42.887 -58.132 1.00 60.06 334 GLY A O 1
ATOM 2644 N N . GLY A 1 335 ? -4.293 44.633 -59.444 1.00 65.56 335 GLY A N 1
ATOM 2645 C CA . GLY A 1 335 ? -5.089 45.622 -58.707 1.00 65.56 335 GLY A CA 1
ATOM 2646 C C . GLY A 1 335 ? -4.406 46.064 -57.403 1.00 65.56 335 GLY A C 1
ATOM 2647 O O . GLY A 1 335 ? -3.218 45.824 -57.206 1.00 65.56 335 GLY A O 1
ATOM 2648 N N . SER A 1 336 ? -5.151 46.699 -56.495 1.00 61.34 336 SER A N 1
ATOM 2649 C CA . SER A 1 336 ? -4.634 47.207 -55.208 1.00 61.34 336 SER A CA 1
ATOM 2650 C C . SER A 1 336 ? -4.434 46.124 -54.129 1.00 61.34 336 SER A C 1
ATOM 2652 O O . SER A 1 336 ? -4.447 46.445 -52.944 1.00 61.34 336 SER A O 1
ATOM 2654 N N . SER A 1 337 ? -4.308 44.847 -54.510 1.00 51.78 337 SER A N 1
ATOM 2655 C CA . SER A 1 337 ? -4.194 43.721 -53.573 1.00 51.78 337 SER A CA 1
ATOM 2656 C C . SER A 1 337 ? -2.773 43.150 -53.527 1.00 51.78 337 SER A C 1
ATOM 2658 O O . SER A 1 337 ? -2.126 42.939 -54.558 1.00 51.78 337 SER A O 1
ATOM 2660 N N . TYR A 1 338 ? -2.293 42.907 -52.310 1.00 69.81 338 TYR A N 1
ATOM 2661 C CA . TYR A 1 338 ? -0.994 42.313 -52.007 1.00 69.81 338 TYR A CA 1
ATOM 2662 C C . TYR A 1 338 ? -1.216 41.010 -51.232 1.00 69.81 338 TYR A C 1
ATOM 2664 O O . TYR A 1 338 ? -2.127 40.941 -50.408 1.00 69.81 338 TYR A O 1
ATOM 2672 N N . LEU A 1 339 ? -0.409 39.982 -51.510 1.00 63.97 339 LEU A N 1
ATOM 2673 C CA . LEU A 1 339 ? -0.402 38.727 -50.759 1.00 63.97 339 LEU A CA 1
ATOM 2674 C C . LEU A 1 339 ? 0.915 38.613 -49.993 1.00 63.97 339 LEU A C 1
ATOM 2676 O O . LEU A 1 339 ? 1.982 38.488 -50.599 1.00 63.97 339 LEU A O 1
ATOM 2680 N N . ASP A 1 340 ? 0.824 38.621 -48.670 1.00 73.06 340 ASP A N 1
ATOM 2681 C CA . ASP A 1 340 ? 1.951 38.310 -47.799 1.00 73.06 340 ASP A CA 1
ATOM 2682 C C . ASP A 1 340 ? 2.191 36.797 -47.774 1.00 73.06 340 ASP A C 1
ATOM 2684 O O . ASP A 1 340 ? 1.263 35.988 -47.681 1.00 73.06 340 ASP A O 1
ATOM 2688 N N . MET A 1 341 ? 3.454 36.404 -47.886 1.00 65.06 341 MET A N 1
ATOM 2689 C CA . MET A 1 341 ? 3.900 35.019 -47.875 1.00 65.06 341 MET A CA 1
ATOM 2690 C C . MET A 1 341 ? 5.059 34.843 -46.897 1.00 65.06 341 MET A C 1
ATOM 2692 O O . MET A 1 341 ? 5.880 35.730 -46.708 1.00 65.06 341 MET A O 1
ATOM 2696 N N . SER A 1 342 ? 5.153 33.648 -46.322 1.00 71.94 342 SER A N 1
ATOM 2697 C CA . SER A 1 342 ? 6.170 33.279 -45.338 1.00 71.94 342 SER A CA 1
ATOM 2698 C C . SER A 1 342 ? 6.773 31.929 -45.706 1.00 71.94 342 SER A C 1
ATOM 2700 O O . SER A 1 342 ? 6.035 31.003 -46.060 1.00 71.94 342 SER A O 1
ATOM 2702 N N . ALA A 1 343 ? 8.102 31.797 -45.693 1.00 70.31 343 ALA A N 1
ATOM 2703 C CA . ALA A 1 343 ? 8.757 30.526 -45.995 1.00 70.31 343 ALA A CA 1
ATOM 2704 C C . ALA A 1 343 ? 10.148 30.388 -45.370 1.00 70.31 343 ALA A C 1
ATOM 2706 O O . ALA A 1 343 ? 10.862 31.357 -45.141 1.00 70.31 343 ALA A O 1
ATOM 2707 N N . TRP A 1 344 ? 10.558 29.143 -45.155 1.00 78.75 344 TRP A N 1
ATOM 2708 C CA . TRP A 1 344 ? 11.911 28.802 -44.725 1.00 78.75 344 TRP A CA 1
ATOM 2709 C C . TRP A 1 344 ? 12.772 28.404 -45.924 1.00 78.75 344 TRP A C 1
ATOM 2711 O O . TRP A 1 344 ? 12.248 27.892 -46.912 1.00 78.75 344 TRP A O 1
ATOM 2721 N N . TYR A 1 345 ? 14.085 28.612 -45.848 1.00 81.88 345 TYR A N 1
ATOM 2722 C CA . TYR A 1 345 ? 15.032 28.284 -46.910 1.00 81.88 345 TYR A CA 1
ATOM 2723 C C . TYR A 1 345 ? 16.340 27.716 -46.345 1.00 81.88 345 TYR A C 1
ATOM 2725 O O . TYR A 1 345 ? 16.801 28.136 -45.289 1.00 81.88 345 TYR A O 1
ATOM 2733 N N . GLU A 1 346 ? 16.946 26.769 -47.057 1.00 83.38 346 GLU A N 1
ATOM 2734 C CA . GLU A 1 346 ? 18.253 26.178 -46.737 1.00 83.38 346 GLU A CA 1
ATOM 2735 C C . GLU A 1 346 ? 19.286 26.561 -47.804 1.00 83.38 346 GLU A C 1
ATOM 2737 O O . GLU A 1 346 ? 19.032 26.391 -49.001 1.00 83.38 346 GLU A O 1
ATOM 2742 N N . TYR A 1 347 ? 20.453 27.056 -47.382 1.00 83.62 347 TYR A N 1
ATOM 2743 C CA . TYR A 1 347 ? 21.563 27.393 -48.275 1.00 83.62 347 TYR A CA 1
ATOM 2744 C C . TYR A 1 347 ? 22.308 26.135 -48.724 1.00 83.62 347 TYR A C 1
ATOM 2746 O O . TYR A 1 347 ? 22.938 25.434 -47.938 1.00 83.62 347 TYR A O 1
ATOM 2754 N N . LEU A 1 348 ? 22.297 25.861 -50.023 1.00 80.88 348 LEU A N 1
ATOM 2755 C CA . LEU A 1 348 ? 22.959 24.707 -50.635 1.00 80.88 348 LEU A CA 1
ATOM 2756 C C . LEU A 1 348 ? 24.446 24.955 -50.907 1.00 80.88 348 LEU A C 1
ATOM 2758 O O . LEU A 1 348 ? 25.206 24.001 -51.105 1.00 80.88 348 LEU A O 1
ATOM 2762 N N . GLN A 1 349 ? 24.869 26.221 -50.893 1.00 82.75 349 GLN A N 1
ATOM 2763 C CA . GLN A 1 349 ? 26.251 26.665 -51.064 1.00 82.75 349 GLN A CA 1
ATOM 2764 C C . GLN A 1 349 ? 26.523 27.917 -50.210 1.00 82.75 349 GLN A C 1
ATOM 2766 O O . GLN A 1 349 ? 25.575 28.616 -49.849 1.00 82.75 349 GLN A O 1
ATOM 2771 N N . PRO A 1 350 ? 27.789 28.221 -49.864 1.00 79.75 350 PRO A N 1
ATOM 2772 C CA . PRO A 1 350 ? 28.123 29.436 -49.127 1.00 79.75 350 PRO A CA 1
ATOM 2773 C C . PRO A 1 350 ? 27.812 30.687 -49.951 1.00 79.75 350 PRO A C 1
ATOM 2775 O O . PRO A 1 350 ? 28.104 30.744 -51.145 1.00 79.75 350 PRO A O 1
ATOM 2778 N N . VAL A 1 351 ? 27.253 31.700 -49.299 1.00 78.75 351 VAL A N 1
ATOM 2779 C CA . VAL A 1 351 ? 26.892 32.966 -49.938 1.00 78.75 351 VAL A CA 1
ATOM 2780 C C . VAL A 1 351 ? 28.110 33.879 -50.011 1.00 78.75 351 VAL A C 1
ATOM 2782 O O . VAL A 1 351 ? 28.769 34.129 -49.002 1.00 78.75 351 VAL A O 1
ATOM 2785 N N . ASN A 1 352 ? 28.380 34.435 -51.191 1.00 80.69 352 ASN A N 1
ATOM 2786 C CA . ASN A 1 352 ? 29.447 35.417 -51.383 1.00 80.69 352 ASN A CA 1
ATOM 2787 C C . ASN A 1 352 ? 28.948 36.855 -51.135 1.00 80.69 352 ASN A C 1
ATOM 2789 O O . ASN A 1 352 ? 27.759 37.148 -51.230 1.00 80.69 352 ASN A O 1
ATOM 2793 N N . LYS A 1 353 ? 29.870 37.803 -50.903 1.00 77.81 353 LYS A N 1
ATOM 2794 C CA . LYS A 1 353 ? 29.569 39.209 -50.531 1.00 77.81 353 LYS A CA 1
ATOM 2795 C C . LYS A 1 353 ? 28.644 39.972 -51.495 1.00 77.81 353 LYS A C 1
ATOM 2797 O O . LYS A 1 353 ? 27.996 40.931 -51.089 1.00 77.81 353 LYS A O 1
ATOM 2802 N N . GLY A 1 354 ? 28.590 39.580 -52.768 1.00 74.38 354 GLY A N 1
ATOM 2803 C CA . GLY A 1 354 ? 27.641 40.150 -53.732 1.00 74.38 354 GLY A CA 1
ATOM 2804 C C . GLY A 1 354 ? 26.217 39.599 -53.585 1.00 74.38 354 GLY A C 1
ATOM 2805 O O . GLY A 1 354 ? 25.257 40.344 -53.739 1.00 74.38 354 GLY A O 1
ATOM 2806 N N . GLN A 1 355 ? 26.088 38.314 -53.243 1.00 76.94 355 GLN A N 1
ATOM 2807 C CA . GLN A 1 355 ? 24.820 37.581 -53.149 1.00 76.94 355 GLN A CA 1
ATOM 2808 C C . GLN A 1 355 ? 24.094 37.832 -51.827 1.00 76.94 355 GLN A C 1
ATOM 2810 O O . GLN A 1 355 ? 22.872 37.766 -51.783 1.00 76.94 355 GLN A O 1
ATOM 2815 N N . SER A 1 356 ? 24.821 38.178 -50.762 1.00 80.81 356 SER A N 1
ATOM 2816 C CA . SER A 1 356 ? 24.214 38.438 -49.454 1.00 80.81 356 SER A CA 1
ATOM 2817 C C . SER A 1 356 ? 23.312 39.676 -49.416 1.00 80.81 356 SER A C 1
ATOM 2819 O O . SER A 1 356 ? 22.598 39.878 -48.441 1.00 80.81 356 SER A O 1
ATOM 2821 N N . LYS A 1 357 ? 23.303 40.504 -50.468 1.00 81.38 357 LYS A N 1
ATOM 2822 C CA . LYS A 1 357 ? 22.427 41.680 -50.578 1.00 81.38 357 LYS A CA 1
ATOM 2823 C C . LYS A 1 357 ? 20.964 41.345 -50.894 1.00 81.38 357 LYS A C 1
ATOM 2825 O O . LYS A 1 357 ? 20.130 42.230 -50.734 1.00 81.38 357 LYS A O 1
ATOM 2830 N N . TRP A 1 358 ? 20.670 40.122 -51.327 1.00 79.88 358 TRP A N 1
ATOM 2831 C CA . TRP A 1 358 ? 19.362 39.710 -51.842 1.00 79.88 358 TRP A CA 1
ATOM 2832 C C . TRP A 1 358 ? 18.646 38.774 -50.881 1.00 79.88 358 TRP A C 1
ATOM 2834 O O . TRP A 1 358 ? 19.294 37.928 -50.254 1.00 79.88 358 TRP A O 1
ATOM 2844 N N . ASN A 1 359 ? 17.322 38.908 -50.782 1.00 84.06 359 ASN A N 1
ATOM 2845 C CA . ASN A 1 359 ? 16.562 38.064 -49.872 1.00 84.06 359 ASN A CA 1
ATOM 2846 C C . ASN A 1 359 ? 16.406 36.631 -50.429 1.00 84.06 359 ASN A C 1
ATOM 2848 O O . ASN A 1 359 ? 16.591 36.390 -51.625 1.00 84.06 359 ASN A O 1
ATOM 2852 N N . PRO A 1 360 ? 16.097 35.639 -49.583 1.00 84.69 360 PRO A N 1
ATOM 2853 C CA . PRO A 1 360 ? 16.095 34.227 -49.958 1.00 84.69 360 PRO A CA 1
ATOM 2854 C C . PRO A 1 360 ? 15.067 33.878 -51.029 1.00 84.69 360 PRO A C 1
ATOM 2856 O O . PRO A 1 360 ? 15.334 33.012 -51.857 1.00 84.69 360 PRO A O 1
ATOM 2859 N N . TYR A 1 361 ? 13.908 34.541 -51.038 1.00 82.81 361 TYR A N 1
ATOM 2860 C CA . TYR A 1 361 ? 12.899 34.341 -52.074 1.00 82.81 361 TYR A CA 1
ATOM 2861 C C . TYR A 1 361 ? 13.369 34.891 -53.426 1.00 82.81 361 TYR A C 1
ATOM 2863 O O . TYR A 1 361 ? 13.251 34.203 -54.441 1.00 82.81 361 TYR A O 1
ATOM 2871 N N . GLU A 1 362 ? 13.938 36.096 -53.443 1.00 80.69 362 GLU A N 1
ATOM 2872 C CA . GLU A 1 362 ? 14.489 36.736 -54.645 1.00 80.69 362 GLU A CA 1
ATOM 2873 C C . GLU A 1 362 ? 15.654 35.938 -55.217 1.00 80.69 362 GLU A C 1
ATOM 2875 O O . GLU A 1 362 ? 15.688 35.656 -56.416 1.00 80.69 362 GLU A O 1
ATOM 2880 N N . LEU A 1 363 ? 16.573 35.517 -54.342 1.00 80.38 363 LEU A N 1
ATOM 2881 C CA . LEU A 1 363 ? 17.659 34.623 -54.707 1.00 80.38 363 LEU A CA 1
ATOM 2882 C C . LEU A 1 363 ? 17.091 33.332 -55.280 1.00 80.38 363 LEU A C 1
ATOM 2884 O O . LEU A 1 363 ? 17.488 32.974 -56.375 1.00 80.38 363 LEU A O 1
ATOM 2888 N N . TYR A 1 364 ? 16.152 32.669 -54.593 1.00 79.50 364 TYR A N 1
ATOM 2889 C CA . TYR A 1 364 ? 15.566 31.390 -55.009 1.00 79.50 364 TYR A CA 1
ATOM 2890 C C . TYR A 1 364 ? 14.839 31.461 -56.359 1.00 79.50 364 TYR A C 1
ATOM 2892 O O . TYR A 1 364 ? 14.969 30.549 -57.174 1.00 79.50 364 TYR A O 1
ATOM 2900 N N . THR A 1 365 ? 14.087 32.536 -56.604 1.00 74.62 365 THR A N 1
ATOM 2901 C CA . THR A 1 365 ? 13.297 32.726 -57.833 1.00 74.62 365 THR A CA 1
ATOM 2902 C C . THR A 1 365 ? 14.088 33.353 -58.981 1.00 74.62 365 THR A C 1
ATOM 2904 O O . THR A 1 365 ? 13.627 33.310 -60.120 1.00 74.62 365 THR A O 1
ATOM 2907 N N . GLY A 1 366 ? 15.283 33.892 -58.713 1.00 71.00 366 GLY A N 1
ATOM 2908 C CA . GLY A 1 366 ? 16.158 34.498 -59.721 1.00 71.00 366 GLY A CA 1
ATOM 2909 C C . GLY A 1 366 ? 15.622 35.815 -60.291 1.00 71.00 366 GLY A C 1
ATOM 2910 O O . GLY A 1 366 ? 15.943 36.166 -61.423 1.00 71.00 366 GLY A O 1
ATOM 2911 N N . TYR A 1 367 ? 14.769 36.518 -59.540 1.00 61.34 367 TYR A N 1
ATOM 2912 C CA . TYR A 1 367 ? 13.861 37.531 -60.090 1.00 61.34 367 TYR A CA 1
ATOM 2913 C C . TYR A 1 367 ? 14.546 38.843 -60.518 1.00 61.34 367 TYR A C 1
ATOM 2915 O O . TYR A 1 367 ? 14.018 39.563 -61.362 1.00 61.34 367 TYR A O 1
ATOM 2923 N N . PHE A 1 368 ? 15.735 39.152 -59.997 1.00 55.97 368 PHE A N 1
ATOM 2924 C CA . PHE A 1 368 ? 16.455 40.379 -60.334 1.00 55.97 368 PHE A CA 1
ATOM 2925 C C . PHE A 1 368 ? 17.953 40.116 -60.427 1.00 55.97 368 PHE A C 1
ATOM 2927 O O . PHE A 1 368 ? 18.662 40.149 -59.429 1.00 55.97 368 PHE A O 1
ATOM 2934 N N . ASP A 1 369 ? 18.398 39.820 -61.646 1.00 54.03 369 ASP A N 1
ATOM 2935 C CA . ASP A 1 369 ? 19.634 40.307 -62.268 1.00 54.03 369 ASP A CA 1
ATOM 2936 C C . ASP A 1 369 ? 20.233 39.225 -63.181 1.00 54.03 369 ASP A C 1
ATOM 2938 O O . ASP A 1 369 ? 21.022 38.360 -62.787 1.00 54.03 369 ASP A O 1
ATOM 2942 N N . SER A 1 370 ? 19.850 39.294 -64.458 1.00 53.41 370 SER A N 1
ATOM 2943 C CA . SER A 1 370 ? 20.399 38.468 -65.535 1.00 53.41 370 SER A CA 1
ATOM 2944 C C . SER A 1 370 ? 21.906 38.671 -65.745 1.00 53.41 370 SER A C 1
ATOM 2946 O O . SER A 1 370 ? 22.512 37.942 -66.527 1.00 53.41 370 SER A O 1
ATOM 2948 N N . GLN A 1 371 ? 22.526 39.651 -65.080 1.00 54.44 371 GLN A N 1
ATOM 2949 C CA . GLN A 1 371 ? 23.936 39.993 -65.241 1.00 54.44 371 GLN A CA 1
ATOM 2950 C C . GLN A 1 371 ? 24.886 39.033 -64.504 1.00 54.44 371 GLN A C 1
ATOM 2952 O O . GLN A 1 371 ? 26.057 38.950 -64.868 1.00 54.44 371 GLN A O 1
ATOM 2957 N N . TYR A 1 372 ? 24.395 38.252 -63.532 1.00 56.41 372 TYR A N 1
ATOM 2958 C CA . TYR A 1 372 ? 25.226 37.316 -62.756 1.00 56.41 372 TYR A CA 1
ATOM 2959 C C . TYR A 1 372 ? 24.996 35.829 -63.080 1.00 56.41 372 TYR A C 1
ATOM 2961 O O . TYR A 1 372 ? 25.717 34.981 -62.558 1.00 56.41 372 TYR A O 1
ATOM 2969 N N . ASN A 1 373 ? 24.035 35.508 -63.958 1.00 59.25 373 ASN A N 1
ATOM 2970 C CA . ASN A 1 373 ? 23.716 34.148 -64.426 1.00 59.25 373 ASN A CA 1
ATOM 2971 C C . ASN A 1 373 ? 23.529 33.120 -63.288 1.00 59.25 373 ASN A C 1
ATOM 2973 O O . ASN A 1 373 ? 24.008 31.987 -63.353 1.00 59.25 373 ASN A O 1
ATOM 2977 N N . ILE A 1 374 ? 22.860 33.539 -62.212 1.00 60.56 374 ILE A N 1
ATOM 2978 C CA . ILE A 1 374 ? 22.657 32.727 -61.012 1.00 60.56 374 ILE A CA 1
ATOM 2979 C C . ILE A 1 374 ? 21.333 31.973 -61.124 1.00 60.56 374 ILE A C 1
ATOM 2981 O O . ILE A 1 374 ? 20.271 32.581 -61.239 1.00 60.56 374 ILE A O 1
ATOM 2985 N N . LYS A 1 375 ? 21.373 30.645 -61.006 1.00 68.81 375 LYS A N 1
ATOM 2986 C CA . LYS A 1 375 ? 20.167 29.841 -60.794 1.00 68.81 375 LYS A CA 1
ATOM 2987 C C . LYS A 1 375 ? 19.881 29.747 -59.301 1.00 68.81 375 LYS A C 1
ATOM 2989 O O . LYS A 1 375 ? 20.536 29.005 -58.576 1.00 68.81 375 LYS A O 1
ATOM 2994 N N . GLY A 1 376 ? 18.882 30.494 -58.848 1.00 72.25 376 GLY A N 1
ATOM 2995 C CA . GLY A 1 376 ? 18.484 30.586 -57.445 1.00 72.25 376 GLY A CA 1
ATOM 2996 C C . GLY A 1 376 ? 18.316 29.269 -56.702 1.00 72.25 376 GLY A C 1
ATOM 2997 O O . GLY A 1 376 ? 18.792 29.111 -55.580 1.00 72.25 376 GLY A O 1
ATOM 2998 N N . SER A 1 377 ? 17.705 28.292 -57.366 1.00 73.00 377 SER A N 1
ATOM 2999 C CA . SER A 1 377 ? 17.499 26.941 -56.848 1.00 73.00 377 SER A CA 1
ATOM 3000 C C . SER A 1 377 ? 18.785 26.124 -56.660 1.00 73.00 377 SER A C 1
ATOM 3002 O O . SER A 1 377 ? 18.762 25.108 -55.975 1.00 73.00 377 SER A O 1
ATOM 3004 N N . GLU A 1 378 ? 19.900 26.515 -57.286 1.00 76.19 378 GLU A N 1
ATOM 3005 C CA . GLU A 1 378 ? 21.210 25.868 -57.102 1.00 76.19 378 GLU A CA 1
ATOM 3006 C C . GLU A 1 378 ? 21.946 26.417 -55.865 1.00 76.19 378 GLU A C 1
ATOM 3008 O O . GLU A 1 378 ? 22.867 25.776 -55.353 1.00 76.19 378 GLU A O 1
ATOM 3013 N N . ILE A 1 379 ? 21.512 27.578 -55.357 1.00 76.56 379 ILE A N 1
ATOM 3014 C CA . ILE A 1 379 ? 22.053 28.236 -54.158 1.00 76.56 379 ILE A CA 1
ATOM 3015 C C . ILE A 1 379 ? 21.156 28.009 -52.943 1.00 76.56 379 ILE A C 1
ATOM 3017 O O . ILE A 1 379 ? 21.665 27.822 -51.840 1.00 76.56 379 ILE A O 1
ATOM 3021 N N . LEU A 1 380 ? 19.837 28.023 -53.124 1.00 82.69 380 LEU A N 1
ATOM 3022 C CA . LEU A 1 380 ? 18.854 27.935 -52.051 1.00 82.69 380 LEU A CA 1
ATOM 3023 C C . LEU A 1 380 ? 17.801 26.880 -52.351 1.00 82.69 380 LEU A C 1
ATOM 3025 O O . LEU A 1 380 ? 17.358 26.702 -53.484 1.00 82.69 380 LEU A O 1
ATOM 3029 N N . LYS A 1 381 ? 17.319 26.241 -51.292 1.00 82.75 381 LYS A N 1
ATOM 3030 C CA . LYS A 1 381 ? 16.168 25.347 -51.332 1.00 82.75 381 LYS A CA 1
ATOM 3031 C C . LYS A 1 381 ? 15.045 25.927 -50.481 1.00 82.75 381 LYS A C 1
ATOM 3033 O O . LYS A 1 381 ? 15.206 26.050 -49.272 1.00 82.75 381 LYS A O 1
ATOM 3038 N N . LYS A 1 382 ? 13.899 26.245 -51.093 1.00 80.62 382 LYS A N 1
ATOM 3039 C CA . LYS A 1 382 ? 12.678 26.636 -50.372 1.00 80.62 382 LYS A CA 1
ATOM 3040 C C . LYS A 1 382 ? 12.096 25.437 -49.629 1.00 80.62 382 LYS A C 1
ATOM 3042 O O . LYS A 1 382 ? 11.830 24.394 -50.223 1.00 80.62 382 LYS A O 1
ATOM 3047 N N . LEU A 1 383 ? 11.895 25.595 -48.333 1.00 70.50 383 LEU A N 1
ATOM 3048 C CA . LEU A 1 383 ? 11.304 24.612 -47.442 1.00 70.50 383 LEU A CA 1
ATOM 3049 C C . LEU A 1 383 ? 9.802 24.890 -47.360 1.00 70.50 383 LEU A C 1
ATOM 3051 O O . LEU A 1 383 ? 9.365 25.979 -46.995 1.00 70.50 383 LEU A O 1
ATOM 3055 N N . THR A 1 384 ? 8.998 23.906 -47.744 1.00 53.44 384 THR A N 1
ATOM 3056 C CA . THR A 1 384 ? 7.550 24.062 -47.919 1.00 53.44 384 THR A CA 1
ATOM 3057 C C . THR A 1 384 ? 6.712 23.776 -46.658 1.00 53.44 384 THR A C 1
ATOM 3059 O O . THR A 1 384 ? 5.500 23.938 -46.749 1.00 53.44 384 THR A O 1
ATOM 3062 N N . LYS A 1 385 ? 7.306 23.406 -45.497 1.00 48.75 385 LYS A N 1
ATOM 3063 C CA . LYS A 1 385 ? 6.723 23.424 -44.117 1.00 48.75 385 LYS A CA 1
ATOM 3064 C C . LYS A 1 385 ? 7.758 23.033 -43.015 1.00 48.75 385 LYS A C 1
ATOM 3066 O O . LYS A 1 385 ? 8.497 22.077 -43.220 1.00 48.75 385 LYS A O 1
ATOM 3071 N N . ASN A 1 386 ? 7.752 23.774 -41.887 1.00 51.78 386 ASN A N 1
ATOM 3072 C CA . ASN A 1 386 ? 8.144 23.523 -40.464 1.00 51.78 386 ASN A CA 1
ATOM 3073 C C . ASN A 1 386 ? 9.366 22.620 -40.101 1.00 51.78 386 ASN A C 1
ATOM 3075 O O . ASN A 1 386 ? 9.358 21.436 -40.424 1.00 51.78 386 ASN A O 1
ATOM 3079 N N . LYS A 1 387 ? 10.349 23.090 -39.291 1.00 44.16 387 LYS A N 1
ATOM 3080 C CA . LYS A 1 387 ? 11.249 22.180 -38.512 1.00 44.16 387 LYS A CA 1
ATOM 3081 C C . LYS A 1 387 ? 10.720 21.879 -37.109 1.00 44.16 387 LYS A C 1
ATOM 3083 O O . LYS A 1 387 ? 10.000 22.659 -36.498 1.00 44.16 387 LYS A O 1
ATOM 3088 N N . LYS A 1 388 ? 11.156 20.701 -36.668 1.00 48.25 388 LYS A N 1
ATOM 3089 C CA . LYS A 1 388 ? 10.783 19.902 -35.505 1.00 48.25 388 LYS A CA 1
ATOM 3090 C C . LYS A 1 388 ? 11.283 20.533 -34.202 1.00 48.25 388 LYS A C 1
ATOM 3092 O O . LYS A 1 388 ? 12.444 20.935 -34.128 1.00 48.25 388 LYS A O 1
ATOM 3097 N N . ALA A 1 389 ? 10.423 20.573 -33.190 1.00 54.78 389 ALA A N 1
ATOM 3098 C CA . ALA A 1 389 ? 10.823 20.898 -31.827 1.00 54.78 389 ALA A CA 1
ATOM 3099 C C . ALA A 1 389 ? 11.582 19.716 -31.217 1.00 54.78 389 ALA A C 1
ATOM 3101 O O . ALA A 1 389 ? 11.328 18.567 -31.577 1.00 54.78 389 ALA A O 1
ATOM 3102 N N . THR A 1 390 ? 12.484 19.978 -30.277 1.00 58.72 390 THR A N 1
ATOM 3103 C CA . THR A 1 390 ? 13.129 18.928 -29.481 1.00 58.72 390 THR A CA 1
ATOM 3104 C C . THR A 1 390 ? 12.748 19.059 -28.017 1.00 58.72 390 THR A C 1
ATOM 3106 O O . THR A 1 390 ? 12.670 20.168 -27.492 1.00 58.72 390 THR A O 1
ATOM 3109 N N . THR A 1 391 ? 12.562 17.935 -27.339 1.00 73.06 391 THR A N 1
ATOM 3110 C CA . THR A 1 391 ? 12.339 17.858 -25.891 1.00 73.06 391 THR A CA 1
ATOM 3111 C C . THR A 1 391 ? 13.321 16.877 -25.266 1.00 73.06 391 THR A C 1
ATOM 3113 O O . THR A 1 391 ? 14.045 16.198 -25.984 1.00 73.06 391 THR A O 1
ATOM 3116 N N . THR A 1 392 ? 13.354 16.783 -23.942 1.00 82.12 392 THR A N 1
ATOM 3117 C CA . THR A 1 392 ? 14.095 15.727 -23.243 1.00 82.12 392 THR A CA 1
ATOM 3118 C C . THR A 1 392 ? 13.141 14.658 -22.725 1.00 82.12 392 THR A C 1
ATOM 3120 O O . THR A 1 392 ? 11.960 14.943 -22.512 1.00 82.12 392 THR A O 1
ATOM 3123 N N . VAL A 1 393 ? 13.639 13.442 -22.479 1.00 82.69 393 VAL A N 1
ATOM 3124 C CA . VAL A 1 393 ? 12.846 12.377 -21.830 1.00 82.69 393 VAL A CA 1
ATOM 3125 C C . VAL A 1 393 ? 12.278 12.871 -20.497 1.00 82.69 393 VAL A C 1
ATOM 3127 O O . VAL A 1 393 ? 11.093 12.671 -20.235 1.00 82.69 393 VAL A O 1
ATOM 3130 N N . LYS A 1 394 ? 13.071 13.620 -19.712 1.00 88.44 394 LYS A N 1
ATOM 3131 C CA . LYS A 1 394 ? 12.603 14.235 -18.463 1.00 88.44 394 LYS A CA 1
ATOM 3132 C C . LYS A 1 394 ? 11.393 15.142 -18.667 1.00 88.44 394 LYS A C 1
ATOM 3134 O O . LYS A 1 394 ? 10.414 15.010 -17.951 1.00 88.44 394 LYS A O 1
ATOM 3139 N N . LYS A 1 395 ? 11.425 16.032 -19.662 1.00 83.38 395 LYS A N 1
ATOM 3140 C CA . LYS A 1 395 ? 10.298 16.937 -19.938 1.00 83.38 395 LYS A CA 1
ATOM 3141 C C . LYS A 1 395 ? 9.037 16.188 -20.368 1.00 83.38 395 LYS A C 1
ATOM 3143 O O . LYS A 1 395 ? 7.945 16.640 -20.049 1.00 83.38 395 LYS A O 1
ATOM 3148 N N . ILE A 1 396 ? 9.172 15.074 -21.094 1.00 81.19 396 ILE A N 1
ATOM 3149 C CA . ILE A 1 396 ? 8.024 14.219 -21.439 1.00 81.19 396 ILE A CA 1
ATOM 3150 C C . ILE A 1 396 ? 7.434 13.603 -20.170 1.00 81.19 396 ILE A C 1
ATOM 3152 O O . ILE A 1 396 ? 6.230 13.692 -19.957 1.00 81.19 396 ILE A O 1
ATOM 3156 N N . ARG A 1 397 ? 8.290 13.026 -19.321 1.00 88.31 397 ARG A N 1
ATOM 3157 C CA . ARG A 1 397 ? 7.914 12.452 -18.026 1.00 88.31 397 ARG A CA 1
ATOM 3158 C C . ARG A 1 397 ? 7.231 13.475 -17.116 1.00 88.31 397 ARG A C 1
ATOM 3160 O O . ARG A 1 397 ? 6.150 13.208 -16.613 1.00 88.31 397 ARG A O 1
ATOM 3167 N N . ASP A 1 398 ? 7.825 14.650 -16.945 1.00 88.38 398 ASP A N 1
ATOM 3168 C CA . ASP A 1 398 ? 7.300 15.688 -16.057 1.00 88.38 398 ASP A CA 1
ATOM 3169 C C . ASP A 1 398 ? 5.939 16.205 -16.551 1.00 88.38 398 ASP A C 1
ATOM 3171 O O . ASP A 1 398 ? 5.012 16.297 -15.754 1.00 88.38 398 ASP A O 1
ATOM 3175 N N . LYS A 1 399 ? 5.769 16.437 -17.864 1.00 82.06 399 LYS A N 1
ATOM 3176 C CA . LYS A 1 399 ? 4.465 16.824 -18.438 1.00 82.06 399 LYS A CA 1
ATOM 3177 C C . LYS A 1 399 ? 3.404 15.726 -18.323 1.00 82.06 399 LYS A C 1
ATOM 3179 O O . LYS A 1 399 ? 2.231 16.034 -18.134 1.00 82.06 399 LYS A O 1
ATOM 3184 N N . LEU A 1 400 ? 3.794 14.455 -18.447 1.00 84.00 400 LEU A N 1
ATOM 3185 C CA . LEU A 1 400 ? 2.883 13.332 -18.219 1.00 84.00 400 LEU A CA 1
ATOM 3186 C C . LEU A 1 400 ? 2.346 13.368 -16.783 1.00 84.00 400 LEU A C 1
ATOM 3188 O O . LEU A 1 400 ? 1.139 13.296 -16.587 1.00 84.00 400 LEU A O 1
ATOM 3192 N N . PHE A 1 401 ? 3.223 13.523 -15.791 1.00 88.12 401 PHE A N 1
ATOM 3193 C CA . PHE A 1 401 ? 2.816 13.559 -14.385 1.00 88.12 401 PHE A CA 1
ATOM 3194 C C . PHE A 1 401 ? 2.161 14.874 -13.951 1.00 88.12 401 PHE A C 1
ATOM 3196 O O . PHE A 1 401 ? 1.374 14.861 -13.012 1.00 88.12 401 PHE A O 1
ATOM 3203 N N . GLU A 1 402 ? 2.413 15.984 -14.645 1.00 86.62 402 GLU A N 1
ATOM 3204 C CA . GLU A 1 402 ? 1.620 17.212 -14.516 1.00 86.62 402 GLU A CA 1
ATOM 3205 C C . GLU A 1 402 ? 0.159 16.932 -14.893 1.00 86.62 402 GLU A C 1
ATOM 3207 O O . GLU A 1 402 ? -0.738 17.146 -14.083 1.00 86.62 402 GLU A O 1
ATOM 3212 N N . TYR A 1 403 ? -0.076 16.331 -16.065 1.00 82.19 403 TYR A N 1
ATOM 3213 C CA . TYR A 1 403 ? -1.422 15.944 -16.490 1.00 82.19 403 TYR A CA 1
ATOM 3214 C C . TYR A 1 403 ? -2.067 14.904 -15.563 1.00 82.19 403 TYR A C 1
ATOM 3216 O O . TYR A 1 403 ? -3.226 15.047 -15.181 1.00 82.19 403 TYR A O 1
ATOM 3224 N N . LEU A 1 404 ? -1.333 13.848 -15.196 1.00 84.25 404 LEU A N 1
ATOM 3225 C CA . LEU A 1 404 ? -1.849 12.811 -14.299 1.00 84.25 404 LEU A CA 1
ATOM 3226 C C . LEU A 1 404 ? -2.183 13.378 -12.911 1.00 84.25 404 LEU A C 1
ATOM 3228 O O . LEU A 1 404 ? -3.179 12.975 -12.315 1.00 84.25 404 LEU A O 1
ATOM 3232 N N . GLY A 1 405 ? -1.407 14.350 -12.429 1.00 87.19 405 GLY A N 1
ATOM 3233 C CA . GLY A 1 405 ? -1.692 15.080 -11.199 1.00 87.19 405 GLY A CA 1
ATOM 3234 C C . GLY A 1 405 ? -2.950 15.944 -11.302 1.00 87.19 405 GLY A C 1
ATOM 3235 O O . GLY A 1 405 ? -3.757 15.945 -10.380 1.00 87.19 405 GLY A O 1
ATOM 3236 N N . GLU A 1 406 ? -3.155 16.643 -12.422 1.00 83.12 406 GLU A N 1
ATOM 3237 C CA . GLU A 1 406 ? -4.348 17.474 -12.640 1.00 83.12 406 GLU A CA 1
ATOM 3238 C C . GLU A 1 406 ? -5.636 16.653 -12.784 1.00 83.12 406 GLU A C 1
ATOM 3240 O O . GLU A 1 406 ? -6.686 17.064 -12.292 1.00 83.12 406 GLU A O 1
ATOM 3245 N N . VAL A 1 407 ? -5.571 15.509 -13.473 1.00 78.44 407 VAL A N 1
ATOM 3246 C CA . VAL A 1 407 ? -6.763 14.718 -13.824 1.00 78.44 407 VAL A CA 1
ATOM 3247 C C . VAL A 1 407 ? -7.074 13.627 -12.801 1.00 78.44 407 VAL A C 1
ATOM 3249 O O . VAL A 1 407 ? -8.246 13.341 -12.565 1.00 78.44 407 VAL A O 1
ATOM 3252 N N . PHE A 1 408 ? -6.052 13.023 -12.191 1.00 78.44 408 PHE A N 1
ATOM 3253 C CA . PHE A 1 408 ? -6.196 11.830 -11.348 1.00 78.44 408 PHE A CA 1
ATOM 3254 C C . PHE A 1 408 ? -5.560 11.969 -9.951 1.00 78.44 408 PHE A C 1
ATOM 3256 O O . PHE A 1 408 ? -5.520 10.980 -9.227 1.00 78.44 408 PHE A O 1
ATOM 3263 N N . ASP A 1 409 ? -5.028 13.145 -9.579 1.00 84.62 409 ASP A N 1
ATOM 3264 C CA . ASP A 1 409 ? -4.189 13.358 -8.375 1.00 84.62 409 ASP A CA 1
ATOM 3265 C C . ASP A 1 409 ? -3.024 12.352 -8.261 1.00 84.62 409 ASP A C 1
ATOM 3267 O O . ASP A 1 409 ? -2.556 11.994 -7.181 1.00 84.62 409 ASP A O 1
ATOM 3271 N N . PHE A 1 410 ? -2.527 11.893 -9.411 1.00 86.56 410 PHE A N 1
ATOM 3272 C CA . PHE A 1 410 ? -1.531 10.836 -9.501 1.00 86.56 410 PHE A CA 1
ATOM 3273 C C . PHE A 1 410 ? -0.140 11.416 -9.767 1.00 86.56 410 PHE A C 1
ATOM 3275 O O . PHE A 1 410 ? 0.132 11.979 -10.830 1.00 86.56 410 PHE A O 1
ATOM 3282 N N . LYS A 1 411 ? 0.756 11.287 -8.785 1.00 92.00 411 LYS A N 1
ATOM 3283 C CA . LYS A 1 411 ? 2.082 11.930 -8.775 1.00 92.00 411 LYS A CA 1
ATOM 3284 C C . LYS A 1 411 ? 3.196 10.895 -8.883 1.00 92.00 411 LYS A C 1
ATOM 3286 O O . LYS A 1 411 ? 3.038 9.757 -8.455 1.00 92.00 411 LYS A O 1
ATOM 3291 N N . GLN A 1 412 ? 4.341 11.305 -9.419 1.00 94.06 412 GLN A N 1
ATOM 3292 C CA . GLN A 1 412 ? 5.576 10.515 -9.378 1.00 94.06 412 GLN A CA 1
ATOM 3293 C C . GLN A 1 412 ? 6.440 10.901 -8.179 1.00 94.06 412 GLN A C 1
ATOM 3295 O O . GLN A 1 412 ? 6.411 12.054 -7.744 1.00 94.06 412 GLN A O 1
ATOM 3300 N N . GLN A 1 413 ? 7.282 9.971 -7.732 1.00 93.25 413 GLN A N 1
ATOM 3301 C CA . GLN A 1 413 ? 8.399 10.292 -6.853 1.00 93.25 413 GLN A CA 1
ATOM 3302 C C . GLN A 1 413 ? 9.373 11.258 -7.544 1.00 93.25 413 GLN A C 1
ATOM 3304 O O . GLN A 1 413 ? 9.649 11.149 -8.747 1.00 93.25 413 GLN A O 1
ATOM 3309 N N . GLU A 1 414 ? 9.950 12.183 -6.782 1.00 90.81 414 GLU A N 1
ATOM 3310 C CA . GLU A 1 414 ? 11.025 13.030 -7.289 1.00 90.81 414 GLU A CA 1
ATOM 3311 C C . GLU A 1 414 ? 12.299 12.192 -7.466 1.00 90.81 414 GLU A C 1
ATOM 3313 O O . GLU A 1 414 ? 12.860 11.667 -6.507 1.00 90.81 414 GLU A O 1
ATOM 3318 N N . THR A 1 415 ? 12.757 12.034 -8.711 1.00 91.06 415 THR A N 1
ATOM 3319 C CA . THR A 1 415 ? 13.969 11.259 -9.000 1.00 91.06 415 THR A CA 1
ATOM 3320 C C . THR A 1 415 ? 14.658 11.675 -10.301 1.00 91.06 415 THR A C 1
ATOM 3322 O O . THR A 1 415 ? 14.024 12.172 -11.244 1.00 91.06 415 THR A O 1
ATOM 3325 N N . THR A 1 416 ? 15.966 11.422 -10.365 1.00 90.25 416 THR A N 1
ATOM 3326 C CA . THR A 1 416 ? 16.789 11.560 -11.574 1.00 90.25 416 THR A CA 1
ATOM 3327 C C . THR A 1 416 ? 16.966 10.192 -12.215 1.00 90.25 416 THR A C 1
ATOM 3329 O O . THR A 1 416 ? 17.433 9.265 -11.558 1.00 90.25 416 THR A O 1
ATOM 3332 N N . LEU A 1 417 ? 16.619 10.070 -13.494 1.00 89.56 417 LEU A N 1
ATOM 3333 C CA . LEU A 1 417 ? 16.743 8.822 -14.241 1.00 89.56 417 LEU A CA 1
ATOM 3334 C C . LEU A 1 417 ? 17.862 8.890 -15.292 1.00 89.56 417 LEU A C 1
ATOM 3336 O O . LEU A 1 417 ? 18.164 9.975 -15.802 1.00 89.56 417 LEU A O 1
ATOM 3340 N N . PRO A 1 418 ? 18.463 7.747 -15.671 1.00 86.88 418 PRO A N 1
ATOM 3341 C CA . PRO A 1 418 ? 19.633 7.716 -16.552 1.00 86.88 418 PRO A CA 1
ATOM 3342 C C . PRO A 1 418 ? 19.441 8.417 -17.902 1.00 86.88 418 PRO A C 1
ATOM 3344 O O . PRO A 1 418 ? 20.370 9.046 -18.408 1.00 86.88 418 PRO A O 1
ATOM 3347 N N . MET A 1 419 ? 18.238 8.339 -18.478 1.00 85.38 419 MET A N 1
ATOM 3348 C CA . MET A 1 419 ? 17.936 8.879 -19.806 1.00 85.38 419 MET A CA 1
ATOM 3349 C C . MET A 1 419 ? 17.315 10.276 -19.768 1.00 85.38 419 MET A C 1
ATOM 3351 O O . MET A 1 419 ? 16.947 10.797 -20.819 1.00 85.38 419 MET A O 1
ATOM 3355 N N . ASP A 1 420 ? 17.214 10.919 -18.599 1.00 87.62 420 ASP A N 1
ATOM 3356 C CA . ASP A 1 420 ? 16.532 12.211 -18.432 1.00 87.62 420 ASP A CA 1
ATOM 3357 C C . ASP A 1 420 ? 17.015 13.293 -19.411 1.00 87.62 420 ASP A C 1
ATOM 3359 O O . ASP A 1 420 ? 16.211 14.092 -19.900 1.00 87.62 420 ASP A O 1
ATOM 3363 N N . ASN A 1 421 ? 18.316 13.294 -19.720 1.00 84.38 421 ASN A N 1
ATOM 3364 C CA . ASN A 1 421 ? 18.973 14.282 -20.579 1.00 84.38 421 ASN A CA 1
ATOM 3365 C C . ASN A 1 421 ? 18.967 13.917 -22.074 1.00 84.38 421 ASN A C 1
ATOM 3367 O O . ASN A 1 421 ? 19.406 14.720 -22.902 1.00 84.38 421 ASN A O 1
ATOM 3371 N N . VAL A 1 422 ? 18.475 12.730 -22.445 1.00 79.19 422 VAL A N 1
ATOM 3372 C CA . VAL A 1 422 ? 18.385 12.326 -23.851 1.00 79.19 422 VAL A CA 1
ATOM 3373 C C . VAL A 1 422 ? 17.374 13.217 -24.563 1.00 79.19 422 VAL A C 1
ATOM 3375 O O . VAL A 1 422 ? 16.234 13.381 -24.123 1.00 79.19 422 VAL A O 1
ATOM 3378 N N . THR A 1 423 ? 17.815 13.822 -25.665 1.00 76.25 423 THR A N 1
ATOM 3379 C CA . THR A 1 423 ? 17.006 14.737 -26.472 1.00 76.25 423 THR A CA 1
ATOM 3380 C C . THR A 1 423 ? 16.263 13.967 -27.558 1.00 76.25 423 THR A C 1
ATOM 3382 O O . THR A 1 423 ? 16.868 13.202 -28.299 1.00 76.25 423 THR A O 1
ATOM 3385 N N . LEU A 1 424 ? 14.958 14.206 -27.671 1.00 72.56 424 LEU A N 1
ATOM 3386 C CA . LEU A 1 424 ? 14.048 13.596 -28.631 1.00 72.56 424 LEU A CA 1
ATOM 3387 C C . LEU A 1 424 ? 13.439 14.670 -29.541 1.00 72.56 424 LEU A C 1
ATOM 3389 O O . LEU A 1 424 ? 13.018 15.733 -29.087 1.00 72.56 424 LEU A O 1
ATOM 3393 N N . TRP A 1 425 ? 13.358 14.386 -30.833 1.00 62.66 425 TRP A N 1
ATOM 3394 C CA . TRP A 1 425 ? 12.637 15.155 -31.838 1.00 62.66 425 TRP A CA 1
ATOM 3395 C C . TRP A 1 425 ? 11.133 14.909 -31.701 1.00 62.66 425 TRP A C 1
ATOM 3397 O O . TRP A 1 425 ? 10.663 13.787 -31.881 1.00 62.66 425 TRP A O 1
ATOM 3407 N N . ILE A 1 426 ? 10.361 15.964 -31.448 1.00 53.84 426 ILE A N 1
ATOM 3408 C CA . ILE A 1 426 ? 8.902 15.890 -31.436 1.00 53.84 426 ILE A CA 1
ATOM 3409 C C . ILE A 1 426 ? 8.376 16.211 -32.835 1.00 53.84 426 ILE A C 1
ATOM 3411 O O . ILE A 1 426 ? 8.608 17.284 -33.401 1.00 53.84 426 ILE A O 1
ATOM 3415 N N . LYS A 1 427 ? 7.621 15.265 -33.381 1.00 51.97 427 LYS A N 1
ATOM 3416 C CA . LYS A 1 427 ? 6.643 15.481 -34.450 1.00 51.97 427 LYS A CA 1
ATOM 3417 C C . LYS A 1 427 ? 5.249 15.200 -33.869 1.00 51.97 427 LYS A C 1
ATOM 3419 O O . LYS A 1 427 ? 5.178 14.514 -32.851 1.00 51.97 427 LYS A O 1
ATOM 3424 N N . PRO A 1 428 ? 4.157 15.709 -34.473 1.00 49.31 428 PRO A N 1
ATOM 3425 C CA . PRO A 1 428 ? 2.816 15.283 -34.091 1.00 49.31 428 PRO A CA 1
ATOM 3426 C C . PRO A 1 428 ? 2.771 13.753 -34.095 1.00 49.31 428 PRO A C 1
ATOM 3428 O O . PRO A 1 428 ? 3.083 13.134 -35.116 1.00 49.31 428 PRO A O 1
ATOM 3431 N N . PHE A 1 429 ? 2.487 13.155 -32.940 1.00 50.69 429 PHE A N 1
ATOM 3432 C CA . PHE A 1 429 ? 2.450 11.706 -32.799 1.00 50.69 429 PHE A CA 1
ATOM 3433 C C . PHE A 1 429 ? 1.317 11.164 -33.679 1.00 50.69 429 PHE A C 1
ATOM 3435 O O . PHE A 1 429 ? 0.163 11.546 -33.519 1.00 50.69 429 PHE A O 1
ATOM 3442 N N . SER A 1 430 ? 1.656 10.323 -34.660 1.00 45.44 430 SER A N 1
ATOM 3443 C CA . SER A 1 430 ? 0.699 9.797 -35.649 1.00 45.44 430 SER A CA 1
ATOM 3444 C C . SER A 1 430 ? -0.085 8.575 -35.169 1.00 45.44 430 SER A C 1
ATOM 3446 O O . SER A 1 430 ? -0.951 8.089 -35.890 1.00 45.44 430 SER A O 1
ATOM 3448 N N . SER A 1 431 ? 0.243 8.045 -33.990 1.00 53.19 431 SER A N 1
ATOM 3449 C CA . SER A 1 431 ? -0.394 6.870 -33.399 1.00 53.19 431 SER A CA 1
ATOM 3450 C C . SER A 1 431 ? -0.944 7.211 -32.022 1.00 53.19 431 SER A C 1
ATOM 3452 O O . SER A 1 431 ? -0.198 7.718 -31.182 1.00 53.19 431 SER A O 1
ATOM 3454 N N . ASN A 1 432 ? -2.217 6.888 -31.795 1.00 59.28 432 ASN A N 1
ATOM 3455 C CA . ASN A 1 432 ? -2.822 6.923 -30.468 1.00 59.28 432 ASN A CA 1
ATOM 3456 C C . ASN A 1 432 ? -2.058 5.956 -29.558 1.00 59.28 432 ASN A C 1
ATOM 3458 O O . ASN A 1 432 ? -1.742 4.837 -29.968 1.00 59.28 432 ASN A O 1
ATOM 3462 N N . MET A 1 433 ? -1.734 6.412 -28.356 1.00 70.19 433 MET A N 1
ATOM 3463 C CA . MET A 1 433 ? -1.030 5.641 -27.345 1.00 70.19 433 MET A CA 1
ATOM 3464 C C . MET A 1 433 ? -1.720 5.845 -26.007 1.00 70.19 433 MET A C 1
ATOM 3466 O O . MET A 1 433 ? -2.117 6.969 -25.699 1.00 70.19 433 MET A O 1
ATOM 3470 N N . THR A 1 434 ? -1.821 4.781 -25.215 1.00 76.56 434 THR A N 1
ATOM 3471 C CA . THR A 1 434 ? -2.375 4.868 -23.864 1.00 76.56 434 THR A CA 1
ATOM 3472 C C . THR A 1 434 ? -1.409 5.581 -22.916 1.00 76.56 434 THR A C 1
ATOM 3474 O O . THR A 1 434 ? -0.192 5.583 -23.125 1.00 76.56 434 THR A O 1
ATOM 3477 N N . LEU A 1 435 ? -1.931 6.191 -21.847 1.00 79.25 435 LEU A N 1
ATOM 3478 C CA . LEU A 1 435 ? -1.093 6.751 -20.777 1.00 79.25 435 LEU A CA 1
ATOM 3479 C C . LEU A 1 435 ? -0.149 5.684 -20.215 1.00 79.25 435 LEU A C 1
ATOM 3481 O O . LEU A 1 435 ? 1.037 5.952 -20.024 1.00 79.25 435 LEU A O 1
ATOM 3485 N N . MET A 1 436 ? -0.666 4.465 -20.040 1.00 82.88 436 MET A N 1
ATOM 3486 C CA . MET A 1 436 ? 0.106 3.312 -19.588 1.00 82.88 436 MET A CA 1
ATOM 3487 C C . MET A 1 436 ? 1.234 2.952 -20.552 1.00 82.88 436 MET A C 1
ATOM 3489 O O . MET A 1 436 ? 2.364 2.732 -20.130 1.00 82.88 436 MET A O 1
ATOM 3493 N N . GLN A 1 437 ? 0.968 2.933 -21.859 1.00 81.38 437 GLN A N 1
ATOM 3494 C CA . GLN A 1 437 ? 1.993 2.650 -22.860 1.00 81.38 437 GLN A CA 1
ATOM 3495 C C . GLN A 1 437 ? 3.114 3.693 -22.817 1.00 81.38 437 GLN A C 1
ATOM 3497 O O . GLN A 1 437 ? 4.287 3.320 -22.818 1.00 81.38 437 GLN A O 1
ATOM 3502 N N . LEU A 1 438 ? 2.787 4.990 -22.737 1.00 82.62 438 LEU A N 1
ATOM 3503 C CA . LEU A 1 438 ? 3.800 6.044 -22.620 1.00 82.62 438 LEU A CA 1
ATOM 3504 C C . LEU A 1 438 ? 4.608 5.901 -21.322 1.00 82.62 438 LEU A C 1
ATOM 3506 O O . LEU A 1 438 ? 5.836 5.997 -21.363 1.00 82.62 438 LEU A O 1
ATOM 3510 N N . LEU A 1 439 ? 3.936 5.643 -20.200 1.00 87.81 439 LEU A N 1
ATOM 3511 C CA . LEU A 1 439 ? 4.568 5.436 -18.899 1.00 87.81 439 LEU A CA 1
ATOM 3512 C C . LEU A 1 439 ? 5.517 4.228 -18.922 1.00 87.81 439 LEU A C 1
ATOM 3514 O O . LEU A 1 439 ? 6.695 4.358 -18.585 1.00 87.81 439 LEU A O 1
ATOM 3518 N N . GLY A 1 440 ? 5.045 3.095 -19.444 1.00 88.50 440 GLY A N 1
ATOM 3519 C CA . GLY A 1 440 ? 5.837 1.890 -19.665 1.00 88.50 440 GLY A CA 1
ATOM 3520 C C . GLY A 1 440 ? 7.047 2.146 -20.557 1.00 88.50 440 GLY A C 1
ATOM 3521 O O . GLY A 1 440 ? 8.144 1.690 -20.246 1.00 88.50 440 GLY A O 1
ATOM 3522 N N . TYR A 1 441 ? 6.909 2.947 -21.619 1.00 84.94 441 TYR A N 1
ATOM 3523 C CA . TYR A 1 441 ? 8.049 3.330 -22.450 1.00 84.94 441 TYR A CA 1
ATOM 3524 C C . TYR A 1 441 ? 9.045 4.240 -21.729 1.00 84.94 441 TYR A C 1
ATOM 3526 O O . TYR A 1 441 ? 10.246 4.061 -21.919 1.00 84.94 441 TYR A O 1
ATOM 3534 N N . ILE A 1 442 ? 8.599 5.178 -20.891 1.00 87.44 442 ILE A N 1
ATOM 3535 C CA . ILE A 1 442 ? 9.504 6.005 -20.077 1.00 87.44 442 ILE A CA 1
ATOM 3536 C C . ILE A 1 442 ? 10.306 5.121 -19.116 1.00 87.44 442 ILE A C 1
ATOM 3538 O O . ILE A 1 442 ? 11.531 5.252 -19.057 1.00 87.44 442 ILE A O 1
ATOM 3542 N N . CYS A 1 443 ? 9.656 4.194 -18.410 1.00 90.62 443 CYS A N 1
ATOM 3543 C CA . CYS A 1 443 ? 10.341 3.255 -17.521 1.00 90.62 443 CYS A CA 1
ATOM 3544 C C . CYS A 1 443 ? 11.296 2.335 -18.298 1.00 90.62 443 CYS A C 1
ATOM 3546 O O . CYS A 1 443 ? 12.459 2.178 -17.928 1.00 90.62 443 CYS A O 1
ATOM 3548 N N . ASN A 1 444 ? 10.842 1.810 -19.438 1.00 87.81 444 ASN A N 1
ATOM 3549 C CA . ASN A 1 444 ? 11.624 0.939 -20.308 1.00 87.81 444 ASN A CA 1
ATOM 3550 C C . ASN A 1 444 ? 12.919 1.609 -20.793 1.00 87.81 444 ASN A C 1
ATOM 3552 O O . ASN A 1 444 ? 13.985 1.007 -20.696 1.00 87.81 444 ASN A O 1
ATOM 3556 N N . LEU A 1 445 ? 12.846 2.869 -21.244 1.00 84.56 445 LEU A N 1
ATOM 3557 C CA . LEU A 1 445 ? 14.021 3.640 -21.667 1.00 84.56 445 LEU A CA 1
ATOM 3558 C C . LEU A 1 445 ? 15.050 3.787 -20.556 1.00 84.56 445 LEU A C 1
ATOM 3560 O O . LEU A 1 445 ? 16.247 3.702 -20.805 1.00 84.56 445 LEU A O 1
ATOM 3564 N N . ASN A 1 446 ? 14.570 4.014 -19.340 1.00 86.00 446 ASN A N 1
ATOM 3565 C CA . ASN A 1 446 ? 15.412 4.206 -18.174 1.00 86.00 446 ASN A CA 1
ATOM 3566 C C . ASN A 1 446 ? 15.847 2.885 -17.530 1.00 86.00 446 ASN A C 1
ATOM 3568 O O . ASN A 1 446 ? 16.450 2.934 -16.467 1.00 86.00 446 ASN A O 1
ATOM 3572 N N . GLY A 1 447 ? 15.539 1.726 -18.131 1.00 83.69 447 GLY A N 1
ATOM 3573 C CA . GLY A 1 447 ? 15.877 0.407 -17.589 1.00 83.69 447 GLY A CA 1
ATOM 3574 C C . GLY A 1 447 ? 15.347 0.162 -16.175 1.00 83.69 447 GLY A C 1
ATOM 3575 O O . GLY A 1 447 ? 15.964 -0.576 -15.413 1.00 83.69 447 GLY A O 1
ATOM 3576 N N . VAL A 1 448 ? 14.239 0.814 -15.823 1.00 88.06 448 VAL A N 1
ATOM 3577 C CA . VAL A 1 448 ? 13.591 0.728 -14.510 1.00 88.06 448 VAL A CA 1
ATOM 3578 C C . VAL A 1 448 ? 12.231 0.054 -14.649 1.00 88.06 448 VAL A C 1
ATOM 3580 O O . VAL A 1 448 ? 11.668 -0.016 -15.746 1.00 88.06 448 VAL A O 1
ATOM 3583 N N . PHE A 1 449 ? 11.683 -0.417 -13.538 1.00 90.81 449 PHE A N 1
ATOM 3584 C CA . PHE A 1 449 ? 10.291 -0.840 -13.457 1.00 90.81 449 PHE A CA 1
ATOM 3585 C C . PHE A 1 449 ? 9.438 0.286 -12.871 1.00 90.81 449 PHE A C 1
ATOM 3587 O O . PHE A 1 449 ? 9.915 1.083 -12.069 1.00 90.81 449 PHE A O 1
ATOM 3594 N N . GLY A 1 450 ? 8.192 0.383 -13.307 1.00 92.62 450 GLY A N 1
ATOM 3595 C CA . GLY A 1 450 ? 7.185 1.253 -12.723 1.00 92.62 450 GLY A CA 1
ATOM 3596 C C . GLY A 1 450 ? 6.389 0.513 -11.660 1.00 92.62 450 GLY A C 1
ATOM 3597 O O . GLY A 1 450 ? 5.941 -0.607 -11.892 1.00 92.62 450 GLY A O 1
ATOM 3598 N N . PHE A 1 451 ? 6.187 1.146 -10.514 1.00 92.81 451 PHE A N 1
ATOM 3599 C CA . PHE A 1 451 ? 5.383 0.604 -9.425 1.00 92.81 451 PHE A CA 1
ATOM 3600 C C . PHE A 1 451 ? 4.565 1.726 -8.801 1.00 92.81 451 PHE A C 1
ATOM 3602 O O . PHE A 1 451 ? 5.090 2.811 -8.570 1.00 92.81 451 PHE A O 1
ATOM 3609 N N . TYR A 1 452 ? 3.287 1.492 -8.524 1.00 93.06 452 TYR A N 1
ATOM 3610 C CA . TYR A 1 452 ? 2.528 2.404 -7.680 1.00 93.06 452 TYR A CA 1
ATOM 3611 C C . TYR A 1 452 ? 2.684 1.976 -6.225 1.00 93.06 452 TYR A C 1
ATOM 3613 O O . TYR A 1 452 ? 2.260 0.885 -5.851 1.00 93.06 452 TYR A O 1
ATOM 3621 N N . ASN A 1 453 ? 3.302 2.829 -5.411 1.00 91.69 453 ASN A N 1
ATOM 3622 C CA . ASN A 1 453 ? 3.512 2.541 -4.005 1.00 91.69 453 ASN A CA 1
ATOM 3623 C C . ASN A 1 453 ? 2.319 3.061 -3.180 1.00 91.69 453 ASN A C 1
ATOM 3625 O O . ASN A 1 453 ? 2.157 4.278 -3.040 1.00 91.69 453 ASN A O 1
ATOM 3629 N N . PRO A 1 454 ? 1.495 2.171 -2.594 1.00 91.38 454 PRO A N 1
ATOM 3630 C CA . PRO A 1 454 ? 0.308 2.577 -1.843 1.00 91.38 454 PRO A CA 1
ATOM 3631 C C . PRO A 1 454 ? 0.645 3.291 -0.523 1.00 91.38 454 PRO A C 1
ATOM 3633 O O . PRO A 1 454 ? -0.189 4.020 0.013 1.00 91.38 454 PRO A O 1
ATOM 3636 N N . HIS A 1 455 ? 1.866 3.129 -0.000 1.00 88.62 455 HIS A N 1
ATOM 3637 C CA . HIS A 1 455 ? 2.312 3.803 1.220 1.00 88.62 455 HIS A CA 1
ATOM 3638 C C . HIS A 1 455 ? 2.598 5.291 0.984 1.00 88.62 455 HIS A C 1
ATOM 3640 O O . HIS A 1 455 ? 2.212 6.134 1.793 1.00 88.62 455 HIS A O 1
ATOM 3646 N N . THR A 1 456 ? 3.252 5.623 -0.132 1.00 89.19 456 THR A N 1
ATOM 3647 C CA . THR A 1 456 ? 3.559 7.012 -0.518 1.00 89.19 456 THR A CA 1
ATOM 3648 C C . THR A 1 456 ? 2.465 7.636 -1.386 1.00 89.19 456 THR A C 1
ATOM 3650 O O . THR A 1 456 ? 2.461 8.853 -1.571 1.00 89.19 456 THR A O 1
ATOM 3653 N N . ALA A 1 457 ? 1.533 6.819 -1.895 1.00 89.88 457 ALA A N 1
ATOM 3654 C CA . ALA A 1 457 ? 0.535 7.175 -2.902 1.00 89.88 457 ALA A CA 1
ATOM 3655 C C . ALA A 1 457 ? 1.165 7.803 -4.162 1.00 89.88 457 ALA A C 1
ATOM 3657 O O . ALA A 1 457 ? 0.605 8.716 -4.772 1.00 89.88 457 ALA A O 1
ATOM 3658 N N . GLN A 1 458 ? 2.352 7.326 -4.546 1.00 92.44 458 GLN A N 1
ATOM 3659 C CA . GLN A 1 458 ? 3.123 7.843 -5.675 1.00 92.44 458 GLN A CA 1
ATOM 3660 C C . GLN A 1 458 ? 3.558 6.727 -6.621 1.00 92.44 458 GLN A C 1
ATOM 3662 O O . GLN A 1 458 ? 3.745 5.574 -6.236 1.00 92.44 458 GLN A O 1
ATOM 3667 N N . PHE A 1 459 ? 3.757 7.096 -7.883 1.00 94.19 459 PHE A N 1
ATOM 3668 C CA . PHE A 1 459 ? 4.446 6.264 -8.852 1.00 94.19 459 PHE A CA 1
ATOM 3669 C C . PHE A 1 459 ? 5.958 6.307 -8.625 1.00 94.19 459 PHE A C 1
ATOM 3671 O O . PHE A 1 459 ? 6.584 7.371 -8.665 1.00 94.19 459 PHE A O 1
ATOM 3678 N N . GLU A 1 460 ? 6.553 5.139 -8.444 1.00 92.88 460 GLU A N 1
ATOM 3679 C CA . GLU A 1 460 ? 7.965 4.940 -8.172 1.00 92.88 460 GLU A CA 1
ATOM 3680 C C . GLU A 1 460 ? 8.662 4.244 -9.345 1.00 92.88 460 GLU A C 1
ATOM 3682 O O . GLU A 1 460 ? 8.130 3.349 -10.005 1.00 92.88 460 GLU A O 1
ATOM 3687 N N . TYR A 1 461 ? 9.894 4.682 -9.597 1.00 91.69 461 TYR A N 1
ATOM 3688 C CA . TYR A 1 461 ? 10.799 4.096 -10.579 1.00 91.69 461 TYR A CA 1
ATOM 3689 C C . TYR A 1 461 ? 11.715 3.123 -9.850 1.00 91.69 461 TYR A C 1
ATOM 3691 O O . TYR A 1 461 ? 12.735 3.508 -9.274 1.00 91.69 461 TYR A O 1
ATOM 3699 N N . VAL A 1 462 ? 11.314 1.864 -9.848 1.00 87.62 462 VAL A N 1
ATOM 3700 C CA . VAL A 1 462 ? 11.968 0.790 -9.121 1.00 87.62 462 VAL A CA 1
ATOM 3701 C C . VAL A 1 462 ? 13.180 0.310 -9.908 1.00 87.62 462 VAL A C 1
ATOM 3703 O O . VAL A 1 462 ? 13.081 -0.215 -11.019 1.00 87.62 462 VAL A O 1
ATOM 3706 N N . THR A 1 463 ? 14.346 0.470 -9.294 1.00 77.56 463 THR A N 1
ATOM 3707 C CA . THR A 1 463 ? 15.566 -0.242 -9.675 1.00 77.56 463 THR A CA 1
ATOM 3708 C C . THR A 1 463 ? 15.950 -1.126 -8.505 1.00 77.56 463 THR A C 1
ATOM 3710 O O . THR A 1 463 ? 16.055 -0.611 -7.391 1.00 77.56 463 THR A O 1
ATOM 3713 N N . PRO A 1 464 ? 16.148 -2.436 -8.708 1.00 64.19 464 PRO A N 1
ATOM 3714 C CA . PRO A 1 464 ? 16.606 -3.295 -7.628 1.00 64.19 464 PRO A CA 1
ATOM 3715 C C . PRO A 1 464 ? 17.951 -2.769 -7.116 1.00 64.19 464 PRO A C 1
ATOM 3717 O O . PRO A 1 464 ? 18.902 -2.668 -7.904 1.00 64.19 464 PRO A O 1
ATOM 3720 N N . PRO A 1 465 ? 18.034 -2.319 -5.854 1.00 58.75 465 PRO A N 1
ATOM 3721 C CA . PRO A 1 465 ? 19.172 -1.528 -5.432 1.00 58.75 465 PRO A CA 1
ATOM 3722 C C . PRO A 1 465 ? 20.374 -2.426 -5.132 1.00 58.75 465 PRO A C 1
ATOM 3724 O O . PRO A 1 465 ? 20.234 -3.580 -4.739 1.00 58.75 465 PRO A O 1
ATOM 3727 N N . GLY A 1 466 ? 21.578 -1.852 -5.190 1.00 58.50 466 GLY A N 1
ATOM 3728 C CA . GLY A 1 466 ? 22.769 -2.435 -4.558 1.00 58.50 466 GLY A CA 1
ATOM 3729 C C . GLY A 1 466 ? 22.764 -2.260 -3.033 1.00 58.50 466 GLY A C 1
ATOM 3730 O O . GLY A 1 466 ? 23.760 -1.801 -2.480 1.00 58.50 466 GLY A O 1
ATOM 3731 N N . VAL A 1 467 ? 21.627 -2.515 -2.381 1.00 67.25 467 VAL A N 1
ATOM 3732 C CA . VAL A 1 467 ? 21.449 -2.443 -0.921 1.00 67.25 467 VAL A CA 1
ATOM 3733 C C . VAL A 1 467 ? 21.665 -3.814 -0.293 1.00 67.25 467 VAL A C 1
ATOM 3735 O O . VAL A 1 467 ? 21.581 -4.837 -0.971 1.00 67.25 467 VAL A O 1
ATOM 3738 N N . THR A 1 468 ? 21.939 -3.837 1.011 1.00 79.75 468 THR A N 1
ATOM 3739 C CA . THR A 1 468 ? 21.985 -5.083 1.782 1.00 79.75 468 THR A CA 1
ATOM 3740 C C . THR A 1 468 ? 20.619 -5.773 1.708 1.00 79.75 468 THR A C 1
ATOM 3742 O O . THR A 1 468 ? 19.620 -5.127 2.038 1.00 79.75 468 THR A O 1
ATOM 3745 N N . PRO A 1 469 ? 20.554 -7.047 1.281 1.00 86.81 469 PRO A N 1
ATOM 3746 C CA . PRO A 1 469 ? 19.314 -7.813 1.279 1.00 86.81 469 PRO A CA 1
ATOM 3747 C C . PRO A 1 469 ? 18.690 -7.866 2.673 1.00 86.81 469 PRO A C 1
ATOM 3749 O O . PRO A 1 469 ? 19.407 -7.964 3.671 1.00 86.81 469 PRO A O 1
ATOM 3752 N N . TYR A 1 470 ? 17.362 -7.835 2.744 1.00 88.44 470 TYR A N 1
ATOM 3753 C CA . TYR A 1 470 ? 16.666 -8.131 3.991 1.00 88.44 470 TYR A CA 1
ATOM 3754 C C . TYR A 1 470 ? 16.622 -9.641 4.210 1.00 88.44 470 TYR A C 1
ATOM 3756 O O . TYR A 1 470 ? 16.084 -10.380 3.383 1.00 88.44 470 TYR A O 1
ATOM 3764 N N . GLU A 1 471 ? 17.209 -10.108 5.309 1.00 88.94 471 GLU A N 1
ATOM 3765 C CA . GLU A 1 471 ? 17.198 -11.526 5.647 1.00 88.94 471 GLU A CA 1
ATOM 3766 C C . GLU A 1 471 ? 15.822 -11.916 6.187 1.00 88.94 471 GLU A C 1
ATOM 3768 O O . GLU A 1 471 ? 15.449 -11.530 7.291 1.00 88.94 471 GLU A O 1
ATOM 3773 N N . VAL A 1 47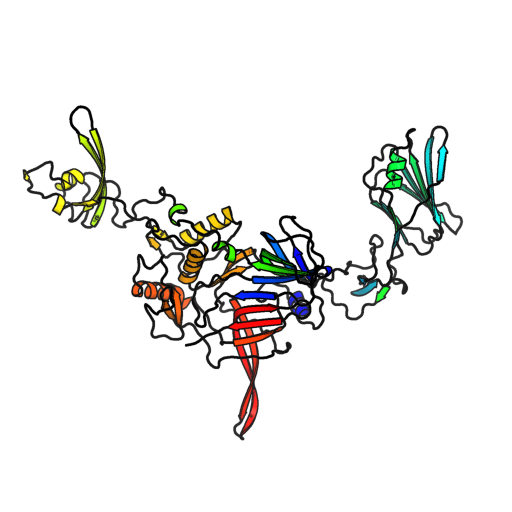2 ? 15.074 -12.704 5.413 1.00 85.56 472 VAL A N 1
ATOM 3774 C CA . VAL A 1 472 ? 13.751 -13.193 5.824 1.00 85.56 472 VAL A CA 1
ATOM 3775 C C . VAL A 1 472 ? 13.836 -14.398 6.766 1.00 85.56 472 VAL A C 1
ATOM 3777 O O . VAL A 1 472 ? 12.811 -14.831 7.250 1.00 85.56 472 VAL A O 1
ATOM 3780 N N . GLY A 1 473 ? 15.037 -14.888 7.103 1.00 67.56 473 GLY A N 1
ATOM 3781 C CA . GLY A 1 473 ? 15.292 -15.881 8.159 1.00 67.56 473 GLY A CA 1
ATOM 3782 C C . GLY A 1 473 ? 14.750 -17.299 7.902 1.00 67.56 473 GLY A C 1
ATOM 3783 O O . GLY A 1 473 ? 13.868 -17.510 7.082 1.00 67.56 473 GLY A O 1
ATOM 3784 N N . ARG A 1 474 ? 15.285 -18.298 8.629 1.00 57.47 474 ARG A N 1
ATOM 3785 C CA . ARG A 1 474 ? 14.757 -19.687 8.682 1.00 57.47 474 ARG A CA 1
ATOM 3786 C C . ARG A 1 474 ? 13.568 -19.866 9.631 1.00 57.47 474 ARG A C 1
ATOM 3788 O O . ARG A 1 474 ? 12.976 -20.935 9.650 1.00 57.47 474 ARG A O 1
ATOM 3795 N N . ASN A 1 475 ? 13.250 -18.853 10.435 1.00 49.41 475 ASN A N 1
ATOM 3796 C CA . ASN A 1 475 ? 12.233 -18.944 11.489 1.00 49.41 475 ASN A CA 1
ATOM 3797 C C . ASN A 1 475 ? 10.799 -19.061 10.951 1.00 49.41 475 ASN A C 1
ATOM 3799 O O . ASN A 1 475 ? 9.879 -19.236 11.737 1.00 49.41 475 ASN A O 1
ATOM 3803 N N . TYR A 1 476 ? 10.608 -18.948 9.639 1.00 57.41 476 TYR A N 1
ATOM 3804 C CA . TYR A 1 476 ? 9.322 -19.150 8.987 1.00 57.41 476 TYR A CA 1
ATOM 3805 C C . TYR A 1 476 ? 9.387 -20.472 8.250 1.00 57.41 476 TYR A C 1
ATOM 3807 O O . TYR A 1 476 ? 10.366 -20.712 7.543 1.00 57.41 476 TYR A O 1
ATOM 3815 N N . ASP A 1 477 ? 8.359 -21.303 8.410 1.00 59.81 477 ASP A N 1
ATOM 3816 C CA . ASP A 1 477 ? 8.179 -22.529 7.637 1.00 59.81 477 ASP A CA 1
ATOM 3817 C C . ASP A 1 477 ? 8.138 -22.177 6.141 1.00 59.81 477 ASP A C 1
ATOM 3819 O O . ASP A 1 477 ? 7.093 -21.870 5.566 1.00 59.81 477 ASP A O 1
ATOM 3823 N N . MET A 1 478 ? 9.317 -22.142 5.521 1.00 69.44 478 MET A N 1
ATOM 3824 C CA . MET A 1 478 ? 9.485 -21.954 4.091 1.00 69.44 478 MET A CA 1
ATOM 3825 C C . MET A 1 478 ? 9.141 -23.282 3.426 1.00 69.44 478 MET A C 1
ATOM 3827 O O . MET A 1 478 ? 9.951 -24.209 3.412 1.00 69.44 478 MET A O 1
ATOM 3831 N N . ASP A 1 479 ? 7.919 -23.385 2.914 1.00 67.69 479 ASP A N 1
ATOM 3832 C CA . ASP A 1 479 ? 7.451 -24.551 2.169 1.00 67.69 479 ASP A CA 1
ATOM 3833 C C . ASP A 1 479 ? 7.695 -24.352 0.664 1.00 67.69 479 ASP A C 1
ATOM 3835 O O . ASP A 1 479 ? 7.592 -23.241 0.144 1.00 67.69 479 ASP A O 1
ATOM 3839 N N . GLY A 1 480 ? 8.027 -25.426 -0.051 1.00 70.81 480 GLY A N 1
ATOM 3840 C CA . GLY A 1 480 ? 8.117 -25.404 -1.515 1.00 70.81 480 GLY A CA 1
ATOM 3841 C C . GLY A 1 480 ? 9.136 -24.422 -2.114 1.00 70.81 480 GLY A C 1
ATOM 3842 O O . GLY A 1 480 ? 8.856 -23.832 -3.156 1.00 70.81 480 GLY A O 1
ATOM 3843 N N . VAL A 1 481 ? 10.301 -24.231 -1.481 1.00 85.88 481 VAL A N 1
ATOM 3844 C CA . VAL A 1 481 ? 11.371 -23.371 -2.021 1.00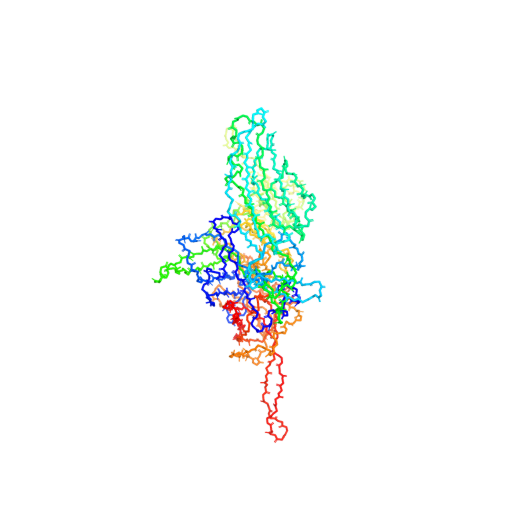 85.88 481 VAL A CA 1
ATOM 3845 C C . VAL A 1 481 ? 11.988 -23.994 -3.275 1.00 85.88 481 VAL A C 1
ATOM 3847 O O . VAL A 1 481 ? 12.599 -25.060 -3.214 1.00 85.88 481 VAL A O 1
ATOM 3850 N N . GLU A 1 482 ? 11.899 -23.288 -4.398 1.00 90.88 482 GLU A N 1
ATOM 3851 C CA . GLU A 1 482 ? 12.600 -23.608 -5.642 1.00 90.88 482 GLU A CA 1
ATOM 3852 C C . GLU A 1 482 ? 13.579 -22.478 -5.965 1.00 90.88 482 GLU A C 1
ATOM 3854 O O . GLU A 1 482 ? 13.201 -21.307 -5.969 1.00 90.88 482 GLU A O 1
ATOM 3859 N N . TYR A 1 483 ? 14.833 -22.803 -6.271 1.00 90.62 483 TYR A N 1
ATOM 3860 C CA . TYR A 1 483 ? 15.819 -21.817 -6.710 1.00 90.62 483 TYR A CA 1
ATOM 3861 C C . TYR A 1 483 ? 16.719 -22.376 -7.810 1.00 90.62 483 TYR A C 1
ATOM 3863 O O . TYR A 1 483 ? 16.933 -23.582 -7.914 1.00 90.62 483 TYR A O 1
ATOM 3871 N N . SER A 1 484 ? 17.237 -21.482 -8.649 1.00 90.00 484 SER A N 1
ATOM 3872 C CA . SER A 1 484 ? 18.196 -21.828 -9.700 1.00 90.00 484 SER A CA 1
ATOM 3873 C C . SER A 1 484 ? 19.628 -21.862 -9.161 1.00 90.00 484 SER A C 1
ATOM 3875 O O . SER A 1 484 ? 20.006 -21.036 -8.331 1.00 90.00 484 SER A O 1
ATOM 3877 N N . ASP A 1 485 ? 20.460 -22.757 -9.699 1.00 85.94 485 ASP A N 1
ATOM 3878 C CA . ASP A 1 485 ? 21.911 -22.752 -9.455 1.00 85.94 485 ASP A CA 1
ATOM 3879 C C . ASP A 1 485 ? 22.610 -21.539 -10.087 1.00 85.94 485 ASP A C 1
ATOM 3881 O O . ASP A 1 485 ? 23.690 -21.129 -9.653 1.00 85.94 485 ASP A O 1
ATOM 3885 N N . ASN A 1 486 ? 21.993 -20.951 -11.115 1.00 88.75 486 ASN A N 1
ATOM 3886 C CA . ASN A 1 486 ? 22.545 -19.824 -11.849 1.00 88.75 486 ASN A CA 1
ATOM 3887 C C . ASN A 1 486 ? 22.035 -18.499 -11.285 1.00 88.75 486 ASN A C 1
ATOM 3889 O O . ASN A 1 486 ? 20.832 -18.265 -11.178 1.00 88.75 486 ASN A O 1
ATOM 3893 N N . VAL A 1 487 ? 22.964 -17.586 -11.016 1.00 90.00 487 VAL A N 1
ATOM 3894 C CA . VAL A 1 487 ? 22.648 -16.205 -10.644 1.00 90.00 487 VAL A CA 1
ATOM 3895 C C . VAL A 1 487 ? 22.454 -15.380 -11.913 1.00 90.00 487 VAL A C 1
ATOM 3897 O O . VAL A 1 487 ? 23.339 -15.328 -12.769 1.00 90.00 487 VAL A O 1
ATOM 3900 N N . TYR A 1 488 ? 21.317 -14.693 -12.021 1.00 90.62 488 TYR A N 1
ATOM 3901 C CA . TYR A 1 488 ? 21.140 -13.649 -13.020 1.00 90.62 488 TYR A CA 1
ATOM 3902 C C . TYR A 1 488 ? 21.946 -12.423 -12.598 1.00 90.62 488 TYR A C 1
ATOM 3904 O O . TYR A 1 488 ? 21.792 -11.924 -11.486 1.00 90.62 488 TYR A O 1
ATOM 3912 N N . GLU A 1 489 ? 22.781 -11.913 -13.496 1.00 89.25 489 GLU A N 1
ATOM 3913 C CA . GLU A 1 489 ? 23.472 -10.634 -13.353 1.00 89.25 489 GLU A CA 1
ATOM 3914 C C . GLU A 1 489 ? 23.405 -9.933 -14.707 1.00 89.25 489 GLU A C 1
ATOM 3916 O O . GLU A 1 489 ? 23.934 -10.445 -15.695 1.00 89.25 489 GLU A O 1
ATOM 3921 N N . CYS A 1 490 ? 22.710 -8.796 -14.770 1.00 87.19 490 CYS A N 1
ATOM 3922 C CA . CYS A 1 490 ? 22.538 -8.050 -16.013 1.00 87.19 490 CYS A CA 1
ATOM 3923 C C . CYS A 1 490 ? 23.890 -7.511 -16.502 1.00 87.19 490 CYS A C 1
ATOM 3925 O O . CYS A 1 490 ? 24.402 -6.535 -15.957 1.00 87.19 490 CYS A O 1
ATOM 3927 N N . LYS A 1 491 ? 24.455 -8.111 -17.555 1.00 86.12 491 LYS A N 1
ATOM 3928 C CA . LYS A 1 491 ? 25.734 -7.677 -18.144 1.00 86.12 491 LYS A CA 1
ATOM 3929 C C . LYS A 1 491 ? 25.567 -6.692 -19.288 1.00 86.12 491 LYS A C 1
ATOM 3931 O O . LYS A 1 491 ? 26.509 -5.971 -19.598 1.00 86.12 491 LYS A O 1
ATOM 3936 N N . ALA A 1 492 ? 24.395 -6.676 -19.921 1.00 87.06 492 ALA A N 1
ATOM 3937 C CA . ALA A 1 492 ? 24.091 -5.802 -21.044 1.00 87.06 492 ALA A CA 1
ATOM 3938 C C . ALA A 1 492 ? 22.591 -5.700 -21.327 1.00 87.06 492 ALA A C 1
ATOM 3940 O O . ALA A 1 492 ? 21.777 -6.365 -20.686 1.00 87.06 492 ALA A O 1
ATOM 3941 N N . PHE A 1 493 ? 22.235 -4.855 -22.294 1.00 87.69 493 PHE A N 1
ATOM 3942 C CA . PHE A 1 493 ? 20.863 -4.673 -22.750 1.00 87.69 493 PHE A CA 1
ATOM 3943 C C . PHE A 1 493 ? 20.684 -5.131 -24.194 1.00 87.69 493 PHE A C 1
ATOM 3945 O O . PHE A 1 493 ? 21.547 -4.875 -25.033 1.00 87.69 493 PHE A O 1
ATOM 3952 N N . ASP A 1 494 ? 19.535 -5.739 -24.479 1.00 89.00 494 ASP A N 1
ATOM 3953 C CA . ASP A 1 494 ? 19.082 -6.068 -25.830 1.00 89.00 494 ASP A CA 1
ATOM 3954 C C . ASP A 1 494 ? 17.887 -5.199 -26.224 1.00 89.00 494 ASP A C 1
ATOM 3956 O O . ASP A 1 494 ? 17.102 -4.768 -25.381 1.00 89.00 494 ASP A O 1
ATOM 3960 N N . ILE A 1 495 ? 17.715 -4.980 -27.524 1.00 89.56 495 ILE A N 1
ATOM 3961 C CA . ILE A 1 495 ? 16.545 -4.317 -28.094 1.00 89.56 495 ILE A CA 1
ATOM 3962 C C . ILE A 1 495 ? 15.616 -5.374 -28.678 1.00 89.56 495 ILE A C 1
ATOM 3964 O O . ILE A 1 495 ? 16.018 -6.142 -29.557 1.00 89.56 495 ILE A O 1
ATOM 3968 N N . ILE A 1 496 ? 14.364 -5.370 -28.229 1.00 90.38 496 ILE A N 1
ATOM 3969 C CA . ILE A 1 496 ? 13.296 -6.251 -28.716 1.00 90.38 496 ILE A CA 1
ATOM 3970 C C . ILE A 1 496 ? 12.169 -5.446 -29.369 1.00 90.38 496 ILE A C 1
ATOM 3972 O O . ILE A 1 496 ? 11.982 -4.265 -29.073 1.00 90.38 496 ILE A O 1
ATOM 3976 N N . ASP A 1 497 ? 11.404 -6.063 -30.265 1.00 88.06 497 ASP A N 1
ATOM 3977 C CA . ASP A 1 497 ? 10.166 -5.479 -30.785 1.00 88.06 497 ASP A CA 1
ATOM 3978 C C . ASP A 1 497 ? 9.006 -5.591 -29.770 1.00 88.06 497 ASP A C 1
ATOM 3980 O O . ASP A 1 497 ? 9.168 -6.062 -28.643 1.00 88.06 497 ASP A O 1
ATOM 3984 N N . SER A 1 498 ? 7.809 -5.134 -30.153 1.00 81.81 498 SER A N 1
ATOM 3985 C CA . SER A 1 498 ? 6.611 -5.214 -29.301 1.00 81.81 498 SER A CA 1
ATOM 3986 C C . SER A 1 498 ? 6.137 -6.642 -29.021 1.00 81.81 498 SER A C 1
ATOM 3988 O O . SER A 1 498 ? 5.370 -6.835 -28.084 1.00 81.81 498 SER A O 1
ATOM 3990 N N . ASN A 1 499 ? 6.570 -7.614 -29.825 1.00 83.81 499 ASN A N 1
ATOM 3991 C CA . ASN A 1 499 ? 6.208 -9.025 -29.722 1.00 83.81 499 ASN A CA 1
ATOM 3992 C C . ASN A 1 499 ? 7.298 -9.850 -29.010 1.00 83.81 499 ASN A C 1
ATOM 3994 O O . ASN A 1 499 ? 7.172 -11.067 -28.931 1.00 83.81 499 ASN A O 1
ATOM 3998 N N . GLY A 1 500 ? 8.377 -9.215 -28.537 1.00 84.06 500 GLY A N 1
ATOM 3999 C CA . GLY A 1 500 ? 9.495 -9.890 -27.875 1.00 84.06 500 GLY A CA 1
ATOM 4000 C C . GLY A 1 500 ? 10.585 -10.417 -28.812 1.00 84.06 500 GLY A C 1
ATOM 4001 O O . GLY A 1 500 ? 11.542 -11.025 -28.339 1.00 84.06 500 GLY A O 1
ATOM 4002 N N . ASN A 1 501 ? 10.505 -10.175 -30.126 1.00 89.44 501 ASN A N 1
ATOM 4003 C CA . ASN A 1 501 ? 11.550 -10.620 -31.048 1.00 89.44 501 ASN A CA 1
ATOM 4004 C C . ASN A 1 501 ? 12.789 -9.731 -30.926 1.00 89.44 501 ASN A C 1
ATOM 4006 O O . ASN A 1 501 ? 12.682 -8.504 -30.916 1.00 89.44 501 ASN A O 1
ATOM 4010 N N . SER A 1 502 ? 13.977 -10.337 -30.905 1.00 90.12 502 SER A N 1
ATOM 4011 C CA . SER A 1 502 ? 15.240 -9.594 -30.886 1.00 90.12 502 SER A CA 1
ATOM 4012 C C . SER A 1 502 ? 15.422 -8.775 -32.169 1.00 90.12 502 SER A C 1
ATOM 4014 O O . SER A 1 502 ? 15.386 -9.313 -33.275 1.00 90.12 502 SER A O 1
ATOM 4016 N N . LEU A 1 503 ? 15.632 -7.467 -32.012 1.00 91.12 503 LEU A N 1
ATOM 4017 C CA . LEU A 1 503 ? 15.971 -6.534 -33.090 1.00 91.12 503 LEU A CA 1
ATOM 4018 C C . LEU A 1 503 ? 17.465 -6.223 -33.118 1.00 91.12 503 LEU A C 1
ATOM 4020 O O . LEU A 1 503 ? 18.045 -6.057 -34.188 1.00 91.12 503 LEU A O 1
ATOM 4024 N N . GLN A 1 504 ? 18.079 -6.117 -31.942 1.00 90.12 504 GLN A N 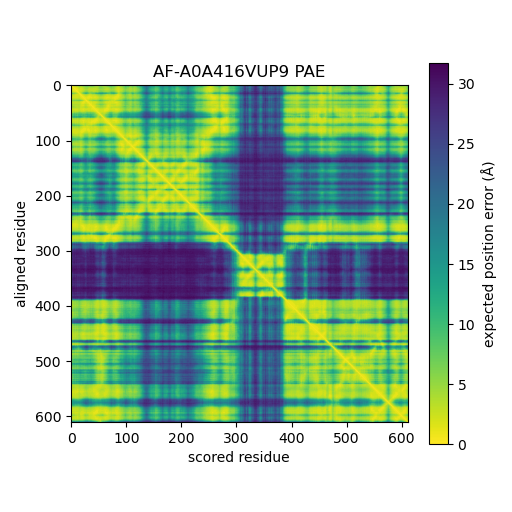1
ATOM 4025 C CA . GLN A 1 504 ? 19.509 -5.898 -31.789 1.00 90.12 504 GLN A CA 1
ATOM 4026 C C . GLN A 1 504 ? 19.951 -6.492 -30.457 1.00 90.12 504 GLN A C 1
ATOM 4028 O O . GLN A 1 504 ? 19.463 -6.079 -29.410 1.00 90.12 504 GLN A O 1
ATOM 4033 N N . GLY A 1 505 ? 20.868 -7.453 -30.503 1.00 83.56 505 GLY A N 1
ATOM 4034 C CA . GLY A 1 505 ? 21.397 -8.108 -29.312 1.00 83.56 505 GLY A CA 1
ATOM 4035 C C . GLY A 1 505 ? 22.859 -7.770 -29.047 1.00 83.56 505 GLY A C 1
ATOM 4036 O O . GLY A 1 505 ? 23.574 -7.288 -29.933 1.00 83.56 505 GLY A O 1
ATOM 4037 N N . THR A 1 506 ? 23.295 -8.071 -27.832 1.00 80.50 506 THR A N 1
ATOM 4038 C CA . THR A 1 506 ? 24.697 -8.110 -27.410 1.00 80.50 506 THR A CA 1
ATOM 4039 C C . THR A 1 506 ? 25.193 -9.552 -27.230 1.00 80.50 506 THR A C 1
ATOM 4041 O O . THR A 1 506 ? 24.405 -10.481 -27.033 1.00 80.50 506 THR A O 1
ATOM 4044 N N . ALA A 1 507 ? 26.512 -9.747 -27.304 1.00 83.88 507 ALA A N 1
ATOM 4045 C CA . ALA A 1 507 ? 27.152 -11.026 -26.991 1.00 83.88 507 ALA A CA 1
ATOM 4046 C C . ALA A 1 507 ? 27.259 -11.275 -25.474 1.00 83.88 507 ALA A C 1
ATOM 4048 O O . ALA A 1 507 ? 27.390 -12.422 -25.051 1.00 83.88 507 ALA A O 1
ATOM 4049 N N . ASP A 1 508 ? 27.190 -10.218 -24.661 1.00 83.88 508 ASP A N 1
ATOM 4050 C CA . ASP A 1 508 ? 27.320 -10.311 -23.208 1.00 83.88 508 ASP A CA 1
ATOM 4051 C C . ASP A 1 508 ? 26.003 -10.778 -22.565 1.00 83.88 508 ASP A C 1
ATOM 4053 O O . ASP A 1 508 ? 24.994 -10.075 -22.591 1.00 83.88 508 ASP A O 1
ATOM 4057 N N . LYS A 1 509 ? 26.005 -11.977 -21.971 1.00 85.69 509 LYS A N 1
ATOM 4058 C CA . LYS A 1 509 ? 24.838 -12.592 -21.313 1.00 85.69 509 LYS A CA 1
ATOM 4059 C C . LYS A 1 509 ? 25.119 -12.907 -19.834 1.00 85.69 509 LYS A C 1
ATOM 4061 O O . LYS A 1 509 ? 26.275 -13.213 -19.496 1.00 85.69 509 LYS A O 1
ATOM 4066 N N . PRO A 1 510 ? 24.113 -12.879 -18.938 1.00 86.81 510 PRO A N 1
ATOM 4067 C CA . PRO A 1 510 ? 22.701 -12.509 -19.148 1.00 86.81 510 PRO A CA 1
ATOM 4068 C C . PRO A 1 510 ? 22.473 -11.041 -19.539 1.00 86.81 510 PRO A C 1
ATOM 4070 O O . PRO A 1 510 ? 23.244 -10.168 -19.140 1.00 86.81 510 PRO A O 1
ATOM 4073 N N . SER A 1 511 ? 21.409 -10.759 -20.297 1.00 86.06 511 SER A N 1
ATOM 4074 C CA . SER A 1 511 ? 21.028 -9.402 -20.716 1.00 86.06 511 SER A CA 1
ATOM 4075 C C . SER A 1 511 ? 19.576 -9.073 -20.366 1.00 86.06 511 SER A C 1
ATOM 4077 O O . SER A 1 511 ? 18.706 -9.944 -20.374 1.00 86.06 511 SER A O 1
ATOM 4079 N N . MET A 1 512 ? 19.309 -7.795 -20.095 1.00 87.50 512 MET A N 1
ATOM 4080 C CA . MET A 1 512 ? 17.956 -7.274 -19.898 1.00 87.50 512 MET A CA 1
ATOM 4081 C C . MET A 1 512 ? 17.390 -6.763 -21.223 1.00 87.50 512 MET A C 1
ATOM 4083 O O . MET A 1 512 ? 18.079 -6.090 -21.989 1.00 87.50 512 MET A O 1
ATOM 4087 N N . SER A 1 513 ? 16.120 -7.037 -21.500 1.00 87.88 513 SER A N 1
ATOM 4088 C CA . SER A 1 513 ? 15.488 -6.587 -22.743 1.00 87.88 513 SER A CA 1
ATOM 4089 C C . SER A 1 513 ? 14.823 -5.214 -22.592 1.00 87.88 513 SER A C 1
ATOM 4091 O O . SER A 1 513 ? 14.114 -4.937 -21.622 1.00 87.88 513 SER A O 1
ATOM 4093 N N . VAL A 1 514 ? 15.019 -4.352 -23.588 1.00 87.75 514 VAL A N 1
ATOM 4094 C CA . VAL A 1 514 ? 14.413 -3.022 -23.718 1.00 87.75 514 VAL A CA 1
ATOM 4095 C C . VAL A 1 514 ? 13.551 -3.013 -24.980 1.00 87.75 514 VAL A C 1
ATOM 4097 O O . VAL A 1 514 ? 13.997 -3.406 -26.059 1.00 87.75 514 VAL A O 1
ATOM 4100 N N . LYS A 1 515 ? 12.290 -2.589 -24.867 1.00 88.75 515 LYS A N 1
ATOM 4101 C CA . LYS A 1 515 ? 11.355 -2.573 -25.991 1.00 88.75 515 LYS A CA 1
ATOM 4102 C C . LYS A 1 515 ? 11.717 -1.404 -26.897 1.00 88.75 515 LYS A C 1
ATOM 4104 O O . LYS A 1 515 ? 11.921 -0.279 -26.442 1.00 88.75 515 LYS A O 1
ATOM 4109 N N . TYR A 1 516 ? 11.751 -1.645 -28.202 1.00 86.50 516 TYR A N 1
ATOM 4110 C CA . TYR A 1 516 ? 12.003 -0.612 -29.198 1.00 86.50 516 TYR A CA 1
ATOM 4111 C C . TYR A 1 516 ? 10.797 0.323 -29.303 1.00 86.50 516 TYR A C 1
ATOM 4113 O O . TYR A 1 516 ? 9.882 0.149 -30.114 1.00 86.50 516 TYR A O 1
ATOM 4121 N N . SER A 1 517 ? 10.774 1.292 -28.392 1.00 77.06 517 SER A N 1
ATOM 4122 C CA . SER A 1 517 ? 9.642 2.176 -28.178 1.00 77.06 517 SER A CA 1
ATOM 4123 C C . SER A 1 517 ? 9.428 3.118 -29.355 1.00 77.06 517 SER A C 1
ATOM 4125 O O . SER A 1 517 ? 10.345 3.472 -30.102 1.00 77.06 517 SER A O 1
ATOM 4127 N N . PHE A 1 518 ? 8.191 3.585 -29.498 1.00 71.94 518 PHE A N 1
ATOM 4128 C CA . PHE A 1 518 ? 7.862 4.633 -30.461 1.00 71.94 518 PHE A CA 1
ATOM 4129 C C . PHE A 1 518 ? 8.663 5.932 -30.240 1.00 71.94 518 PHE A C 1
ATOM 4131 O O . PHE A 1 518 ? 8.965 6.609 -31.218 1.00 71.94 518 PHE A O 1
ATOM 4138 N N . LEU A 1 519 ? 9.059 6.239 -28.993 1.00 73.38 519 LEU A N 1
ATOM 4139 C CA . LEU A 1 519 ? 9.885 7.405 -28.656 1.00 73.38 519 LEU A CA 1
ATOM 4140 C C . LEU A 1 519 ? 11.245 7.359 -29.364 1.00 73.38 519 LEU A C 1
ATOM 4142 O O . LEU A 1 519 ? 11.759 8.399 -29.777 1.00 73.38 519 LEU A O 1
ATOM 4146 N N . LEU A 1 520 ? 11.807 6.158 -29.529 1.00 73.00 520 LEU A N 1
ATOM 4147 C CA . LEU A 1 520 ? 13.112 5.944 -30.151 1.00 73.00 520 LEU A CA 1
ATOM 4148 C C . LEU A 1 520 ? 13.026 5.645 -31.644 1.00 73.00 520 LEU A C 1
ATOM 4150 O O . LEU A 1 520 ? 13.814 6.187 -32.419 1.00 73.00 520 LEU A O 1
ATOM 4154 N N . LYS A 1 521 ? 12.085 4.788 -32.059 1.00 73.06 521 LYS A N 1
ATOM 4155 C CA . LYS A 1 521 ? 12.119 4.148 -33.387 1.00 73.06 521 LYS A CA 1
ATOM 4156 C C . LYS A 1 521 ? 11.996 5.091 -34.574 1.00 73.06 521 LYS A C 1
ATOM 4158 O O . LYS A 1 521 ? 12.333 4.744 -35.700 1.00 73.06 521 LYS A O 1
ATOM 4163 N N . GLU A 1 522 ? 11.484 6.288 -34.331 1.00 68.94 522 GLU A N 1
ATOM 4164 C CA . GLU A 1 522 ? 11.308 7.304 -35.362 1.00 68.94 522 GLU A CA 1
ATOM 4165 C C . GLU A 1 522 ? 12.550 8.181 -35.569 1.00 68.94 522 GLU A C 1
ATOM 4167 O O . GLU A 1 522 ? 12.559 9.024 -36.470 1.00 68.94 522 GLU A O 1
ATOM 4172 N N . GLN A 1 523 ? 13.567 8.011 -34.722 1.00 67.81 523 GLN A N 1
ATOM 4173 C CA . GLN A 1 523 ? 14.736 8.887 -34.635 1.00 67.81 523 GLN A CA 1
ATOM 4174 C C . GLN A 1 523 ? 16.056 8.118 -34.664 1.00 67.81 523 GLN A C 1
ATOM 4176 O O . GLN A 1 523 ? 17.028 8.595 -35.241 1.00 67.81 523 GLN A O 1
ATOM 4181 N N . TYR A 1 524 ? 16.070 6.933 -34.062 1.00 76.06 524 TYR A N 1
ATOM 4182 C CA . TYR A 1 524 ? 17.254 6.114 -33.859 1.00 76.06 524 TYR A CA 1
ATOM 4183 C C . TYR A 1 524 ? 17.007 4.716 -34.402 1.00 76.06 524 TYR A C 1
ATOM 4185 O O . TYR A 1 524 ? 15.934 4.147 -34.188 1.00 76.06 524 TYR A O 1
ATOM 4193 N N . THR A 1 525 ? 17.996 4.146 -35.087 1.00 84.81 525 THR A N 1
ATOM 4194 C CA . THR A 1 525 ? 17.957 2.726 -35.453 1.00 84.81 525 THR A CA 1
ATOM 4195 C C . THR A 1 525 ? 18.131 1.856 -34.200 1.00 84.81 525 THR A C 1
ATOM 4197 O O . THR A 1 525 ? 18.668 2.343 -33.203 1.00 84.81 525 THR A O 1
ATOM 4200 N N . PRO A 1 526 ? 17.751 0.563 -34.212 1.00 86.94 526 PRO A N 1
ATOM 4201 C CA . PRO A 1 526 ? 18.017 -0.329 -33.079 1.00 86.94 526 PRO A CA 1
ATOM 4202 C C . PRO A 1 526 ? 19.499 -0.354 -32.652 1.00 86.94 526 PRO A C 1
ATOM 4204 O O . PRO A 1 526 ? 19.794 -0.419 -31.460 1.00 86.94 526 PRO A O 1
ATOM 4207 N N . ALA A 1 527 ? 20.428 -0.227 -33.609 1.00 85.00 527 ALA A N 1
ATOM 4208 C CA . ALA A 1 527 ? 21.871 -0.163 -33.362 1.00 85.00 527 ALA A CA 1
ATOM 4209 C C . ALA A 1 527 ? 22.317 1.141 -32.667 1.00 85.00 527 ALA A C 1
ATOM 4211 O O . ALA A 1 527 ? 23.192 1.125 -31.795 1.00 85.00 527 ALA A O 1
ATOM 4212 N N . ASP A 1 528 ? 21.692 2.273 -32.998 1.00 82.88 528 ASP A N 1
ATOM 4213 C CA . ASP A 1 528 ? 21.934 3.532 -32.286 1.00 82.88 528 ASP A CA 1
ATOM 4214 C C . ASP A 1 528 ? 21.349 3.460 -30.868 1.00 82.88 528 ASP A C 1
ATOM 4216 O O . ASP A 1 528 ? 21.998 3.854 -29.901 1.00 82.88 528 ASP A O 1
ATOM 4220 N N . CYS A 1 529 ? 20.143 2.894 -30.726 1.00 82.38 529 CYS A N 1
ATOM 4221 C CA . CYS A 1 529 ? 19.465 2.747 -29.439 1.00 82.38 529 CYS A CA 1
ATOM 4222 C C . CYS A 1 529 ? 20.261 1.903 -28.453 1.00 82.38 529 CYS A C 1
ATOM 4224 O O . CYS A 1 529 ? 20.451 2.342 -27.323 1.00 82.38 529 CYS A O 1
ATOM 4226 N N . ILE A 1 530 ? 20.742 0.726 -28.868 1.00 84.38 530 ILE A N 1
ATOM 4227 C CA . ILE A 1 530 ? 21.532 -0.139 -27.985 1.00 84.38 530 ILE A CA 1
ATOM 4228 C C . ILE A 1 530 ? 22.817 0.568 -27.539 1.00 84.38 530 ILE A C 1
ATOM 4230 O O . ILE A 1 530 ? 23.198 0.456 -26.379 1.00 84.38 530 ILE A O 1
ATOM 4234 N N . SER A 1 531 ? 23.444 1.359 -28.419 1.00 82.75 531 SER A N 1
ATOM 4235 C CA . SER A 1 531 ? 24.651 2.127 -28.095 1.00 82.75 531 SER A CA 1
ATOM 4236 C C . SER A 1 531 ? 24.365 3.214 -27.057 1.00 82.75 531 SER A C 1
ATOM 4238 O O . SER A 1 531 ? 25.098 3.341 -26.077 1.00 82.75 531 SER A O 1
ATOM 4240 N N . ILE A 1 532 ? 23.269 3.963 -27.234 1.00 81.31 532 ILE A N 1
ATOM 4241 C CA . ILE A 1 532 ? 22.826 4.986 -26.281 1.00 81.31 532 ILE A CA 1
ATOM 4242 C C . ILE A 1 532 ? 22.480 4.326 -24.942 1.00 81.31 532 ILE A C 1
ATOM 4244 O O . ILE A 1 532 ? 23.065 4.686 -23.925 1.00 81.31 532 ILE A O 1
ATOM 4248 N N . ILE A 1 533 ? 21.593 3.329 -24.934 1.00 81.44 533 ILE A N 1
ATOM 4249 C CA . ILE A 1 533 ? 21.145 2.646 -23.714 1.00 81.44 533 ILE A CA 1
ATOM 4250 C C . ILE A 1 533 ? 22.346 2.094 -22.955 1.00 81.44 533 ILE A C 1
ATOM 4252 O O . ILE A 1 533 ? 22.520 2.423 -21.788 1.00 81.44 533 ILE A O 1
ATOM 4256 N N . ASN A 1 534 ? 23.235 1.352 -23.615 1.00 80.88 534 ASN A N 1
ATOM 4257 C CA . ASN A 1 534 ? 24.419 0.808 -22.959 1.00 80.88 534 ASN A CA 1
ATOM 4258 C C . ASN A 1 534 ? 25.336 1.906 -22.394 1.00 80.88 534 ASN A C 1
ATOM 4260 O O . ASN A 1 534 ? 25.840 1.751 -21.285 1.00 80.88 534 ASN A O 1
ATOM 4264 N N . SER A 1 535 ? 25.506 3.040 -23.086 1.00 82.25 535 SER A N 1
ATOM 4265 C CA . SER A 1 535 ? 26.340 4.146 -22.586 1.00 82.25 535 SER A CA 1
ATOM 4266 C C . SER A 1 535 ? 25.802 4.819 -21.315 1.00 82.25 535 SER A C 1
ATOM 4268 O O . SER A 1 535 ? 26.597 5.270 -20.492 1.00 82.25 535 SER A O 1
ATOM 4270 N N . TYR A 1 536 ? 24.477 4.862 -21.132 1.00 80.44 536 TYR A N 1
ATOM 4271 C CA . TYR A 1 536 ? 23.845 5.478 -19.959 1.00 80.44 536 TYR A CA 1
ATOM 4272 C C . TYR A 1 536 ? 23.513 4.465 -18.853 1.00 80.44 536 TYR A C 1
ATOM 4274 O O . TYR A 1 536 ? 23.596 4.809 -17.676 1.00 80.44 536 TYR A O 1
ATOM 4282 N N . MET A 1 537 ? 23.155 3.227 -19.207 1.00 78.75 537 MET A N 1
ATOM 4283 C CA . MET A 1 537 ? 22.524 2.259 -18.303 1.00 78.75 537 MET A CA 1
ATOM 4284 C C . MET A 1 537 ? 23.460 1.184 -17.748 1.00 78.75 537 MET A C 1
ATOM 4286 O O . MET A 1 537 ? 23.243 0.750 -16.619 1.00 78.75 537 MET A O 1
ATOM 4290 N N . LEU A 1 538 ? 24.485 0.738 -18.492 1.00 76.75 538 LEU A N 1
ATOM 4291 C CA . LEU A 1 538 ? 25.332 -0.405 -18.092 1.00 76.75 538 LEU A CA 1
ATOM 4292 C C . LEU A 1 538 ? 25.986 -0.223 -16.717 1.00 76.75 538 LEU A C 1
ATOM 4294 O O . LEU A 1 538 ? 26.039 -1.156 -15.928 1.00 76.75 538 LEU A O 1
ATOM 4298 N N . GLY A 1 539 ? 26.473 0.982 -16.414 1.00 72.94 539 GLY A N 1
ATOM 4299 C CA . GLY A 1 539 ? 27.089 1.281 -15.116 1.00 72.94 539 GLY A CA 1
ATOM 4300 C C . GLY A 1 539 ? 26.087 1.528 -13.981 1.00 72.94 539 GLY A C 1
ATOM 4301 O O . GLY A 1 539 ? 26.498 1.655 -12.828 1.00 72.94 539 GLY A O 1
ATOM 4302 N N . GLN A 1 540 ? 24.794 1.638 -14.300 1.00 73.19 540 GLN A N 1
ATOM 4303 C CA . GLN A 1 540 ? 23.739 2.027 -13.360 1.00 73.19 540 GLN A CA 1
ATOM 4304 C C . GLN A 1 540 ? 22.811 0.865 -12.997 1.00 73.19 540 GLN A C 1
ATOM 4306 O O . GLN A 1 540 ? 22.380 0.777 -11.849 1.00 73.19 540 GLN A O 1
ATOM 4311 N N . ASN A 1 541 ? 22.527 -0.044 -13.933 1.00 73.25 541 ASN A N 1
ATOM 4312 C CA . ASN A 1 541 ? 21.711 -1.220 -13.657 1.00 73.25 541 ASN A CA 1
ATOM 4313 C C . ASN A 1 541 ? 22.537 -2.286 -12.929 1.00 73.25 541 ASN A C 1
ATOM 4315 O O . ASN A 1 541 ? 23.522 -2.792 -13.456 1.00 73.25 541 ASN A O 1
ATOM 4319 N N . LYS A 1 542 ? 22.114 -2.621 -11.709 1.00 74.94 542 LYS A N 1
ATOM 4320 C CA . LYS A 1 542 ? 22.754 -3.618 -10.842 1.00 74.94 542 LYS A CA 1
ATOM 4321 C C . LYS A 1 542 ? 21.838 -4.805 -10.559 1.00 74.94 542 LYS A C 1
ATOM 4323 O O . LYS A 1 542 ? 21.991 -5.455 -9.528 1.00 74.94 542 LYS A O 1
ATOM 4328 N N . LEU A 1 543 ? 20.878 -5.074 -11.448 1.00 85.19 543 LEU A N 1
ATOM 4329 C CA . LEU A 1 543 ? 19.950 -6.183 -11.287 1.00 85.19 543 LEU A CA 1
ATOM 4330 C C . LEU A 1 543 ? 20.717 -7.503 -11.218 1.00 85.19 543 LEU A C 1
ATOM 4332 O O . LEU A 1 543 ? 21.241 -7.996 -12.222 1.00 85.19 543 LEU A O 1
ATOM 4336 N N . LYS A 1 544 ? 20.754 -8.056 -10.009 1.00 88.12 544 LYS A N 1
ATOM 4337 C CA . LYS A 1 544 ? 21.406 -9.311 -9.687 1.00 88.12 544 LYS A CA 1
ATOM 4338 C C . LYS A 1 544 ? 20.539 -10.083 -8.711 1.00 88.12 544 LYS A C 1
ATOM 4340 O O . LYS A 1 544 ? 20.229 -9.574 -7.638 1.00 88.12 544 LYS A O 1
ATOM 4345 N N . PHE A 1 545 ? 20.144 -11.291 -9.083 1.00 91.31 545 PHE A N 1
ATOM 4346 C CA . PHE A 1 545 ? 19.290 -12.125 -8.248 1.00 91.31 545 PHE A CA 1
ATOM 4347 C C . PHE A 1 545 ? 19.432 -13.597 -8.617 1.00 91.31 545 PHE A C 1
ATOM 4349 O O . PHE A 1 545 ? 19.801 -13.946 -9.736 1.00 91.31 545 PHE A O 1
ATOM 4356 N N . THR A 1 546 ? 19.117 -14.463 -7.664 1.00 93.00 546 THR A N 1
ATOM 4357 C CA . THR A 1 546 ? 18.943 -15.893 -7.909 1.00 93.00 546 THR A CA 1
ATOM 4358 C C . THR A 1 546 ? 17.472 -16.132 -8.232 1.00 93.00 546 THR A C 1
ATOM 4360 O O . THR A 1 546 ? 16.628 -15.815 -7.386 1.00 93.00 546 THR A O 1
ATOM 4363 N N . PRO A 1 547 ? 17.126 -16.643 -9.426 1.00 93.88 547 PRO A N 1
ATOM 4364 C CA . PRO A 1 547 ? 15.753 -17.006 -9.741 1.00 93.88 547 PRO A CA 1
ATOM 4365 C C . PRO A 1 547 ? 15.186 -17.934 -8.669 1.00 93.88 547 PRO A C 1
ATOM 4367 O O . PRO A 1 547 ? 15.872 -18.859 -8.233 1.00 93.88 547 PRO A O 1
ATOM 4370 N N . THR A 1 548 ? 13.993 -17.622 -8.175 1.00 92.69 548 THR A N 1
ATOM 4371 C CA . THR A 1 548 ? 13.405 -18.242 -6.983 1.00 92.69 548 THR A CA 1
ATOM 4372 C C . THR A 1 548 ? 11.885 -18.275 -7.088 1.00 92.69 548 THR A C 1
ATOM 4374 O O . THR A 1 548 ? 11.276 -17.298 -7.526 1.00 92.69 548 THR A O 1
ATOM 4377 N N . LYS A 1 549 ? 11.283 -19.356 -6.593 1.00 93.50 549 LYS A N 1
ATOM 4378 C CA . LYS A 1 549 ? 9.912 -19.386 -6.080 1.00 93.50 549 LYS A CA 1
ATOM 4379 C C . LYS A 1 549 ? 9.969 -19.744 -4.604 1.00 93.50 549 LYS A C 1
ATOM 4381 O O . LYS A 1 549 ? 10.581 -20.739 -4.227 1.00 93.50 549 LYS A O 1
ATOM 4386 N N . LEU A 1 550 ? 9.384 -18.896 -3.775 1.00 91.00 550 LEU A N 1
ATOM 4387 C CA . LEU A 1 550 ? 9.469 -18.992 -2.326 1.00 91.00 550 LEU A CA 1
ATOM 4388 C C . LEU A 1 550 ? 8.091 -18.742 -1.735 1.00 91.00 550 LEU A C 1
ATOM 4390 O O . LEU A 1 550 ? 7.517 -17.683 -1.974 1.00 91.00 550 LEU A O 1
ATOM 4394 N N . LYS A 1 551 ? 7.604 -19.674 -0.918 1.00 91.31 551 LYS A N 1
ATOM 4395 C CA . LYS A 1 551 ? 6.473 -19.430 -0.029 1.00 91.31 551 LYS A CA 1
ATOM 4396 C C . LYS A 1 551 ? 6.980 -19.202 1.387 1.00 91.31 551 LYS A C 1
ATOM 4398 O O . LYS A 1 551 ? 7.793 -19.973 1.889 1.00 91.31 551 LYS A O 1
ATOM 4403 N N . MET A 1 552 ? 6.528 -18.130 2.024 1.00 89.25 552 MET A N 1
ATOM 4404 C CA . MET A 1 552 ? 6.980 -17.729 3.358 1.00 89.25 552 MET A CA 1
ATOM 4405 C C . MET A 1 552 ? 5.861 -17.060 4.161 1.00 89.25 552 MET A C 1
ATOM 4407 O O . MET A 1 552 ? 4.760 -16.843 3.653 1.00 89.25 552 MET A O 1
ATOM 4411 N N . MET A 1 553 ? 6.137 -16.706 5.420 1.00 88.25 553 MET A N 1
ATOM 4412 C CA . MET A 1 553 ? 5.258 -15.821 6.186 1.00 88.25 553 MET A CA 1
ATOM 4413 C C . MET A 1 553 ? 5.102 -14.480 5.460 1.00 88.25 553 MET A C 1
ATOM 4415 O O . MET A 1 553 ? 6.066 -13.909 4.955 1.00 88.25 553 MET A O 1
ATOM 4419 N N . GLY A 1 554 ? 3.880 -13.962 5.427 1.00 90.31 554 GLY A N 1
ATOM 4420 C CA . GLY A 1 554 ? 3.568 -12.699 4.786 1.00 90.31 554 GLY A CA 1
ATOM 4421 C C . GLY A 1 554 ? 4.103 -11.508 5.564 1.00 90.31 554 GLY A C 1
ATOM 4422 O O . GLY A 1 554 ? 3.625 -11.202 6.655 1.00 90.31 554 GLY A O 1
ATOM 4423 N N . LEU A 1 555 ? 5.073 -10.811 4.969 1.00 92.00 555 LEU A N 1
ATOM 4424 C CA . LEU A 1 555 ? 5.650 -9.589 5.520 1.00 92.00 555 LEU A CA 1
ATOM 4425 C C . LEU A 1 555 ? 5.080 -8.367 4.780 1.00 92.00 555 LEU A C 1
ATOM 4427 O O . LEU A 1 555 ? 5.458 -8.104 3.632 1.00 92.00 555 LEU A O 1
ATOM 4431 N N . PRO A 1 556 ? 4.180 -7.586 5.405 1.00 93.06 556 PRO A N 1
ATOM 4432 C CA . PRO A 1 556 ? 3.477 -6.488 4.732 1.00 93.06 556 PRO A CA 1
ATOM 4433 C C . PRO A 1 556 ? 4.377 -5.291 4.382 1.00 93.06 556 PRO A C 1
ATOM 4435 O O . PRO A 1 556 ? 3.975 -4.422 3.617 1.00 93.06 556 PRO A O 1
ATOM 4438 N N . PHE A 1 557 ? 5.598 -5.242 4.921 1.00 92.44 557 PHE A N 1
ATOM 4439 C CA . PHE A 1 557 ? 6.587 -4.189 4.665 1.00 92.44 557 PHE A CA 1
ATOM 4440 C C . PHE A 1 557 ? 7.586 -4.512 3.537 1.00 92.44 557 PHE A C 1
ATOM 4442 O O . PHE A 1 557 ? 8.403 -3.656 3.186 1.00 92.44 557 PHE A O 1
ATOM 4449 N N . ILE A 1 558 ? 7.533 -5.723 2.972 1.00 92.25 558 ILE A N 1
ATOM 4450 C CA . ILE A 1 558 ? 8.196 -6.061 1.704 1.00 92.25 558 ILE A CA 1
ATOM 4451 C C . ILE A 1 558 ? 7.318 -5.544 0.562 1.00 92.25 558 ILE A C 1
ATOM 4453 O O . ILE A 1 558 ? 6.099 -5.577 0.678 1.00 92.25 558 ILE A O 1
ATOM 4457 N N . THR A 1 559 ? 7.904 -5.079 -0.537 1.00 91.62 559 THR A N 1
ATOM 4458 C CA . THR A 1 559 ? 7.197 -4.678 -1.766 1.00 91.62 559 THR A CA 1
ATOM 4459 C C . THR A 1 559 ? 7.926 -5.206 -3.005 1.00 91.62 559 THR A C 1
ATOM 4461 O O . THR A 1 559 ? 9.120 -5.513 -2.925 1.00 91.62 559 THR A O 1
ATOM 4464 N N . PRO A 1 560 ? 7.267 -5.301 -4.177 1.00 91.94 560 PRO A N 1
ATOM 4465 C CA . PRO A 1 560 ? 7.975 -5.557 -5.428 1.00 91.94 560 PRO A CA 1
ATOM 4466 C C . PRO A 1 560 ? 9.161 -4.601 -5.627 1.00 91.94 560 PRO A C 1
ATOM 4468 O O . PRO A 1 560 ? 9.061 -3.408 -5.352 1.00 91.94 560 PRO A O 1
ATOM 4471 N N . GLY A 1 561 ? 10.291 -5.132 -6.093 1.00 90.25 561 GLY A N 1
ATOM 4472 C CA . GLY A 1 561 ? 11.559 -4.407 -6.227 1.00 90.25 561 GLY A CA 1
ATOM 4473 C C . GLY A 1 561 ? 12.540 -4.595 -5.076 1.00 90.25 561 GLY A C 1
ATOM 4474 O O . GLY A 1 561 ? 13.728 -4.308 -5.246 1.00 90.25 561 GLY A O 1
ATOM 4475 N N . ASP A 1 562 ? 12.075 -5.099 -3.935 1.00 91.50 562 ASP A N 1
ATOM 4476 C CA . ASP A 1 562 ? 12.927 -5.342 -2.777 1.00 91.50 562 ASP A CA 1
ATOM 4477 C C . ASP A 1 562 ? 13.861 -6.525 -2.978 1.00 91.50 562 ASP A C 1
ATOM 4479 O O . ASP A 1 562 ? 13.527 -7.501 -3.647 1.00 91.50 562 ASP A O 1
ATOM 4483 N N . VAL A 1 563 ? 15.040 -6.440 -2.365 1.00 91.50 563 VAL A N 1
ATOM 4484 C CA . VAL A 1 563 ? 16.029 -7.518 -2.356 1.00 91.50 563 VAL A CA 1
ATOM 4485 C C . VAL A 1 563 ? 15.964 -8.217 -1.006 1.00 91.50 563 VAL A C 1
ATOM 4487 O O . VAL A 1 563 ? 16.111 -7.581 0.040 1.00 91.50 563 VAL A O 1
ATOM 4490 N N . ILE A 1 564 ? 15.771 -9.530 -1.040 1.00 91.94 564 ILE A N 1
ATOM 4491 C CA . ILE A 1 564 ? 15.684 -10.381 0.144 1.00 91.94 564 ILE A CA 1
ATOM 4492 C C . ILE A 1 564 ? 16.733 -11.484 0.088 1.00 91.94 564 ILE A C 1
ATOM 4494 O O . ILE A 1 564 ? 17.203 -11.871 -0.986 1.00 91.94 564 ILE A O 1
ATOM 4498 N N . SER A 1 565 ? 17.092 -12.011 1.252 1.00 92.00 565 SER A N 1
ATOM 4499 C CA . SER A 1 565 ? 17.925 -13.201 1.359 1.00 92.00 565 SER A CA 1
ATOM 4500 C C . SER A 1 565 ? 17.343 -14.221 2.320 1.00 92.00 565 SER A C 1
ATOM 4502 O O . SER A 1 565 ? 16.755 -13.871 3.339 1.00 92.00 565 SER A O 1
ATOM 4504 N N . TYR A 1 566 ? 17.559 -15.491 2.015 1.00 90.62 566 TYR A N 1
ATOM 4505 C CA . TYR A 1 566 ? 17.151 -16.613 2.849 1.00 90.62 566 TYR A CA 1
ATOM 4506 C C . TYR A 1 566 ? 18.216 -17.707 2.797 1.00 90.62 566 TYR A C 1
ATOM 4508 O O . TYR A 1 566 ? 19.078 -17.724 1.915 1.00 90.62 566 TYR A O 1
ATOM 4516 N N . LYS A 1 567 ? 18.191 -18.601 3.781 1.00 88.31 567 LYS A N 1
ATOM 4517 C CA . LYS A 1 567 ? 19.190 -19.657 3.947 1.00 88.31 567 LYS A CA 1
ATOM 4518 C C . LYS A 1 567 ? 18.573 -21.008 3.627 1.00 88.31 567 LYS A C 1
ATOM 4520 O O . LYS A 1 567 ? 17.503 -21.328 4.138 1.00 88.31 567 LYS A O 1
ATOM 4525 N N . VAL A 1 568 ? 19.272 -21.790 2.813 1.00 86.50 568 VAL A N 1
ATOM 4526 C CA . VAL A 1 568 ? 18.919 -23.166 2.450 1.00 86.50 568 VAL A CA 1
ATOM 4527 C C . VAL A 1 568 ? 20.040 -24.108 2.867 1.00 86.50 568 VAL A C 1
ATOM 4529 O O . VAL A 1 568 ? 21.212 -23.727 2.899 1.00 86.50 568 VAL A O 1
ATOM 4532 N N . ASN A 1 569 ? 19.674 -25.341 3.197 1.00 84.88 569 ASN A N 1
ATOM 4533 C CA . ASN A 1 569 ? 20.625 -26.392 3.526 1.00 84.88 569 ASN A CA 1
ATOM 4534 C C . ASN A 1 569 ? 20.904 -27.223 2.272 1.00 84.88 569 ASN A C 1
ATOM 4536 O O . ASN A 1 569 ? 19.983 -27.798 1.695 1.00 84.88 569 ASN A O 1
ATOM 4540 N N . GLU A 1 570 ? 22.168 -27.307 1.872 1.00 82.31 570 GLU A N 1
ATOM 4541 C CA . GLU A 1 570 ? 22.623 -28.207 0.813 1.00 82.31 570 GLU A CA 1
ATOM 4542 C C . GLU A 1 570 ? 23.375 -29.388 1.430 1.00 82.31 570 GLU A C 1
ATOM 4544 O O . GLU A 1 570 ? 24.127 -29.225 2.390 1.00 82.31 570 GLU A O 1
ATOM 4549 N N . TYR A 1 571 ? 23.175 -30.582 0.875 1.00 83.62 571 TYR A N 1
ATOM 4550 C CA . TYR A 1 571 ? 23.870 -31.794 1.303 1.00 83.62 571 TYR A CA 1
ATOM 4551 C C . TYR A 1 571 ? 24.899 -32.175 0.246 1.00 83.62 571 TYR A C 1
ATOM 4553 O O . TYR A 1 571 ? 24.542 -32.451 -0.900 1.00 83.62 571 TYR A O 1
ATOM 4561 N N . SER A 1 572 ? 26.172 -32.213 0.628 1.00 81.62 572 SER A N 1
ATOM 4562 C CA . SER A 1 572 ? 27.266 -32.612 -0.261 1.00 81.62 572 SER A CA 1
ATOM 4563 C C . SER A 1 572 ? 28.168 -33.650 0.414 1.00 81.62 572 SER A C 1
ATOM 4565 O O . SER A 1 572 ? 28.314 -33.617 1.634 1.00 81.62 572 SER A O 1
ATOM 4567 N N . PRO A 1 573 ? 28.728 -34.622 -0.329 1.00 83.94 573 PRO A N 1
ATOM 4568 C CA . PRO A 1 573 ? 29.640 -35.602 0.248 1.00 83.94 573 PRO A CA 1
ATOM 4569 C C . PRO A 1 573 ? 30.982 -34.953 0.627 1.00 83.94 573 PRO A C 1
ATOM 4571 O O . PRO A 1 573 ? 31.554 -34.211 -0.173 1.00 83.94 573 PRO A O 1
ATOM 4574 N N . ASP A 1 574 ? 31.491 -35.255 1.821 1.00 86.00 574 ASP A N 1
ATOM 4575 C CA . ASP A 1 574 ? 32.858 -34.926 2.235 1.00 86.00 574 ASP A CA 1
ATOM 4576 C C . ASP A 1 574 ? 33.910 -35.824 1.554 1.00 86.00 574 ASP A C 1
ATOM 4578 O O . ASP A 1 574 ? 33.591 -36.688 0.731 1.00 86.00 574 ASP A O 1
ATOM 4582 N N . GLU A 1 575 ? 35.190 -35.616 1.890 1.00 86.88 575 GLU A N 1
ATOM 4583 C CA . GLU A 1 575 ? 36.319 -36.398 1.357 1.00 86.88 575 GLU A CA 1
ATOM 4584 C C . GLU A 1 575 ? 36.203 -37.909 1.646 1.00 86.88 575 GLU A C 1
ATOM 4586 O O . GLU A 1 575 ? 36.764 -38.717 0.903 1.00 86.88 575 GLU A O 1
ATOM 4591 N N . ASP A 1 576 ? 35.432 -38.293 2.668 1.00 87.12 576 ASP A N 1
ATOM 4592 C CA . ASP A 1 576 ? 35.185 -39.675 3.086 1.00 87.12 576 ASP A CA 1
ATOM 4593 C C . ASP A 1 576 ? 33.850 -40.236 2.542 1.00 87.12 576 ASP A C 1
ATOM 4595 O O . ASP A 1 576 ? 33.507 -41.396 2.789 1.00 87.12 576 ASP A O 1
ATOM 4599 N N . GLY A 1 577 ? 33.100 -39.443 1.767 1.00 81.75 577 GLY A N 1
ATOM 4600 C CA . GLY A 1 577 ? 31.818 -39.819 1.170 1.00 81.75 577 GLY A CA 1
ATOM 4601 C C . GLY A 1 577 ? 30.606 -39.705 2.103 1.00 81.75 577 GLY A C 1
ATOM 4602 O O . GLY A 1 577 ? 29.528 -40.184 1.742 1.00 81.75 577 GLY A O 1
ATOM 4603 N N . ASN A 1 578 ? 30.740 -39.079 3.276 1.00 86.62 578 ASN A N 1
ATOM 4604 C CA . ASN A 1 578 ? 29.614 -38.799 4.169 1.00 86.62 578 ASN A CA 1
ATOM 4605 C C . ASN A 1 578 ? 28.897 -37.520 3.733 1.00 86.62 578 ASN A C 1
ATOM 4607 O O . ASN A 1 578 ? 29.534 -36.527 3.399 1.00 86.62 578 ASN A O 1
ATOM 4611 N N . LEU A 1 579 ? 27.564 -37.515 3.772 1.00 84.38 579 LEU A N 1
ATOM 4612 C CA . LEU A 1 579 ? 26.788 -36.306 3.495 1.00 84.38 579 LEU A CA 1
ATOM 4613 C C . LEU A 1 579 ? 26.989 -35.280 4.618 1.00 84.38 579 LEU A C 1
ATOM 4615 O O . LEU A 1 579 ? 26.624 -35.532 5.765 1.00 84.38 579 LEU A O 1
ATOM 4619 N N . VAL A 1 580 ? 27.527 -34.118 4.263 1.00 86.38 580 VAL A N 1
ATOM 4620 C CA . VAL A 1 580 ? 27.683 -32.950 5.128 1.00 86.38 580 VAL A CA 1
ATOM 4621 C C . VAL A 1 580 ? 26.671 -31.887 4.718 1.00 86.38 580 VAL A C 1
ATOM 4623 O O . VAL A 1 580 ? 26.495 -31.592 3.535 1.00 86.38 580 VAL A O 1
ATOM 4626 N N . GLU A 1 581 ? 25.999 -31.324 5.719 1.00 86.75 581 GLU A N 1
ATOM 4627 C CA . GLU A 1 581 ? 25.084 -30.197 5.568 1.00 86.75 581 GLU A CA 1
ATOM 4628 C C . GLU A 1 581 ? 25.878 -28.887 5.528 1.00 86.75 581 GLU A C 1
ATOM 4630 O O . GLU A 1 581 ? 26.616 -28.559 6.460 1.00 86.75 581 GLU A O 1
ATOM 4635 N N . THR A 1 582 ? 25.718 -28.126 4.450 1.00 84.94 582 THR A N 1
ATOM 4636 C CA . THR A 1 582 ? 26.299 -26.793 4.281 1.00 84.94 582 THR A CA 1
ATOM 4637 C C . THR A 1 582 ? 25.195 -25.766 4.077 1.00 84.94 582 THR A C 1
ATOM 4639 O O . THR A 1 582 ? 24.326 -25.940 3.224 1.00 84.94 582 THR A O 1
ATOM 4642 N N . GLU A 1 583 ? 25.236 -24.678 4.846 1.00 86.44 583 GLU A N 1
ATOM 4643 C CA . GLU A 1 583 ? 24.284 -23.575 4.708 1.00 86.44 583 GLU A CA 1
ATOM 4644 C C . GLU A 1 583 ? 24.685 -22.676 3.530 1.00 86.44 583 GLU A C 1
ATOM 4646 O O . GLU A 1 583 ? 25.800 -22.151 3.480 1.00 86.44 583 GLU A O 1
ATOM 4651 N N . LYS A 1 584 ? 23.755 -22.461 2.599 1.00 87.25 584 LYS A N 1
ATOM 4652 C CA . LYS A 1 584 ? 23.900 -21.540 1.471 1.00 87.25 584 LYS A CA 1
ATOM 4653 C C . LYS A 1 584 ? 22.909 -20.397 1.624 1.00 87.25 584 LYS A C 1
ATOM 4655 O O . LYS A 1 584 ? 21.726 -20.606 1.871 1.00 87.25 584 LYS A O 1
ATOM 4660 N N . THR A 1 585 ? 23.395 -19.170 1.472 1.00 90.44 585 THR A N 1
ATOM 4661 C CA . THR A 1 585 ? 22.535 -17.981 1.437 1.00 90.44 585 THR A CA 1
ATOM 4662 C C . THR A 1 585 ? 22.147 -17.690 -0.003 1.00 90.44 585 THR A C 1
ATOM 4664 O O . THR A 1 585 ? 23.013 -17.463 -0.849 1.00 90.44 585 THR A O 1
ATOM 4667 N N . ILE A 1 586 ? 20.848 -17.671 -0.272 1.00 91.62 586 ILE A N 1
ATOM 4668 C CA . ILE A 1 586 ? 20.280 -17.254 -1.547 1.00 91.62 586 ILE A CA 1
ATOM 4669 C C . ILE A 1 586 ? 19.866 -15.791 -1.429 1.00 91.62 586 ILE A C 1
ATOM 4671 O O . ILE A 1 586 ? 19.278 -15.379 -0.434 1.00 91.62 586 ILE A O 1
ATOM 4675 N N . THR A 1 587 ? 20.195 -14.988 -2.439 1.00 92.56 587 THR A N 1
ATOM 4676 C CA . THR A 1 587 ? 19.743 -13.595 -2.559 1.00 92.56 587 THR A CA 1
ATOM 4677 C C . THR A 1 587 ? 18.888 -13.468 -3.806 1.00 92.56 587 THR A C 1
ATOM 4679 O O . THR A 1 587 ? 19.323 -13.855 -4.895 1.00 92.56 587 THR A O 1
ATOM 4682 N N . THR A 1 588 ? 17.686 -12.926 -3.651 1.00 93.12 588 THR A N 1
ATOM 4683 C CA . THR A 1 588 ? 16.735 -12.732 -4.743 1.00 93.12 588 THR A CA 1
ATOM 4684 C C . THR A 1 588 ? 16.059 -11.362 -4.676 1.00 93.12 588 THR A C 1
ATOM 4686 O O . THR A 1 588 ? 16.206 -10.636 -3.694 1.00 93.12 588 THR A O 1
ATOM 4689 N N . VAL A 1 589 ? 15.347 -10.993 -5.737 1.00 92.19 589 VAL A N 1
ATOM 4690 C CA . VAL A 1 589 ? 14.554 -9.762 -5.828 1.00 92.19 589 VAL A CA 1
ATOM 4691 C C . VAL A 1 589 ? 13.080 -10.122 -5.947 1.00 92.19 589 VAL A C 1
ATOM 4693 O O . VAL A 1 589 ? 12.730 -11.067 -6.642 1.00 92.19 589 VAL A O 1
ATOM 4696 N N . VAL A 1 590 ? 12.199 -9.362 -5.312 1.00 93.38 590 VAL A N 1
ATOM 4697 C CA . VAL A 1 590 ? 10.752 -9.565 -5.411 1.00 93.38 590 VAL A CA 1
ATOM 4698 C C . VAL A 1 590 ? 10.257 -8.997 -6.747 1.00 93.38 590 VAL A C 1
ATOM 4700 O O . VAL A 1 590 ? 9.941 -7.813 -6.838 1.00 93.38 590 VAL A O 1
ATOM 4703 N N . LEU A 1 591 ? 10.218 -9.804 -7.815 1.00 93.00 591 LEU A N 1
ATOM 4704 C CA . LEU A 1 591 ? 9.646 -9.368 -9.105 1.00 93.00 591 LEU A CA 1
ATOM 4705 C C . LEU A 1 591 ? 8.124 -9.467 -9.116 1.00 93.00 591 LEU A C 1
ATOM 4707 O O . LEU A 1 591 ? 7.444 -8.632 -9.715 1.00 93.00 591 LEU A O 1
ATOM 4711 N N . LYS A 1 592 ? 7.600 -10.485 -8.443 1.00 94.62 592 LYS A N 1
ATOM 4712 C CA . LYS A 1 592 ? 6.179 -10.735 -8.268 1.00 94.62 592 LYS A CA 1
ATOM 4713 C C . LYS A 1 592 ? 5.946 -11.307 -6.883 1.00 94.62 592 LYS A C 1
ATOM 4715 O O . LYS A 1 592 ? 6.786 -12.039 -6.359 1.00 94.62 592 LYS A O 1
ATOM 4720 N N . ARG A 1 593 ? 4.801 -10.964 -6.305 1.00 95.31 593 ARG A N 1
ATOM 4721 C CA . ARG A 1 593 ? 4.365 -11.521 -5.034 1.00 95.31 593 ARG A CA 1
ATOM 4722 C C . ARG A 1 593 ? 2.854 -11.676 -4.945 1.00 95.31 593 ARG A C 1
ATOM 4724 O O . ARG A 1 593 ? 2.115 -10.946 -5.611 1.00 95.31 593 ARG A O 1
ATOM 4731 N N . THR A 1 594 ? 2.414 -12.596 -4.097 1.00 97.44 594 THR A N 1
ATOM 4732 C CA . THR A 1 594 ? 1.013 -12.747 -3.694 1.00 97.44 594 THR A CA 1
ATOM 4733 C C . THR A 1 594 ? 0.934 -12.840 -2.174 1.00 97.44 594 THR A C 1
ATOM 4735 O O . THR A 1 594 ? 1.174 -13.902 -1.606 1.00 97.44 594 THR A O 1
ATOM 4738 N N . LEU A 1 595 ? 0.558 -11.738 -1.527 1.00 96.94 595 LEU A N 1
ATOM 4739 C CA . LEU A 1 595 ? 0.313 -11.690 -0.088 1.00 96.94 595 LEU A CA 1
ATOM 4740 C C . LEU A 1 595 ? -1.124 -12.151 0.179 1.00 96.94 595 LEU A C 1
ATOM 4742 O O . LEU A 1 595 ? -2.061 -11.553 -0.341 1.00 96.94 595 LEU A O 1
ATOM 4746 N N . SER A 1 596 ? -1.305 -13.208 0.963 1.00 96.12 596 SER A N 1
ATOM 4747 C CA . SER A 1 596 ? -2.619 -13.797 1.254 1.00 96.12 596 SER A CA 1
ATOM 4748 C C . SER A 1 596 ? -2.826 -13.999 2.748 1.00 96.12 596 SER A C 1
ATOM 4750 O O . SER A 1 596 ? -1.857 -14.121 3.496 1.00 96.12 596 SER A O 1
ATOM 4752 N N . GLY A 1 597 ? -4.085 -14.079 3.166 1.00 93.44 597 GLY A N 1
ATOM 4753 C CA . GLY A 1 597 ? -4.464 -14.312 4.556 1.00 93.44 597 GLY A CA 1
ATOM 4754 C C . GLY A 1 597 ? -4.656 -13.024 5.356 1.00 93.44 597 GLY A C 1
ATOM 4755 O O . GLY A 1 597 ? -4.569 -11.923 4.821 1.00 93.44 597 GLY A O 1
ATOM 4756 N N . ILE A 1 598 ? -4.957 -13.144 6.648 1.00 89.38 598 ILE A N 1
ATOM 4757 C CA . ILE A 1 598 ? -5.143 -11.989 7.544 1.00 89.38 598 ILE A CA 1
ATOM 4758 C C . ILE A 1 598 ? -4.388 -12.205 8.842 1.00 89.38 598 ILE A C 1
ATOM 4760 O O . ILE A 1 598 ? -3.486 -11.436 9.147 1.00 89.38 598 ILE A O 1
ATOM 4764 N N . VAL A 1 599 ? -4.731 -13.245 9.599 1.00 85.44 599 VAL A N 1
ATOM 4765 C CA . VAL A 1 599 ? -4.043 -13.615 10.837 1.00 85.44 599 VAL A CA 1
ATOM 4766 C C . VAL A 1 599 ? -2.799 -14.423 10.481 1.00 85.44 599 VAL A C 1
ATOM 4768 O O . VAL A 1 599 ? -1.690 -14.082 10.912 1.00 85.44 599 VAL A O 1
ATOM 4771 N N . ALA A 1 600 ? -2.970 -15.429 9.621 1.00 88.06 600 ALA A N 1
ATOM 4772 C CA . ALA A 1 600 ? -1.904 -16.268 9.085 1.00 88.06 600 ALA A CA 1
ATOM 4773 C C . ALA A 1 600 ? -1.438 -15.751 7.717 1.00 88.06 600 ALA A C 1
ATOM 4775 O O . ALA A 1 600 ? -1.601 -16.411 6.694 1.00 88.06 600 ALA A O 1
ATOM 4776 N N . LEU A 1 601 ? -0.859 -14.546 7.700 1.00 90.81 601 LEU A N 1
ATOM 4777 C CA . LEU A 1 601 ? -0.317 -13.978 6.468 1.00 90.81 601 LEU A CA 1
ATOM 4778 C C . LEU A 1 601 ? 0.734 -14.905 5.847 1.00 90.81 601 LEU A C 1
ATOM 4780 O O . LEU A 1 601 ? 1.686 -15.317 6.513 1.00 90.81 601 LEU A O 1
ATOM 4784 N N . THR A 1 602 ? 0.606 -15.142 4.547 1.00 92.06 602 THR A N 1
ATOM 4785 C CA . THR A 1 602 ? 1.573 -15.868 3.716 1.00 92.06 602 THR A CA 1
ATOM 4786 C C . THR A 1 602 ? 1.946 -15.039 2.498 1.00 92.06 602 THR A C 1
ATOM 4788 O O . THR A 1 602 ? 1.098 -14.322 1.971 1.00 92.06 602 THR A O 1
ATOM 4791 N N . ASP A 1 603 ? 3.176 -15.170 2.019 1.00 93.44 603 ASP A N 1
ATOM 4792 C CA . ASP A 1 603 ? 3.635 -14.570 0.769 1.00 93.44 603 ASP A CA 1
ATOM 4793 C C . ASP A 1 603 ? 4.146 -15.645 -0.182 1.00 93.44 603 ASP A C 1
ATOM 4795 O O . ASP A 1 603 ? 4.977 -16.464 0.212 1.00 93.44 603 ASP A O 1
ATOM 4799 N N . ASP A 1 604 ? 3.696 -15.594 -1.431 1.00 94.69 604 ASP A N 1
ATOM 4800 C CA . ASP A 1 604 ? 4.303 -16.330 -2.537 1.00 94.69 604 ASP A CA 1
ATOM 4801 C C . ASP A 1 604 ? 5.151 -15.356 -3.361 1.00 94.69 604 ASP A C 1
ATOM 4803 O O . ASP A 1 604 ? 4.604 -14.531 -4.093 1.00 94.69 604 ASP A O 1
ATOM 4807 N N . ILE A 1 605 ? 6.477 -15.443 -3.253 1.00 94.25 605 ILE A N 1
ATOM 4808 C CA . ILE A 1 605 ? 7.450 -14.589 -3.944 1.00 94.25 605 ILE A CA 1
ATOM 4809 C C . ILE A 1 605 ? 8.018 -15.324 -5.157 1.00 94.25 605 ILE A C 1
ATOM 4811 O O . ILE A 1 605 ? 8.451 -16.473 -5.065 1.00 94.25 605 ILE A O 1
ATOM 4815 N N . GLU A 1 606 ? 8.067 -14.635 -6.295 1.00 94.12 606 GLU A N 1
ATOM 4816 C CA . GLU A 1 606 ? 8.554 -15.179 -7.559 1.00 94.12 606 GLU A CA 1
ATOM 4817 C C . GLU A 1 606 ? 9.530 -14.213 -8.244 1.00 94.12 606 GLU A C 1
ATOM 4819 O O . GLU A 1 606 ? 9.275 -13.011 -8.385 1.00 94.12 606 GLU A O 1
ATOM 4824 N N . ALA A 1 607 ? 10.652 -14.769 -8.698 1.00 92.19 607 ALA A N 1
ATOM 4825 C CA . ALA A 1 607 ? 11.650 -14.112 -9.526 1.00 92.19 607 ALA A CA 1
ATOM 4826 C C . ALA A 1 607 ? 12.134 -15.099 -10.591 1.00 92.19 607 ALA A C 1
ATOM 4828 O O . ALA A 1 607 ? 12.903 -16.009 -10.289 1.00 92.19 607 ALA A O 1
ATOM 4829 N N . ASN A 1 608 ? 11.696 -14.929 -11.837 1.00 88.75 608 ASN A N 1
ATOM 4830 C CA . ASN A 1 608 ? 12.022 -15.859 -12.918 1.00 88.75 608 ASN A CA 1
ATOM 4831 C C . ASN A 1 608 ? 13.115 -15.309 -13.840 1.00 88.75 608 ASN A C 1
ATOM 4833 O O . ASN A 1 608 ? 13.194 -14.107 -14.099 1.00 88.75 608 ASN A O 1
ATOM 4837 N N . TYR A 1 609 ? 13.946 -16.219 -14.347 1.00 85.62 609 TYR A N 1
ATOM 4838 C CA . TYR A 1 609 ? 14.857 -15.974 -15.460 1.00 85.62 609 TYR A CA 1
ATOM 4839 C C . TYR A 1 609 ? 15.030 -17.256 -16.283 1.00 85.62 609 TYR A C 1
ATOM 4841 O O . TYR A 1 609 ? 15.473 -18.273 -15.749 1.00 85.62 609 TYR A O 1
ATOM 4849 N N . GLU A 1 610 ? 14.727 -17.188 -17.577 1.00 78.81 610 GLU A N 1
ATOM 4850 C CA . GLU A 1 610 ? 15.046 -18.221 -18.568 1.00 78.81 610 GLU A CA 1
ATOM 4851 C C . GLU A 1 610 ? 16.047 -17.654 -19.587 1.00 78.81 610 GLU A C 1
ATOM 4853 O O . GLU A 1 610 ? 15.831 -16.568 -20.130 1.00 78.81 610 GLU A O 1
ATOM 4858 N N . GLU A 1 611 ? 17.159 -18.356 -19.837 1.00 63.84 611 GLU A N 1
ATOM 4859 C CA . GLU A 1 611 ? 18.250 -17.855 -20.696 1.00 63.84 611 GLU A CA 1
ATOM 4860 C C . GLU A 1 611 ? 17.874 -17.708 -22.178 1.00 63.84 611 GLU A C 1
ATOM 4862 O O . GLU A 1 611 ? 17.056 -18.488 -22.722 1.00 63.84 611 GLU A O 1
#

Sequence (611 aa):
MLNVSDKTKEIYLNENMPKYITISFPNGDHADITNSNILEESMKLVQSICEENKPIAGGCNSSQFEITVADIDEDLTNKMIKVTISLKDPHYRGFFGDLSKEYNEGDVVKSGSGEYYECIKQTYEIQSLEFSTQDIPNVGKLKTAILNDITEYSVLKVNTGSIDWSNLQMNIIQAKSDGTSPDVTTITNDFNSIIMINSKCTSITISIQDKSSDGSALDILIQKLDVRLLVSSGRDEEHWQQSYGYIDTSDTDDIVLFDGKIESCKKKNDRRFRDIVAYDYLHYLDENSNIIISDFFKSGDYGLVDSHNKGEWVQGTLYKKGDVIHCDYTIPQGGSSYLDMSAWYEYLQPVNKGQSKWNPYELYTGYFDSQYNIKGSEILKKLTKNKKATTTVKKIRDKLFEYLGEVFDFKQQETTLPMDNVTLWIKPFSSNMTLMQLLGYICNLNGVFGFYNPHTAQFEYVTPPGVTPYEVGRNYDMDGVEYSDNVYECKAFDIIDSNGNSLQGTADKPSMSVKYSFLLKEQYTPADCISIINSYMLGQNKLKFTPTKLKMMGLPFITPGDVISYKVNEYSPDEDGNLVETEKTITTVVLKRTLSGIVALTDDIEANYEE

Secondary structure (DSSP, 8-state):
-----HHHHHHHTSTT---EEEEE-TTSSSPPB-GGGB-TT--EEEEES--SSS-BTT--PPPEEEEEEES--S--TT-EEEEEEE---TTEEEETT-TT----TT-EEE-TTS-EEEESS-SEEE-----EEEEETTTEEEEEEEEE-GGGEEEEEEE--S---TTEEEEEEEEETTSPPPEEEEESS-SEEEEEPPTTEEEEEEEEEE-SSS-HHHHHHHHH-EEEEEE--S--TTTEEE-TT----TTPPPEEEEEEEEEEEEEPSSTTEEEEEEE-HHHHHHHT--B-HHHHS-TTS-----TTEEEE--TT--PPTT-EEEEEEEEE-SSS-EEEEEEEEEESSPPPTTGGGS-HHHHHHT-S-TTS---HHHHEEEE-S-PPEEEEHHHHHHHHHHHHHHHH--EE-----TTTT-EEEE----S-B-HHHHHHHHHHHTT-EEEEETTTTEEEEE---SSPPEE--SSS--EEEEE-SSPEE--EEEEE-TTS-EEE--SSSSEEEEE--HHHHTTS-HHHHHHHHHHHHTTT---EE--EEEEEE--TT--TT-EEEEEEEEEEE-TTS-EEEEEEEEEEE-SEEEEE-SSS-EEEEEE----

pLDDT: mean 83.23, std 12.42, range [36.53, 98.62]

Solvent-accessible surface area (backbone atoms only — not comparable to full-atom values): 33667 Å² total; per-residue (Å²): 96,59,98,66,54,66,69,37,56,58,51,70,70,43,88,86,51,69,50,44,45,38,41,33,31,87,84,66,86,50,78,69,45,38,59,95,31,40,50,80,56,44,34,36,39,40,40,38,32,46,92,53,50,50,59,47,37,13,24,58,47,49,38,40,40,35,34,35,34,40,81,66,88,72,78,54,52,73,41,54,37,38,34,33,40,28,56,53,58,91,42,58,70,50,64,52,65,58,63,86,62,80,46,46,59,66,27,30,30,34,38,96,88,72,50,40,33,31,22,74,34,56,38,55,46,82,58,86,81,68,69,50,81,47,84,42,89,98,62,26,42,34,36,40,27,76,48,68,80,40,72,71,40,34,24,40,38,40,31,38,49,98,73,80,36,92,47,42,40,37,36,42,36,35,38,40,74,83,73,55,85,59,52,76,48,78,48,60,84,68,48,71,47,78,42,80,45,58,92,52,28,42,30,41,36,44,36,40,37,20,61,41,90,80,45,62,62,52,57,54,36,63,76,47,50,45,41,34,41,22,42,56,64,59,94,43,82,78,36,40,42,78,43,83,86,72,77,87,29,82,87,44,63,74,42,48,74,40,45,31,33,26,73,37,51,45,76,44,96,57,86,48,34,29,43,38,36,28,32,23,69,55,53,57,32,58,76,72,25,83,46,55,67,42,68,82,55,52,86,85,76,58,54,67,63,48,99,44,50,67,49,66,69,59,80,62,50,72,48,45,55,64,32,27,31,32,48,74,53,75,45,80,71,68,80,99,42,73,45,80,44,76,43,36,35,35,25,67,39,64,45,50,87,79,58,16,69,55,55,70,66,48,41,35,68,44,75,83,57,84,88,72,74,63,60,15,64,73,39,29,43,81,46,93,74,87,57,47,23,68,47,32,48,40,57,54,52,51,52,50,36,50,49,34,34,74,76,66,69,39,39,63,60,93,78,89,56,71,44,35,83,45,74,40,80,47,65,79,61,91,62,80,43,29,56,44,56,54,52,25,44,56,24,16,69,45,65,18,22,28,40,74,40,43,74,78,61,25,39,37,79,42,58,45,64,96,60,84,53,47,70,70,52,74,90,40,82,62,49,81,70,43,70,53,94,60,69,48,44,53,65,35,57,27,32,19,41,97,86,67,49,80,71,34,76,63,91,52,73,47,55,35,36,27,59,66,35,78,86,43,62,82,80,38,54,62,72,53,44,46,53,52,46,48,75,51,37,55,93,67,54,57,50,60,28,31,29,31,38,38,33,35,63,40,59,85,48,59,47,70,44,28,49,35,24,40,67,46,82,44,77,44,64,47,100,86,65,48,79,40,82,42,84,42,78,48,49,29,44,30,27,22,38,38,41,30,30,50,66,73,34,29,24,44,37,36,25,63,70,61,137

Mean predicted aligned error: 14.02 Å